Protein AF-A0A0E0JGZ0-F1 (afdb_monomer_lite)

pLDDT: mean 87.6, std 11.47, range [29.41, 98.38]

Structure (mmCIF, N/CA/C/O backbone):
data_AF-A0A0E0JGZ0-F1
#
_entry.id   AF-A0A0E0JGZ0-F1
#
loop_
_atom_site.group_PDB
_atom_site.id
_atom_site.type_symbol
_atom_site.label_atom_id
_atom_site.label_alt_id
_atom_site.label_comp_id
_atom_site.label_asym_id
_atom_site.label_entity_id
_atom_site.label_seq_id
_atom_site.pdbx_PDB_ins_code
_atom_site.Cartn_x
_atom_site.Cartn_y
_atom_site.Cartn_z
_atom_site.occupancy
_atom_site.B_iso_or_equiv
_atom_site.auth_seq_id
_atom_site.auth_comp_id
_atom_site.auth_asym_id
_atom_site.auth_atom_id
_atom_site.pdbx_PDB_model_num
ATOM 1 N N . MET A 1 1 ? -47.216 -7.555 12.031 1.00 34.50 1 MET A N 1
ATOM 2 C CA . MET A 1 1 ? -46.415 -6.377 12.422 1.00 34.50 1 MET A CA 1
ATOM 3 C C . MET A 1 1 ? -45.239 -6.852 13.258 1.00 34.50 1 MET A C 1
ATOM 5 O O . MET A 1 1 ? -45.416 -7.116 14.437 1.00 34.50 1 MET A O 1
ATOM 9 N N . ALA A 1 2 ? -44.072 -7.035 12.639 1.00 31.33 2 ALA A N 1
ATOM 10 C CA . ALA A 1 2 ? -42.818 -7.192 13.367 1.00 31.33 2 ALA A CA 1
ATOM 11 C C . ALA A 1 2 ? -42.200 -5.795 13.463 1.00 31.33 2 ALA A C 1
ATOM 13 O O . ALA A 1 2 ? -41.863 -5.201 12.439 1.00 31.33 2 ALA A O 1
ATOM 14 N N . ALA A 1 3 ? -42.155 -5.233 14.669 1.00 29.41 3 ALA A N 1
ATOM 15 C CA . ALA A 1 3 ? -41.482 -3.970 14.917 1.00 29.41 3 ALA A CA 1
ATOM 16 C C . ALA A 1 3 ? -39.989 -4.159 14.618 1.00 29.41 3 ALA A C 1
ATOM 18 O O . ALA A 1 3 ? -39.315 -4.940 15.289 1.00 29.41 3 ALA A O 1
ATOM 19 N N . ALA A 1 4 ? -39.486 -3.476 13.588 1.00 34.22 4 ALA A N 1
ATOM 20 C CA . ALA A 1 4 ? -38.055 -3.304 13.400 1.00 34.22 4 ALA A CA 1
ATOM 21 C C . ALA A 1 4 ? -37.518 -2.626 14.666 1.00 34.22 4 ALA A C 1
ATOM 23 O O . ALA A 1 4 ? -37.944 -1.521 15.005 1.00 34.22 4 ALA A O 1
ATOM 24 N N . ALA A 1 5 ? -36.661 -3.326 15.409 1.00 37.06 5 ALA A N 1
ATOM 25 C CA . ALA A 1 5 ? -36.009 -2.773 16.583 1.00 37.06 5 ALA A CA 1
ATOM 26 C C . ALA A 1 5 ? -35.279 -1.494 16.158 1.00 37.06 5 ALA A C 1
ATOM 28 O O . ALA A 1 5 ? -34.402 -1.543 15.299 1.00 37.06 5 ALA A O 1
ATOM 29 N N . ALA A 1 6 ? -35.680 -0.354 16.718 1.00 37.34 6 ALA A N 1
ATOM 30 C CA . ALA A 1 6 ? -35.002 0.909 16.490 1.00 37.34 6 ALA A CA 1
ATOM 31 C C . ALA A 1 6 ? -33.528 0.749 16.900 1.00 37.34 6 ALA A C 1
ATOM 33 O O . ALA A 1 6 ? -33.228 0.534 18.078 1.00 37.34 6 ALA A O 1
ATOM 34 N N . GLU A 1 7 ? -32.613 0.798 15.928 1.00 49.12 7 GLU A N 1
ATOM 35 C CA . GLU A 1 7 ? -31.179 0.883 16.194 1.00 49.12 7 GLU A CA 1
ATOM 36 C C . GLU A 1 7 ? -30.945 2.126 17.061 1.00 49.12 7 GLU A C 1
ATOM 38 O O . GLU A 1 7 ? -31.255 3.247 16.661 1.00 49.12 7 GLU A O 1
ATOM 43 N N . GLN A 1 8 ? -30.458 1.929 18.289 1.00 52.31 8 GLN A N 1
ATOM 44 C CA . GLN A 1 8 ? -30.097 3.029 19.180 1.00 52.31 8 GLN A CA 1
ATOM 45 C C . GLN A 1 8 ? -28.907 3.769 18.574 1.00 52.31 8 GLN A C 1
ATOM 47 O O . GLN A 1 8 ? -27.760 3.354 18.730 1.00 52.31 8 GLN A O 1
ATOM 52 N N . GLN A 1 9 ? -29.201 4.854 17.871 1.00 62.41 9 GLN A N 1
ATOM 53 C CA . GLN A 1 9 ? -28.213 5.710 17.242 1.00 62.41 9 GLN A CA 1
ATOM 54 C C . GLN A 1 9 ? -27.627 6.643 18.308 1.00 62.41 9 GLN A C 1
ATOM 56 O O . GLN A 1 9 ? -28.336 7.482 18.862 1.00 62.41 9 GLN A O 1
ATOM 61 N N . GLN A 1 10 ? -26.349 6.461 18.649 1.00 78.75 10 GLN A N 1
ATOM 62 C CA . GLN A 1 10 ? -25.647 7.328 19.605 1.00 78.75 10 GLN A CA 1
ATOM 63 C C . GLN A 1 10 ? -24.880 8.418 18.856 1.00 78.75 10 GLN A C 1
ATOM 65 O O . GLN A 1 10 ? -24.103 8.128 17.943 1.00 78.75 10 GLN A O 1
ATOM 70 N N . GLU A 1 11 ? -25.111 9.673 19.230 1.00 87.88 11 GLU A N 1
ATOM 71 C CA . GLU A 1 11 ? -24.476 10.840 18.623 1.00 87.88 11 GLU A CA 1
ATOM 72 C C . GLU A 1 11 ? -23.333 11.357 19.504 1.00 87.88 11 GLU A C 1
ATOM 74 O O . GLU A 1 11 ? -23.508 11.584 20.699 1.00 87.88 11 GLU A O 1
ATOM 79 N N . GLU A 1 12 ? -22.159 11.546 18.908 1.00 92.00 12 GLU A N 1
ATOM 80 C CA . GLU A 1 12 ? -20.961 12.069 19.570 1.00 92.00 12 GLU A CA 1
ATOM 81 C C . GLU A 1 12 ? -20.315 13.160 18.700 1.00 92.00 12 GLU A C 1
ATOM 83 O O . GLU A 1 12 ? -20.492 13.192 17.484 1.00 92.00 12 GLU A O 1
ATOM 88 N N . GLU A 1 13 ? -19.528 14.064 19.285 1.00 92.44 13 GLU A N 1
ATOM 89 C CA . GLU A 1 13 ? -18.783 15.049 18.482 1.00 92.44 13 GLU A CA 1
ATOM 90 C C . GLU A 1 13 ? -17.604 14.370 17.761 1.00 92.44 13 GLU A C 1
ATOM 92 O O . GLU A 1 13 ? -17.392 14.562 16.558 1.00 92.44 13 GLU A O 1
ATOM 97 N N . VAL A 1 14 ? -16.872 13.513 18.485 1.00 95.38 14 VAL A N 1
ATOM 98 C CA . VAL A 1 14 ? -15.723 12.754 17.976 1.00 95.38 14 VAL A CA 1
ATOM 99 C C . VAL A 1 14 ? -15.800 11.290 18.407 1.00 95.38 14 VAL A C 1
ATOM 101 O O . VAL A 1 14 ? -15.877 10.991 19.599 1.00 95.38 14 VAL A O 1
ATOM 104 N N . ILE A 1 15 ? -15.679 10.367 17.453 1.00 97.94 15 ILE A N 1
ATOM 105 C CA . ILE A 1 15 ? -15.437 8.945 17.739 1.00 97.94 15 ILE A CA 1
ATOM 106 C C . ILE A 1 15 ? -13.959 8.634 17.522 1.00 97.94 15 ILE A C 1
ATOM 108 O O . ILE A 1 15 ? -13.380 8.989 16.495 1.00 97.94 15 ILE A O 1
ATOM 112 N N . ILE A 1 16 ? -13.348 7.946 18.481 1.00 96.88 16 ILE A N 1
ATOM 113 C CA . ILE A 1 16 ? -11.964 7.477 18.424 1.00 96.88 16 ILE A CA 1
ATOM 114 C C . ILE A 1 16 ? -11.990 5.950 18.413 1.00 96.88 16 ILE A C 1
ATOM 116 O O . ILE A 1 16 ? -12.544 5.329 19.315 1.00 96.88 16 ILE A O 1
ATOM 120 N N . VAL A 1 17 ? -11.388 5.329 17.402 1.00 96.19 17 VAL A N 1
ATOM 121 C CA . VAL A 1 17 ? -11.347 3.863 17.281 1.00 96.19 17 VAL A CA 1
ATOM 122 C C . VAL A 1 17 ? -10.013 3.351 17.813 1.00 96.19 17 VAL A C 1
ATOM 124 O O . VAL A 1 17 ? -8.997 3.540 17.149 1.00 96.19 17 VAL A O 1
ATOM 127 N N . GLY A 1 18 ? -10.024 2.707 18.982 1.00 94.31 18 GLY A N 1
ATOM 128 C CA . GLY A 1 18 ? -8.866 2.121 19.668 1.00 94.31 18 GLY A CA 1
ATOM 129 C C . GLY A 1 18 ? -8.451 2.882 20.933 1.00 94.31 18 GLY A C 1
ATOM 130 O O . GLY A 1 18 ? -8.206 4.086 20.890 1.00 94.31 18 GLY A O 1
ATOM 131 N N . ALA A 1 19 ? -8.299 2.169 22.055 1.00 94.75 19 ALA A N 1
ATOM 132 C CA . ALA A 1 19 ? -7.849 2.692 23.352 1.00 94.75 19 ALA A CA 1
ATOM 133 C C . ALA A 1 19 ? -6.376 2.354 23.654 1.00 94.75 19 ALA A C 1
ATOM 135 O O . ALA A 1 19 ? -5.980 2.128 24.802 1.00 94.75 19 ALA A O 1
ATOM 136 N N . GLY A 1 20 ? -5.538 2.320 22.615 1.00 92.81 20 GLY A N 1
ATOM 137 C CA . GLY A 1 20 ? -4.083 2.323 22.758 1.00 92.81 20 GLY A CA 1
ATOM 138 C C . GLY A 1 20 ? -3.532 3.708 23.139 1.00 92.81 20 GLY A C 1
ATOM 139 O O . GLY A 1 20 ? -4.290 4.677 23.225 1.00 92.81 20 GLY A O 1
ATOM 140 N N . PRO A 1 21 ? -2.201 3.852 23.302 1.00 90.81 21 PRO A N 1
ATOM 141 C CA . PRO A 1 21 ? -1.571 5.123 23.679 1.00 90.81 21 PRO A CA 1
ATOM 142 C C . PRO A 1 21 ? -1.999 6.316 22.805 1.00 90.81 21 PRO A C 1
ATOM 144 O O . PRO A 1 21 ? -2.250 7.402 23.322 1.00 90.81 21 PRO A O 1
ATOM 147 N N . SER A 1 22 ? -2.146 6.107 21.491 1.00 92.00 22 SER A N 1
ATOM 148 C CA . SER A 1 22 ? -2.596 7.137 20.545 1.00 92.00 22 SER A CA 1
ATOM 149 C C . SER A 1 22 ? -4.039 7.585 20.785 1.00 92.00 22 SER A C 1
ATOM 151 O O . SER A 1 22 ? -4.311 8.783 20.768 1.00 92.00 22 SER A O 1
ATOM 153 N N . GLY A 1 23 ? -4.957 6.644 21.026 1.00 91.88 23 GLY A N 1
ATOM 154 C CA . GLY A 1 23 ? -6.368 6.952 21.264 1.00 91.88 23 GLY A CA 1
ATOM 155 C C . GLY A 1 23 ? -6.586 7.651 22.600 1.00 91.88 23 GLY A C 1
ATOM 156 O O . GLY A 1 23 ? -7.291 8.657 22.659 1.00 91.88 23 GLY A O 1
ATOM 157 N N . LEU A 1 24 ? -5.892 7.192 23.649 1.00 93.50 24 LEU A N 1
ATOM 158 C CA . LEU A 1 24 ? -5.911 7.837 24.963 1.00 93.50 24 LEU A CA 1
ATOM 159 C C . LEU A 1 24 ? -5.379 9.275 24.894 1.00 93.50 24 LEU A C 1
ATOM 161 O O . LEU A 1 24 ? -6.012 10.188 25.420 1.00 93.50 24 LEU A O 1
ATOM 165 N N . ALA A 1 25 ? -4.254 9.499 24.206 1.00 90.62 25 ALA A N 1
ATOM 166 C CA . ALA A 1 25 ? -3.693 10.836 24.023 1.00 90.62 25 ALA A CA 1
ATOM 167 C C . ALA A 1 25 ? -4.616 11.763 23.220 1.00 90.62 25 ALA A C 1
ATOM 169 O O . ALA A 1 25 ? -4.772 12.930 23.579 1.00 90.62 25 ALA A O 1
ATOM 170 N N . ALA A 1 26 ? -5.241 11.257 22.152 1.00 91.12 26 ALA A N 1
ATOM 171 C CA . ALA A 1 26 ? -6.205 12.025 21.370 1.00 91.12 26 ALA A CA 1
ATOM 172 C C . ALA A 1 26 ? -7.407 12.441 22.230 1.00 91.12 26 ALA A C 1
ATOM 174 O O . ALA A 1 26 ? -7.742 13.625 22.274 1.00 91.12 26 ALA A O 1
ATOM 175 N N . ALA A 1 27 ? -7.996 11.498 22.970 1.00 93.06 27 ALA A N 1
ATOM 176 C CA . ALA A 1 27 ? -9.131 11.761 23.850 1.00 93.06 27 ALA A CA 1
ATOM 177 C C . ALA A 1 27 ? -8.795 12.790 24.941 1.00 93.06 27 ALA A C 1
ATOM 179 O O . ALA A 1 27 ? -9.549 13.739 25.151 1.00 93.06 27 ALA A O 1
ATOM 180 N N . ALA A 1 28 ? -7.634 12.659 25.591 1.00 89.12 28 ALA A N 1
ATOM 181 C CA . ALA A 1 28 ? -7.181 13.605 26.609 1.00 89.12 28 ALA A CA 1
ATOM 182 C C . ALA A 1 28 ? -6.957 15.017 26.040 1.00 89.12 28 ALA A C 1
ATOM 184 O O . ALA A 1 28 ? -7.405 16.004 26.622 1.00 89.12 28 ALA A O 1
ATOM 185 N N . CYS A 1 29 ? -6.313 15.133 24.875 1.00 88.62 29 CYS A N 1
ATOM 186 C CA . CYS A 1 29 ? -6.091 16.421 24.214 1.00 88.62 29 CYS A CA 1
ATOM 187 C C . CYS A 1 29 ? -7.394 17.103 23.765 1.00 88.62 29 CYS A C 1
ATOM 189 O O . CYS A 1 29 ? -7.457 18.336 23.786 1.00 88.62 29 CYS A O 1
ATOM 191 N N . LEU A 1 30 ? -8.403 16.328 23.354 1.00 88.38 30 LEU A N 1
ATOM 192 C CA . LEU A 1 30 ? -9.742 16.826 23.022 1.00 88.38 30 LEU A CA 1
ATOM 193 C C . LEU A 1 30 ? -10.489 17.283 24.280 1.00 88.38 30 LEU A C 1
ATOM 195 O O . LEU A 1 30 ? -11.017 18.393 24.301 1.00 88.38 30 LEU A O 1
ATOM 199 N N . SER A 1 31 ? -10.429 16.487 25.352 1.00 89.00 31 SER A N 1
ATOM 200 C CA . SER A 1 31 ? -11.017 16.807 26.660 1.00 89.00 31 SER A CA 1
ATOM 201 C C . SER A 1 31 ? -10.486 18.136 27.215 1.00 89.00 31 SER A C 1
ATOM 203 O O . SER A 1 31 ? -11.264 19.022 27.563 1.00 89.00 31 SER A O 1
ATOM 205 N N . LEU A 1 32 ? -9.166 18.359 27.162 1.00 82.88 32 LEU A N 1
ATOM 206 C CA . LEU A 1 32 ? -8.534 19.624 27.573 1.00 82.88 32 LEU A CA 1
ATOM 207 C C . LEU A 1 32 ? -8.965 20.850 26.745 1.00 82.88 32 LEU A C 1
ATOM 209 O O . LEU A 1 32 ? -8.710 21.980 27.153 1.00 82.88 32 LEU A O 1
ATOM 213 N N . ARG A 1 33 ? -9.584 20.641 25.579 1.00 89.81 33 ARG A N 1
ATOM 214 C CA . ARG A 1 33 ? -10.108 21.694 24.693 1.00 89.81 33 ARG A CA 1
ATOM 215 C C . ARG A 1 33 ? -11.634 21.799 24.739 1.00 89.81 33 ARG A C 1
ATOM 217 O O . ARG A 1 33 ? -12.207 22.512 23.923 1.00 89.81 33 ARG A O 1
ATOM 224 N N . GLY A 1 34 ? -12.287 21.088 25.658 1.00 87.56 34 GLY A N 1
ATOM 225 C CA . GLY A 1 34 ? -13.744 21.076 25.781 1.00 87.56 34 GLY A CA 1
ATOM 226 C C . GLY A 1 34 ? -14.464 20.321 24.659 1.00 87.56 34 GLY A C 1
ATOM 227 O O . GLY A 1 34 ? -15.669 20.491 24.501 1.00 87.56 34 GLY A O 1
ATOM 228 N N . VAL A 1 35 ? -13.758 19.495 23.877 1.00 90.88 35 VAL A N 1
ATOM 229 C CA . VAL A 1 35 ? -14.360 18.680 22.813 1.00 90.88 35 VAL A CA 1
ATOM 230 C C . VAL A 1 35 ? -14.677 17.293 23.362 1.00 90.88 35 VAL A C 1
ATOM 232 O O . VAL A 1 35 ? -13.785 16.562 23.801 1.00 90.88 35 VAL A O 1
ATOM 235 N N . THR A 1 36 ? -15.954 16.915 23.331 1.00 91.81 36 THR A N 1
ATOM 236 C CA . THR A 1 36 ? -16.396 15.592 23.772 1.00 91.81 36 THR A CA 1
ATOM 237 C C . THR A 1 36 ? -15.938 14.521 22.785 1.00 91.81 36 THR A C 1
ATOM 239 O O . THR A 1 36 ? -15.975 14.691 21.568 1.00 91.81 36 THR A O 1
ATOM 242 N N . SER A 1 37 ? -15.465 13.394 23.311 1.00 94.81 37 SER A N 1
ATOM 243 C CA . SER A 1 37 ? -15.087 12.248 22.489 1.00 94.81 37 SER A CA 1
ATOM 244 C C . SER A 1 37 ? -15.461 10.939 23.166 1.00 94.81 37 SER A C 1
ATOM 246 O O . SER A 1 37 ? -15.541 10.870 24.397 1.00 94.81 37 SER A O 1
ATOM 248 N N . LEU A 1 38 ? -15.693 9.914 22.348 1.00 97.62 38 LEU A N 1
ATOM 249 C CA . LEU A 1 38 ? -15.938 8.544 22.776 1.00 97.62 38 LEU A CA 1
ATOM 250 C C . LEU A 1 38 ? -14.899 7.618 22.146 1.00 97.62 38 LEU A C 1
ATOM 252 O O . LEU A 1 38 ? -14.772 7.559 20.922 1.00 97.62 38 LEU A O 1
ATOM 256 N N . VAL A 1 39 ? -14.175 6.876 22.981 1.00 97.88 39 VAL A N 1
ATOM 257 C CA . VAL A 1 39 ? -13.238 5.844 22.533 1.00 97.88 39 VAL A CA 1
ATOM 258 C C . VAL A 1 39 ? -13.961 4.501 22.459 1.00 97.88 39 VAL A C 1
ATOM 260 O O . VAL A 1 39 ? -14.507 4.041 23.461 1.00 97.88 39 VAL A O 1
ATOM 263 N N . LEU A 1 40 ? -13.951 3.856 21.294 1.00 97.12 40 LEU A N 1
ATOM 264 C CA . LEU A 1 40 ? -14.428 2.485 21.104 1.00 97.12 40 LEU A CA 1
ATOM 265 C C . LEU A 1 40 ? -13.223 1.537 21.104 1.00 97.12 40 LEU A C 1
ATOM 267 O O . LEU A 1 40 ? -12.315 1.693 20.288 1.00 97.12 40 LEU A O 1
ATOM 271 N N . GLU A 1 41 ? -13.204 0.574 22.021 1.00 95.44 41 GLU A N 1
ATOM 272 C CA . GLU A 1 41 ? -12.138 -0.422 22.166 1.00 95.44 41 GLU A CA 1
ATOM 273 C C . GLU A 1 41 ? -12.736 -1.821 22.101 1.00 95.44 41 GLU A C 1
ATOM 275 O O . GLU A 1 41 ? -13.695 -2.112 22.812 1.00 95.44 41 GLU A O 1
ATOM 280 N N . ARG A 1 42 ? -12.164 -2.692 21.267 1.00 93.88 42 ARG A N 1
ATOM 281 C CA . ARG A 1 42 ? -12.680 -4.050 21.059 1.00 93.88 42 ARG A CA 1
ATOM 282 C C . ARG A 1 42 ? -12.349 -4.987 22.215 1.00 93.88 42 ARG A C 1
ATOM 284 O O . ARG A 1 42 ? -13.077 -5.943 22.436 1.00 93.88 42 ARG A O 1
ATOM 291 N N . ASP A 1 43 ? -11.252 -4.749 22.925 1.00 93.50 43 ASP A N 1
ATOM 292 C CA . ASP A 1 43 ? -10.852 -5.576 24.056 1.00 93.50 43 ASP A CA 1
ATOM 293 C C . ASP A 1 43 ? -11.540 -5.095 25.346 1.00 93.50 43 ASP A C 1
ATOM 295 O O . ASP A 1 43 ? -12.232 -4.075 25.400 1.00 93.50 43 ASP A O 1
ATOM 299 N N . ASP A 1 44 ? -11.381 -5.864 26.416 1.00 94.00 44 ASP A N 1
ATOM 300 C CA . ASP A 1 44 ? -11.991 -5.606 27.720 1.00 94.00 44 ASP A CA 1
ATOM 301 C C . ASP A 1 44 ? -11.193 -4.644 28.610 1.00 94.00 44 ASP A C 1
ATOM 303 O O . ASP A 1 44 ? -11.485 -4.507 29.797 1.00 94.00 44 ASP A O 1
ATOM 307 N N . CYS A 1 45 ? -10.184 -3.984 28.046 1.00 93.12 45 CYS A N 1
ATOM 308 C CA . CYS A 1 45 ? -9.291 -3.081 28.753 1.00 93.12 45 CYS A CA 1
ATOM 309 C C . CYS A 1 45 ? -8.643 -2.070 27.801 1.00 93.12 45 CYS A C 1
ATOM 311 O O . CYS A 1 45 ? -8.483 -2.315 26.605 1.00 93.12 45 CYS A O 1
ATOM 313 N N . VAL A 1 46 ? -8.208 -0.937 28.356 1.00 93.62 46 VAL A N 1
ATOM 314 C CA . VAL A 1 46 ? -7.340 0.008 27.644 1.00 93.62 46 VAL A CA 1
ATOM 315 C C . VAL A 1 46 ? -5.936 -0.574 27.487 1.00 93.62 46 VAL A C 1
ATOM 317 O O . VAL A 1 46 ? -5.477 -1.356 28.326 1.00 93.62 46 VAL A O 1
ATOM 320 N N . ALA A 1 47 ? -5.232 -0.165 26.431 1.00 90.50 47 ALA A N 1
ATOM 321 C CA . ALA A 1 47 ? -3.881 -0.633 26.126 1.00 90.50 47 ALA A CA 1
ATOM 322 C C . ALA A 1 47 ? -3.766 -2.170 26.022 1.00 90.50 47 ALA A C 1
ATOM 324 O O . ALA A 1 47 ? -2.760 -2.756 26.434 1.00 90.50 47 ALA A O 1
ATOM 325 N N . SER A 1 48 ? -4.780 -2.824 25.443 1.00 89.94 48 SER A N 1
ATOM 326 C CA . SER A 1 48 ? -4.875 -4.287 25.352 1.00 89.94 48 SER A CA 1
ATOM 327 C C . SER A 1 48 ? -3.655 -4.947 24.708 1.00 89.94 48 SER A C 1
ATOM 329 O O . SER A 1 48 ? -3.247 -6.021 25.146 1.00 89.94 48 SER A O 1
ATOM 331 N N . LEU A 1 49 ? -3.003 -4.284 23.743 1.00 86.69 49 LEU A N 1
ATOM 332 C CA . LEU A 1 49 ? -1.745 -4.752 23.150 1.00 86.69 49 LEU A CA 1
ATOM 333 C C . LEU A 1 49 ? -0.693 -5.054 24.236 1.00 86.69 49 LEU A C 1
ATOM 335 O O . LEU A 1 49 ? -0.085 -6.125 24.264 1.00 86.69 49 LEU A O 1
ATOM 339 N N . TRP A 1 50 ? -0.516 -4.114 25.162 1.00 87.75 50 TRP A N 1
ATOM 340 C CA . TRP A 1 50 ? 0.482 -4.185 26.225 1.00 87.75 50 TRP A CA 1
ATOM 341 C C . TRP A 1 50 ? 0.079 -5.180 27.309 1.00 87.75 50 TRP A C 1
ATOM 343 O O . TRP A 1 50 ? 0.933 -5.872 27.849 1.00 87.75 50 TRP A O 1
ATOM 353 N N . ARG A 1 51 ? -1.217 -5.300 27.608 1.00 90.06 51 ARG A N 1
ATOM 354 C CA . ARG A 1 51 ? -1.732 -6.229 28.625 1.00 90.06 51 ARG A CA 1
ATOM 355 C C . ARG A 1 51 ? -1.760 -7.669 28.130 1.00 90.06 51 ARG A C 1
ATOM 357 O O . ARG A 1 51 ? -1.129 -8.545 28.715 1.00 90.06 51 ARG A O 1
ATOM 364 N N . HIS A 1 52 ? -2.451 -7.899 27.022 1.00 86.69 52 HIS A N 1
ATOM 365 C CA . HIS A 1 52 ? -2.871 -9.220 26.568 1.00 86.69 52 HIS A CA 1
ATOM 366 C C . HIS A 1 52 ? -2.057 -9.751 25.397 1.00 86.69 52 HIS A C 1
ATOM 368 O O . HIS A 1 52 ? -2.184 -10.924 25.082 1.00 86.69 52 HIS A O 1
ATOM 374 N N . ARG A 1 53 ? -1.230 -8.943 24.736 1.00 84.94 53 ARG A N 1
ATOM 375 C CA . ARG A 1 53 ? -0.596 -9.327 23.459 1.00 84.94 53 ARG A CA 1
ATOM 376 C C . ARG A 1 53 ? 0.912 -9.068 23.437 1.00 84.94 53 ARG A C 1
ATOM 378 O O . ARG A 1 53 ? 1.509 -8.896 22.379 1.00 84.94 53 ARG A O 1
ATOM 385 N N . THR A 1 54 ? 1.513 -9.011 24.623 1.00 87.31 54 THR A N 1
ATOM 386 C CA . THR A 1 54 ? 2.944 -8.778 24.846 1.00 87.31 54 THR A CA 1
ATOM 387 C C . THR A 1 54 ? 3.486 -9.793 25.854 1.00 87.31 54 THR A C 1
ATOM 389 O O . THR A 1 54 ? 2.773 -10.193 26.778 1.00 87.31 54 THR A O 1
ATOM 392 N N . TYR A 1 55 ? 4.739 -10.209 25.674 1.00 88.88 55 TYR A N 1
ATOM 393 C CA . TYR A 1 55 ? 5.445 -11.107 26.589 1.00 88.88 55 TYR A CA 1
ATOM 394 C C . TYR A 1 55 ? 5.975 -10.385 27.833 1.00 88.88 55 TYR A C 1
ATOM 396 O O . TYR A 1 55 ? 6.179 -9.170 27.828 1.00 88.88 55 TYR A O 1
ATOM 404 N N . ASP A 1 56 ? 6.202 -11.133 28.912 1.00 87.88 56 ASP A N 1
ATOM 405 C CA . ASP A 1 56 ? 6.324 -10.551 30.254 1.00 87.88 56 ASP A CA 1
ATOM 406 C C . ASP A 1 56 ? 7.603 -9.728 30.452 1.00 87.88 56 ASP A C 1
ATOM 408 O O . ASP A 1 56 ? 7.572 -8.693 31.117 1.00 87.88 56 ASP A O 1
ATOM 412 N N . ARG A 1 57 ? 8.725 -10.113 29.822 1.00 87.94 57 ARG A N 1
ATOM 413 C CA . ARG A 1 57 ? 10.008 -9.404 30.003 1.00 87.94 57 ARG A CA 1
ATOM 414 C C . ARG A 1 57 ? 10.112 -8.060 29.278 1.00 87.94 57 ARG A C 1
ATOM 416 O O . ARG A 1 57 ? 11.146 -7.398 29.413 1.00 87.94 57 ARG A O 1
ATOM 423 N N . VAL A 1 58 ? 9.113 -7.673 28.474 1.00 89.56 58 VAL A N 1
ATOM 424 C CA . VAL A 1 58 ? 9.212 -6.477 27.628 1.00 89.56 58 VAL A CA 1
ATOM 425 C C . VAL A 1 58 ? 9.532 -5.241 28.457 1.00 89.56 58 VAL A C 1
ATOM 427 O O . VAL A 1 58 ? 8.892 -4.922 29.461 1.00 89.56 58 VAL A O 1
ATOM 430 N N . ARG A 1 59 ? 10.512 -4.491 27.956 1.00 91.94 59 ARG A N 1
ATOM 431 C CA . ARG A 1 59 ? 10.768 -3.104 28.340 1.00 91.94 59 ARG A CA 1
ATOM 432 C C . ARG A 1 59 ? 10.688 -2.240 27.096 1.00 91.94 59 ARG A C 1
ATOM 434 O O . ARG A 1 59 ? 11.127 -2.674 26.032 1.00 91.94 59 AR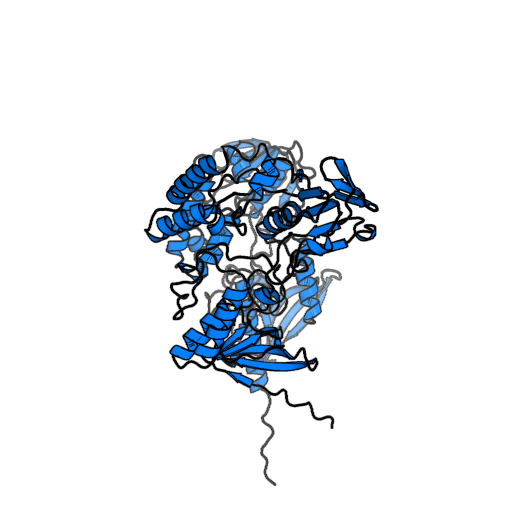G A O 1
ATOM 441 N N . LEU A 1 60 ? 10.211 -1.009 27.238 1.00 90.25 60 LEU A N 1
ATOM 442 C CA . LEU A 1 60 ? 10.198 -0.052 26.137 1.00 90.25 60 LEU A CA 1
ATOM 443 C C . LEU A 1 60 ? 11.608 0.096 25.551 1.00 90.25 60 LEU A C 1
ATOM 445 O O . LEU A 1 60 ? 12.580 0.301 26.277 1.00 90.25 60 LEU A O 1
ATOM 449 N N . HIS A 1 61 ? 11.723 0.009 24.227 1.00 88.25 61 HIS A N 1
ATOM 450 C CA . HIS A 1 61 ? 13.011 0.187 23.551 1.00 88.25 61 HIS A CA 1
ATOM 451 C C . HIS A 1 61 ? 13.478 1.647 23.541 1.00 88.25 61 HIS A C 1
ATOM 453 O O . HIS A 1 61 ? 14.671 1.915 23.414 1.00 88.25 61 HIS A O 1
ATOM 459 N N . LEU A 1 62 ? 12.550 2.595 23.688 1.00 87.44 62 LEU A N 1
ATOM 460 C CA . LEU A 1 62 ? 12.842 4.023 23.731 1.00 87.44 62 LEU A CA 1
ATOM 461 C C . LEU A 1 62 ? 12.918 4.523 25.175 1.00 87.44 62 LEU A C 1
ATOM 463 O O . LEU A 1 62 ? 12.198 4.048 26.056 1.00 87.44 62 LEU A O 1
ATOM 467 N N . ALA A 1 63 ? 13.783 5.513 25.403 1.00 84.38 63 ALA A N 1
ATOM 468 C CA . ALA A 1 63 ? 13.926 6.133 26.713 1.00 84.38 63 ALA A CA 1
ATOM 469 C C . ALA A 1 63 ? 12.640 6.869 27.138 1.00 84.38 63 ALA A C 1
ATOM 471 O O . ALA A 1 63 ? 11.983 7.492 26.303 1.00 84.38 63 ALA A O 1
ATOM 472 N N . LYS A 1 64 ? 12.336 6.889 28.443 1.00 85.62 64 LYS A N 1
ATOM 473 C CA . LYS A 1 64 ? 11.096 7.419 29.039 1.00 85.62 64 LYS A CA 1
ATOM 474 C C . LYS A 1 64 ? 10.717 8.809 28.542 1.00 85.62 64 LYS A C 1
ATOM 476 O O . LYS A 1 64 ? 9.556 9.071 28.250 1.00 85.62 64 LYS A O 1
ATOM 481 N N . ARG A 1 65 ? 11.708 9.682 28.341 1.00 82.44 65 ARG A N 1
ATOM 482 C CA . ARG A 1 65 ? 11.524 11.050 27.825 1.00 82.44 65 ARG A CA 1
ATOM 483 C C . ARG A 1 65 ? 10.859 11.123 26.441 1.00 82.44 65 ARG A C 1
ATOM 485 O O . ARG A 1 65 ? 10.340 12.175 26.091 1.00 82.44 65 ARG A O 1
ATOM 492 N N . TYR A 1 66 ? 10.889 10.039 25.665 1.00 83.06 66 TYR A N 1
ATOM 493 C CA . TYR A 1 66 ? 10.258 9.927 24.344 1.00 83.06 66 TYR A CA 1
ATOM 494 C C . TYR A 1 66 ? 8.938 9.145 24.364 1.00 83.06 66 TYR A C 1
ATOM 496 O O . TYR A 1 66 ? 8.273 9.056 23.338 1.00 83.06 66 TYR A O 1
ATOM 504 N N . CYS A 1 67 ? 8.564 8.576 25.512 1.00 84.50 67 CYS A N 1
ATOM 505 C CA . CYS A 1 67 ? 7.408 7.692 25.667 1.00 84.50 67 CYS A CA 1
ATOM 506 C C . CYS A 1 67 ? 6.307 8.311 26.540 1.00 84.50 67 CYS A C 1
ATOM 508 O O . CYS A 1 67 ? 5.417 7.597 26.994 1.00 84.50 67 CYS A O 1
ATOM 510 N N . ALA A 1 68 ? 6.400 9.601 26.869 1.00 86.81 68 ALA A N 1
ATOM 511 C CA . ALA A 1 68 ? 5.359 10.303 27.613 1.00 86.81 68 ALA A CA 1
ATOM 512 C C . ALA A 1 68 ? 4.228 10.725 26.666 1.00 86.81 68 ALA A C 1
ATOM 514 O O . ALA A 1 68 ? 4.481 11.322 25.618 1.00 86.81 68 ALA A O 1
ATOM 515 N N . LEU A 1 69 ? 2.987 10.449 27.055 1.00 88.69 69 LEU A N 1
ATOM 516 C CA . LEU A 1 69 ? 1.806 11.040 26.445 1.00 88.69 69 LEU A CA 1
ATOM 517 C C . LEU A 1 69 ? 1.697 12.536 26.802 1.00 88.69 69 LEU A C 1
ATOM 519 O O . LEU A 1 69 ? 2.195 12.971 27.850 1.00 88.69 69 LEU A O 1
ATOM 523 N N . PRO A 1 70 ? 1.045 13.344 25.942 1.00 86.44 70 PRO A N 1
ATOM 524 C CA . PRO A 1 70 ? 0.897 14.781 26.153 1.00 86.44 70 PRO A CA 1
ATOM 525 C C . PRO A 1 70 ? 0.334 15.111 27.535 1.00 86.44 70 PRO A C 1
ATOM 527 O O . PRO A 1 70 ? -0.613 14.475 27.989 1.00 86.44 70 PRO A O 1
ATOM 530 N N . HIS A 1 71 ? 0.893 16.133 28.186 1.00 89.44 71 HIS A N 1
ATOM 531 C CA . HIS A 1 71 ? 0.451 16.632 29.498 1.00 89.44 71 HIS A CA 1
ATOM 532 C C . HIS A 1 71 ? 0.652 15.669 30.689 1.00 89.44 71 HIS A C 1
ATOM 534 O O . HIS A 1 71 ? 0.199 15.965 31.796 1.00 89.44 71 HIS A O 1
ATOM 540 N N . ALA A 1 72 ? 1.374 14.556 30.508 1.00 89.50 72 ALA A N 1
ATOM 541 C CA . ALA A 1 72 ? 1.706 13.625 31.586 1.00 89.50 72 ALA A CA 1
ATOM 542 C C . ALA A 1 72 ? 3.139 13.076 31.442 1.00 89.50 72 ALA A C 1
ATOM 544 O O . ALA A 1 72 ? 3.325 11.970 30.932 1.00 89.50 72 ALA A O 1
ATOM 545 N N . PRO A 1 73 ? 4.174 13.823 31.867 1.00 88.75 73 PRO A N 1
ATOM 546 C CA . PRO A 1 73 ? 5.533 13.292 31.894 1.00 88.75 73 PRO A CA 1
ATOM 547 C C . PRO A 1 73 ? 5.640 12.086 32.840 1.00 88.75 73 PRO A C 1
ATOM 549 O O . PRO A 1 73 ? 4.899 11.981 33.817 1.00 88.75 73 PRO A O 1
ATOM 552 N N . HIS A 1 74 ? 6.588 11.190 32.559 1.00 87.12 74 HIS A N 1
ATOM 553 C CA . HIS A 1 74 ? 6.965 10.115 33.485 1.00 87.12 74 HIS A CA 1
ATOM 554 C C . HIS A 1 74 ? 7.581 10.696 34.762 1.00 87.12 74 HIS A C 1
ATOM 556 O O . HIS A 1 74 ? 8.214 11.754 34.712 1.00 87.12 74 HIS A O 1
ATOM 562 N N . ALA A 1 75 ? 7.449 9.991 35.885 1.00 84.62 75 ALA A N 1
ATOM 563 C CA . ALA A 1 75 ? 8.047 10.424 37.143 1.00 84.62 75 ALA A CA 1
ATOM 564 C C . ALA A 1 75 ? 9.589 10.455 37.062 1.00 84.62 75 ALA A C 1
ATOM 566 O O . ALA A 1 75 ? 10.229 9.744 36.269 1.00 84.62 75 ALA A O 1
ATOM 567 N N . GLY A 1 76 ? 10.202 11.333 37.863 1.00 81.12 76 GLY A N 1
ATOM 568 C CA . GLY A 1 76 ? 11.649 11.576 37.845 1.00 81.12 76 GLY A CA 1
ATOM 569 C C . GLY A 1 76 ? 12.472 10.322 38.153 1.00 81.12 76 GLY A C 1
ATOM 570 O O . GLY A 1 76 ? 13.472 10.068 37.483 1.00 81.12 76 GLY A O 1
ATOM 571 N N . ASP A 1 77 ? 11.975 9.491 39.061 1.00 87.88 77 ASP A N 1
ATOM 572 C CA . ASP A 1 77 ? 12.542 8.225 39.534 1.00 87.88 77 ASP A CA 1
ATOM 573 C C . ASP A 1 77 ? 12.255 7.014 38.624 1.00 87.88 77 ASP A C 1
ATOM 575 O O . ASP A 1 77 ? 12.883 5.969 38.778 1.00 87.88 77 ASP A O 1
ATOM 579 N N . SER A 1 78 ? 11.356 7.133 37.636 1.00 88.50 78 SER A N 1
ATOM 580 C CA . SER A 1 78 ? 11.025 6.009 36.746 1.00 88.50 78 SER A CA 1
ATOM 581 C C . SER A 1 78 ? 12.250 5.514 35.955 1.00 88.50 78 SER A C 1
ATOM 583 O O . SER A 1 78 ? 13.065 6.341 35.522 1.00 88.50 78 SER A O 1
ATOM 585 N N . PRO A 1 79 ? 12.371 4.206 35.661 1.00 90.31 79 PRO A N 1
ATOM 586 C CA . PRO A 1 79 ? 13.475 3.677 34.862 1.00 90.31 79 PRO A CA 1
ATOM 587 C C . PRO A 1 79 ? 13.595 4.352 33.491 1.00 90.31 79 PRO A C 1
ATOM 589 O O . PRO A 1 79 ? 12.591 4.676 32.854 1.00 90.31 79 PRO A O 1
ATOM 592 N N . THR A 1 80 ? 14.824 4.507 32.984 1.00 89.19 80 THR A N 1
ATOM 593 C CA . THR A 1 80 ? 15.062 5.070 31.641 1.00 89.19 80 THR A CA 1
ATOM 594 C C . THR A 1 80 ? 14.314 4.293 30.562 1.00 89.19 80 THR A C 1
ATOM 596 O O . THR A 1 80 ? 13.751 4.911 29.670 1.00 89.19 80 THR A O 1
ATOM 599 N N . TYR A 1 81 ? 14.259 2.965 30.658 1.00 90.81 81 TYR A N 1
ATOM 600 C CA . TYR A 1 81 ? 13.471 2.103 29.776 1.00 90.81 81 TYR A CA 1
ATOM 601 C C . TYR A 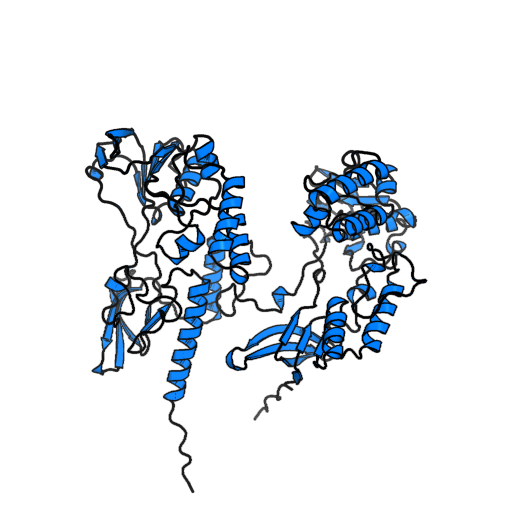1 81 ? 12.399 1.410 30.613 1.00 90.81 81 TYR A C 1
ATOM 603 O O . TYR A 1 81 ? 12.722 0.487 31.367 1.00 90.81 81 TYR A O 1
ATOM 611 N N . LEU A 1 82 ? 11.152 1.879 30.516 1.00 92.12 82 LEU A N 1
ATOM 612 C CA . LEU A 1 82 ? 10.078 1.397 31.384 1.00 92.12 82 LEU A CA 1
ATOM 613 C C . LEU A 1 82 ? 9.786 -0.091 31.134 1.00 92.12 82 LEU A C 1
ATOM 615 O O . LEU A 1 82 ? 9.648 -0.495 29.975 1.00 92.12 82 LEU A O 1
ATOM 619 N N . PRO A 1 83 ? 9.649 -0.899 32.196 1.00 93.38 83 PRO A N 1
ATOM 620 C CA . PRO A 1 83 ? 8.977 -2.190 32.134 1.00 93.38 83 PRO A CA 1
ATOM 621 C C . PRO A 1 83 ? 7.544 -2.069 31.607 1.00 93.38 83 PRO A C 1
ATOM 623 O O . PRO A 1 83 ? 6.884 -1.045 31.797 1.00 93.38 83 PRO A O 1
ATOM 626 N N . ARG A 1 84 ? 7.054 -3.141 30.976 1.00 92.31 84 ARG A N 1
ATOM 627 C CA . ARG A 1 84 ? 5.671 -3.265 30.495 1.00 92.31 84 ARG A CA 1
ATOM 628 C C . ARG A 1 84 ? 4.646 -2.848 31.555 1.00 92.31 84 ARG A C 1
ATOM 630 O O . ARG A 1 84 ? 3.808 -1.997 31.272 1.00 92.31 84 ARG A O 1
ATOM 637 N N . ASP A 1 85 ? 4.731 -3.404 32.761 1.00 92.56 85 ASP A N 1
ATOM 638 C CA . ASP A 1 85 ? 3.716 -3.184 33.801 1.00 92.56 85 ASP A CA 1
ATOM 639 C C . ASP A 1 85 ? 3.707 -1.739 34.312 1.00 92.56 85 ASP A C 1
ATOM 641 O O . ASP A 1 85 ? 2.645 -1.181 34.583 1.00 92.56 85 ASP A O 1
ATOM 645 N N . ASP A 1 86 ? 4.875 -1.099 34.380 1.00 93.56 86 ASP A N 1
ATOM 646 C CA . ASP A 1 86 ? 4.998 0.317 34.736 1.00 93.56 86 ASP A CA 1
ATOM 647 C C . ASP A 1 86 ? 4.342 1.200 33.670 1.00 93.56 86 ASP A C 1
ATOM 649 O O . ASP A 1 86 ? 3.635 2.156 33.992 1.00 93.56 86 ASP A O 1
ATOM 653 N N . PHE A 1 87 ? 4.527 0.856 32.391 1.00 93.88 87 PHE A N 1
ATOM 654 C CA . PHE A 1 87 ? 3.890 1.567 31.289 1.00 93.88 87 PHE A CA 1
ATOM 655 C C . PHE A 1 87 ? 2.368 1.366 31.274 1.00 93.88 87 PHE A C 1
ATOM 657 O O . PHE A 1 87 ? 1.633 2.318 31.028 1.00 93.88 87 PHE A O 1
ATOM 664 N N . ILE A 1 88 ? 1.876 0.168 31.605 1.00 93.81 88 ILE A N 1
ATOM 665 C CA . ILE A 1 88 ? 0.437 -0.097 31.754 1.00 93.81 88 ILE A CA 1
ATOM 666 C C . ILE A 1 88 ? -0.154 0.760 32.882 1.00 93.81 88 ILE A C 1
ATOM 668 O O . ILE A 1 88 ? -1.142 1.457 32.649 1.00 93.81 88 ILE A O 1
ATOM 672 N N . ARG A 1 89 ? 0.478 0.786 34.067 1.00 94.06 89 ARG A N 1
ATOM 673 C CA . ARG A 1 89 ? 0.030 1.639 35.187 1.00 94.06 89 ARG A CA 1
ATOM 674 C C . ARG A 1 89 ? 0.019 3.119 34.808 1.00 94.06 89 ARG A C 1
ATOM 676 O O . ARG A 1 89 ? -0.904 3.843 35.173 1.00 94.06 89 ARG A O 1
ATOM 683 N N . TYR A 1 90 ? 1.017 3.562 34.046 1.00 94.75 90 TYR A N 1
ATOM 684 C CA . TYR A 1 90 ? 1.067 4.918 33.508 1.00 94.75 90 TYR A CA 1
ATOM 685 C C . TYR A 1 90 ? -0.126 5.228 32.583 1.00 94.75 90 TYR A C 1
ATOM 687 O O . TYR A 1 90 ? -0.732 6.291 32.716 1.00 94.75 90 TYR A O 1
ATOM 695 N N . LEU A 1 91 ? -0.503 4.313 31.682 1.00 94.50 91 LEU A N 1
ATOM 696 C CA . LEU A 1 91 ? -1.642 4.503 30.773 1.00 94.50 91 LEU A CA 1
ATOM 697 C C . LEU A 1 91 ? -2.993 4.501 31.508 1.00 94.50 91 LEU A C 1
ATOM 699 O O . LEU A 1 91 ? -3.863 5.298 31.160 1.00 94.50 91 LEU A O 1
ATOM 703 N N . ASP A 1 92 ? -3.154 3.682 32.549 1.00 94.31 92 ASP A N 1
ATOM 704 C CA . ASP A 1 92 ? -4.360 3.692 33.394 1.00 94.31 92 ASP A CA 1
ATOM 705 C C . ASP A 1 92 ? -4.511 5.000 34.161 1.00 94.31 92 ASP A C 1
ATOM 707 O O . ASP A 1 92 ? -5.585 5.612 34.174 1.00 94.31 92 ASP A O 1
ATOM 711 N N . ALA A 1 93 ? -3.416 5.457 34.773 1.00 94.50 93 ALA A N 1
ATOM 712 C CA . ALA A 1 93 ? -3.374 6.740 35.454 1.00 94.50 93 ALA A CA 1
ATOM 713 C C . ALA A 1 93 ? -3.670 7.884 34.473 1.00 94.50 93 ALA A C 1
ATOM 715 O O . ALA A 1 93 ? -4.383 8.821 34.824 1.00 94.50 93 ALA A O 1
ATOM 716 N N . TYR A 1 94 ? -3.180 7.791 33.232 1.00 94.38 94 TYR A N 1
ATOM 717 C CA . TYR A 1 94 ? -3.456 8.764 32.179 1.00 94.38 94 TYR A CA 1
ATOM 718 C C . TYR A 1 94 ? -4.943 8.809 31.808 1.00 94.38 94 TYR A C 1
ATOM 720 O O . TYR A 1 94 ? -5.555 9.876 31.855 1.00 94.38 94 TYR A O 1
ATOM 728 N N . ALA A 1 95 ? -5.540 7.659 31.485 1.00 94.38 95 ALA A N 1
ATOM 729 C CA . ALA A 1 95 ? -6.955 7.569 31.132 1.00 94.38 95 ALA A CA 1
ATOM 730 C C . ALA A 1 95 ? -7.856 8.099 32.261 1.00 94.38 95 ALA A C 1
ATOM 732 O O . ALA A 1 95 ? -8.790 8.860 32.001 1.00 94.38 95 ALA A O 1
ATOM 733 N N . SER A 1 96 ? -7.519 7.760 33.511 1.00 94.06 96 SER A N 1
ATOM 734 C CA . SER A 1 96 ? -8.243 8.207 34.706 1.00 94.06 96 SER A CA 1
ATOM 735 C C . SER A 1 96 ? -8.099 9.713 34.935 1.00 94.06 96 SER A C 1
ATOM 737 O O . SER A 1 96 ? -9.094 10.406 35.127 1.00 94.06 96 SER A O 1
ATOM 739 N N . ARG A 1 97 ? -6.871 10.247 34.850 1.00 93.88 97 ARG A N 1
ATOM 740 C CA . ARG A 1 97 ? -6.563 11.672 35.063 1.00 93.88 97 ARG A CA 1
ATOM 741 C C . ARG A 1 97 ? -7.325 12.594 34.113 1.00 93.88 97 ARG A C 1
ATOM 743 O O . ARG A 1 97 ? -7.698 13.690 34.518 1.00 93.88 97 ARG A O 1
ATOM 750 N N . PHE A 1 98 ? -7.519 12.177 32.863 1.00 90.69 98 PHE A N 1
ATOM 751 C CA . PHE A 1 98 ? -8.191 12.984 31.838 1.00 90.69 98 PHE A CA 1
ATOM 752 C C . PHE A 1 98 ? -9.656 12.588 31.598 1.00 90.69 98 PHE A C 1
ATOM 754 O O . PHE A 1 98 ? -10.280 13.129 30.683 1.00 90.69 98 PHE A O 1
ATOM 761 N N . GLY A 1 99 ? -10.207 11.667 32.401 1.00 91.56 99 GLY A N 1
ATOM 762 C CA . GLY A 1 99 ? -11.608 11.249 32.311 1.00 91.56 99 GLY A CA 1
ATOM 763 C C . GLY A 1 99 ? -11.980 10.661 30.947 1.00 91.56 99 GLY A C 1
ATOM 764 O O . GLY A 1 99 ? -13.035 10.983 30.401 1.00 91.56 99 GLY A O 1
ATOM 765 N N . VAL A 1 100 ? -11.102 9.843 30.357 1.00 93.56 100 VAL A N 1
ATOM 766 C CA . VAL A 1 100 ? -11.287 9.326 28.993 1.00 93.56 100 VAL A CA 1
ATOM 767 C C . VAL A 1 100 ? -12.503 8.394 28.924 1.00 93.56 100 VAL A C 1
ATOM 769 O O . VAL A 1 100 ? -12.482 7.269 29.428 1.00 93.56 100 VAL A O 1
ATOM 772 N N . ARG A 1 101 ? -13.567 8.848 28.247 1.00 95.19 101 ARG A N 1
ATOM 773 C CA . ARG A 1 101 ? -14.791 8.068 28.006 1.00 95.19 101 ARG A CA 1
ATOM 774 C C . ARG A 1 101 ? -14.494 6.916 27.048 1.00 95.19 101 ARG A C 1
ATOM 776 O O . ARG A 1 101 ? -14.302 7.133 25.854 1.00 95.19 101 ARG A O 1
ATOM 783 N N . THR A 1 102 ? -14.497 5.692 27.571 1.00 95.62 102 THR A N 1
ATOM 784 C CA . THR A 1 102 ? -14.191 4.482 26.796 1.00 95.62 102 THR A CA 1
ATOM 785 C C . THR A 1 102 ? -15.339 3.481 26.863 1.00 95.62 102 THR A C 1
ATOM 787 O O . THR A 1 102 ? -15.861 3.191 27.938 1.00 95.62 102 THR A O 1
ATOM 790 N N . ARG A 1 103 ? -15.713 2.915 25.715 1.00 96.25 103 ARG A N 1
ATOM 791 C CA . ARG A 1 103 ? -16.600 1.756 25.586 1.00 96.25 103 ARG A CA 1
ATOM 792 C C . ARG A 1 103 ? -15.754 0.549 25.201 1.00 96.25 103 ARG A C 1
ATOM 794 O O . ARG A 1 103 ? -15.335 0.414 24.056 1.00 96.25 103 ARG A O 1
ATOM 801 N N . LEU A 1 104 ? -15.498 -0.301 26.188 1.00 96.50 104 LEU A N 1
ATOM 802 C CA . LEU A 1 104 ? -14.747 -1.548 26.035 1.00 96.50 104 LEU A CA 1
ATOM 803 C C . LEU A 1 104 ? -15.617 -2.620 25.373 1.00 96.50 104 LEU A C 1
ATOM 805 O O . LEU A 1 104 ? -16.842 -2.539 25.454 1.00 96.50 104 LEU A O 1
ATOM 809 N N . ARG A 1 105 ? -15.013 -3.651 24.782 1.00 96.38 105 ARG A N 1
ATOM 810 C CA . ARG A 1 105 ? -15.709 -4.731 24.057 1.00 96.38 105 ARG A CA 1
ATOM 811 C C . ARG A 1 105 ? -16.531 -4.265 22.846 1.00 96.38 105 ARG A C 1
ATOM 813 O O . ARG A 1 105 ? -17.467 -4.951 22.457 1.00 96.38 105 ARG A O 1
ATOM 820 N N . ARG A 1 106 ? -16.224 -3.106 22.254 1.00 96.69 106 ARG A N 1
ATOM 821 C CA . ARG A 1 106 ? -16.876 -2.575 21.042 1.00 96.69 106 ARG A CA 1
ATOM 822 C C . ARG A 1 106 ? -15.958 -2.760 19.849 1.00 96.69 106 ARG A C 1
ATOM 824 O O . ARG A 1 106 ? -15.002 -2.008 19.662 1.00 96.69 106 ARG A O 1
ATOM 831 N N . GLU A 1 107 ? -16.252 -3.760 19.030 1.00 94.88 107 GLU A N 1
ATOM 832 C CA . GLU A 1 107 ? -15.517 -3.980 17.792 1.00 94.88 107 GLU A CA 1
ATOM 833 C C . GLU A 1 107 ? -16.125 -3.152 16.664 1.00 94.88 107 GLU A C 1
ATOM 835 O O . GLU A 1 107 ? -17.236 -3.423 16.210 1.00 94.88 107 GLU A O 1
ATOM 840 N N . VAL A 1 108 ? -15.382 -2.152 16.190 1.00 94.44 108 VAL A N 1
ATOM 841 C CA . VAL A 1 108 ? -15.764 -1.375 15.008 1.00 94.44 108 VAL A CA 1
ATOM 842 C C . VAL A 1 108 ? -15.572 -2.233 13.761 1.00 94.44 108 VAL A C 1
ATOM 844 O O . VAL A 1 108 ? -14.459 -2.644 13.441 1.00 94.44 108 VAL A O 1
ATOM 847 N N . ARG A 1 109 ? -16.665 -2.484 13.040 1.00 90.62 109 ARG A N 1
ATOM 848 C CA . ARG A 1 109 ? -16.681 -3.284 11.807 1.00 90.62 109 ARG A CA 1
ATOM 849 C C . ARG A 1 109 ? -16.564 -2.421 10.560 1.00 90.62 109 ARG A C 1
ATOM 851 O O . ARG A 1 109 ? -16.035 -2.865 9.546 1.00 90.62 109 ARG A O 1
ATOM 858 N N . SER A 1 110 ? -17.105 -1.208 10.610 1.00 87.31 110 SER A N 1
ATOM 859 C CA . SER A 1 110 ? -17.246 -0.352 9.438 1.00 87.31 110 SER A CA 1
ATOM 860 C C . SER A 1 110 ? -17.374 1.105 9.871 1.00 87.31 110 SER A C 1
ATOM 862 O O . SER A 1 110 ? -18.102 1.420 10.802 1.00 87.31 110 SER A O 1
ATOM 864 N N . ALA A 1 111 ? -16.662 2.002 9.198 1.00 85.81 111 ALA A N 1
ATOM 865 C CA . ALA A 1 111 ? -16.804 3.441 9.340 1.00 85.81 111 ALA A CA 1
ATOM 866 C C . ALA A 1 111 ? -16.855 4.076 7.948 1.00 85.81 111 ALA A C 1
ATOM 868 O O . ALA A 1 111 ? -15.981 3.836 7.106 1.00 85.81 111 ALA A O 1
ATOM 869 N N . ARG A 1 112 ? -17.895 4.873 7.699 1.00 84.62 112 ARG A N 1
ATOM 870 C CA . ARG A 1 112 ? -18.124 5.573 6.428 1.00 84.62 112 ARG A CA 1
ATOM 871 C C . ARG A 1 112 ? -18.524 7.016 6.685 1.00 84.62 112 ARG A C 1
ATOM 873 O O . ARG A 1 112 ? -19.204 7.293 7.669 1.00 84.62 112 ARG A O 1
ATOM 880 N N . TYR A 1 113 ? -18.119 7.915 5.801 1.00 81.25 113 TYR A N 1
ATOM 881 C CA . TYR A 1 113 ? -18.588 9.291 5.846 1.00 81.25 113 TYR A CA 1
ATOM 882 C C . TYR A 1 113 ? -19.893 9.403 5.055 1.00 81.25 113 TYR A C 1
ATOM 884 O O . TYR A 1 113 ? -19.933 9.031 3.886 1.00 81.25 113 TYR A O 1
ATOM 892 N N . ASP A 1 114 ? -20.949 9.871 5.709 1.00 78.31 114 ASP A N 1
ATOM 893 C CA . ASP A 1 114 ? -22.237 10.221 5.119 1.00 78.31 114 ASP A CA 1
ATOM 894 C C . ASP A 1 114 ? -22.186 11.708 4.734 1.00 78.31 114 ASP A C 1
ATOM 896 O O . ASP A 1 114 ? -22.205 12.593 5.597 1.00 78.31 114 ASP A O 1
ATOM 900 N N . ALA A 1 115 ? -22.052 11.972 3.432 1.00 69.56 115 ALA A N 1
ATOM 901 C CA . ALA A 1 115 ? -21.927 13.323 2.897 1.00 69.56 115 ALA A CA 1
ATOM 902 C C . ALA A 1 115 ? -23.228 14.130 3.029 1.00 69.56 115 ALA A C 1
ATOM 904 O O . ALA A 1 115 ? -23.158 15.333 3.272 1.00 69.56 115 ALA A O 1
ATOM 905 N N . GLU A 1 116 ? -24.398 13.480 2.948 1.00 72.44 116 GLU A N 1
ATOM 906 C CA . GLU A 1 116 ? -25.697 14.148 3.108 1.00 72.44 116 GLU A CA 1
ATOM 907 C C . GLU A 1 116 ? -25.867 14.682 4.533 1.00 72.44 116 GLU A C 1
ATOM 909 O O . GLU A 1 116 ? -26.389 15.777 4.741 1.00 72.44 116 GLU A O 1
ATOM 914 N N . ARG A 1 117 ? -25.395 13.919 5.525 1.00 75.44 117 ARG A N 1
ATOM 915 C CA . ARG A 1 117 ? -25.486 14.287 6.946 1.00 75.44 117 ARG A CA 1
ATOM 916 C C . ARG A 1 117 ? -24.258 15.019 7.482 1.00 75.44 117 ARG A C 1
ATOM 918 O O . ARG A 1 117 ? -24.259 15.400 8.652 1.00 75.44 117 ARG A O 1
ATOM 925 N N . ALA A 1 118 ? -23.220 15.185 6.662 1.00 80.31 118 ALA A N 1
ATOM 926 C CA . ALA A 1 118 ? -21.911 15.714 7.046 1.00 80.31 118 ALA A CA 1
ATOM 927 C C . ALA A 1 118 ? -21.334 15.046 8.314 1.00 80.31 118 ALA A C 1
ATOM 929 O O . ALA A 1 118 ? -20.798 15.710 9.207 1.00 80.31 118 ALA A O 1
ATOM 930 N N . ARG A 1 119 ? -21.497 13.721 8.422 1.00 87.75 119 ARG A 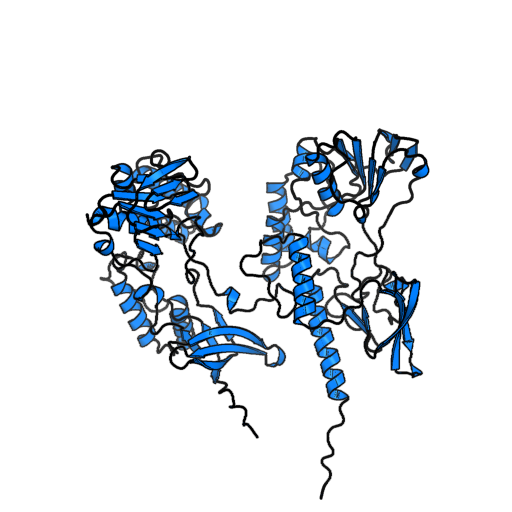N 1
ATOM 931 C CA . ARG A 1 119 ? -21.146 12.938 9.616 1.00 87.75 119 ARG A CA 1
ATOM 932 C C . ARG A 1 119 ? -20.582 11.576 9.256 1.00 87.75 119 ARG A C 1
ATOM 934 O O . ARG A 1 119 ? -20.931 10.971 8.253 1.00 87.75 119 ARG A O 1
ATOM 941 N N . TRP A 1 120 ? -19.742 11.053 10.128 1.00 89.44 120 TRP A N 1
ATOM 942 C CA . TRP A 1 120 ? -19.333 9.660 10.133 1.00 89.44 120 TRP A CA 1
ATOM 943 C C . TRP A 1 120 ? -20.434 8.779 10.707 1.00 89.44 120 TRP A C 1
ATOM 945 O O . TRP A 1 120 ? -21.014 9.105 11.740 1.00 89.44 120 TRP A O 1
ATOM 955 N N . VAL A 1 121 ? -20.669 7.642 10.058 1.00 90.44 121 VAL A N 1
ATOM 956 C CA . VAL A 1 121 ? -21.482 6.534 10.563 1.00 90.44 121 VAL A CA 1
ATOM 957 C C . VAL A 1 121 ? -20.549 5.362 10.838 1.00 90.44 121 VAL A C 1
ATOM 959 O O . VAL A 1 121 ? -19.833 4.908 9.937 1.00 90.44 121 VAL A O 1
ATOM 962 N N . VAL A 1 122 ? -20.535 4.907 12.087 1.00 92.19 122 VAL A N 1
ATOM 963 C CA . VAL A 1 122 ? -19.644 3.868 12.602 1.00 92.19 122 VAL A CA 1
ATOM 964 C C . VAL A 1 122 ? -20.489 2.696 13.086 1.00 92.19 122 VAL A C 1
ATOM 966 O O . VAL A 1 122 ? -21.217 2.808 14.070 1.00 92.19 122 VAL A O 1
ATOM 969 N N . ASP A 1 123 ? -20.374 1.574 12.388 1.00 92.88 123 ASP A N 1
ATOM 970 C CA . ASP A 1 123 ? -21.033 0.320 12.727 1.00 92.88 123 ASP A CA 1
ATOM 971 C C . ASP A 1 123 ? -20.097 -0.492 13.638 1.00 92.88 123 ASP A C 1
ATOM 973 O O . ASP A 1 123 ? -18.943 -0.775 13.280 1.00 92.88 123 ASP A O 1
ATOM 977 N N . ALA A 1 124 ? -20.587 -0.874 14.814 1.00 94.25 124 ALA A N 1
ATOM 978 C CA . ALA A 1 124 ? -19.848 -1.636 15.810 1.00 94.25 124 ALA A CA 1
ATOM 979 C C . ALA A 1 124 ? -20.673 -2.810 16.354 1.00 94.25 124 ALA A C 1
ATOM 981 O O . ALA A 1 124 ? -21.889 -2.879 16.187 1.00 94.25 124 ALA A O 1
ATOM 982 N N . VAL A 1 125 ? -19.999 -3.751 17.010 1.00 95.50 125 VAL A N 1
ATOM 983 C CA . VAL A 1 125 ? -20.631 -4.875 17.709 1.00 95.50 125 VAL A CA 1
ATOM 984 C C . VAL A 1 125 ? -20.147 -4.892 19.151 1.00 95.50 125 VAL A C 1
ATOM 986 O O . VAL A 1 125 ? -18.941 -4.829 19.398 1.00 95.50 125 VAL A O 1
ATOM 989 N N . ASP A 1 126 ? -21.076 -5.001 20.098 1.00 95.94 126 ASP A N 1
ATOM 990 C CA . ASP A 1 126 ? -20.747 -5.317 21.485 1.00 95.94 126 ASP A CA 1
ATOM 991 C C . ASP A 1 126 ? -20.398 -6.809 21.584 1.00 95.94 126 ASP A C 1
ATOM 993 O O . ASP A 1 126 ? -21.264 -7.674 21.475 1.00 95.94 126 ASP A O 1
ATOM 997 N N . LEU A 1 127 ? -19.123 -7.122 21.803 1.00 94.12 127 LEU A N 1
ATOM 998 C CA . LEU A 1 127 ? -18.621 -8.494 21.877 1.00 94.12 127 LEU A CA 1
ATOM 999 C C . LEU A 1 127 ? -19.094 -9.258 23.120 1.00 94.12 127 LEU A C 1
ATOM 1001 O O . LEU A 1 127 ? -18.969 -10.479 23.154 1.00 94.12 127 LEU A O 1
ATOM 1005 N N . ALA A 1 128 ? -19.623 -8.579 24.141 1.00 93.62 128 ALA A N 1
ATOM 1006 C CA . ALA A 1 128 ? -20.206 -9.249 25.302 1.00 93.62 128 ALA A CA 1
ATOM 1007 C C . ALA A 1 128 ? -21.626 -9.761 25.024 1.00 93.62 128 ALA A C 1
ATOM 1009 O O . ALA A 1 128 ? -22.026 -10.777 25.586 1.00 93.62 128 ALA A O 1
ATOM 1010 N N . THR A 1 129 ? -22.390 -9.060 24.181 1.00 94.25 129 THR A N 1
ATOM 1011 C CA . THR A 1 129 ? -23.815 -9.355 23.939 1.00 94.25 129 THR A CA 1
ATOM 1012 C C . THR A 1 129 ? -24.120 -9.813 22.512 1.00 94.25 129 THR A C 1
ATOM 1014 O O . THR A 1 129 ? -25.206 -10.323 22.254 1.00 94.25 129 THR A O 1
ATOM 1017 N N . GLY A 1 130 ? -23.192 -9.620 21.573 1.00 92.75 130 GLY A N 1
ATOM 1018 C CA . GLY A 1 130 ? -23.394 -9.830 20.139 1.00 92.75 130 GLY A CA 1
ATOM 1019 C C . GLY A 1 130 ? -24.266 -8.762 19.469 1.00 92.75 130 GLY A C 1
ATOM 1020 O O . GLY A 1 130 ? -24.566 -8.877 18.281 1.00 92.75 130 GLY A O 1
ATOM 1021 N N . LYS A 1 131 ? -24.695 -7.727 20.203 1.00 93.56 131 LYS A N 1
ATOM 1022 C CA . LYS A 1 131 ? -25.610 -6.703 19.693 1.00 93.56 131 LYS A CA 1
ATOM 1023 C C . LYS A 1 131 ? -24.881 -5.743 18.748 1.00 93.56 131 LYS A C 1
ATOM 1025 O O . LYS A 1 131 ? -23.816 -5.223 19.083 1.00 93.56 131 LYS A O 1
ATOM 1030 N N . ALA A 1 132 ? -25.484 -5.480 17.590 1.00 93.00 132 ALA A N 1
ATOM 1031 C CA . ALA A 1 132 ? -25.044 -4.421 16.690 1.00 93.00 132 ALA A CA 1
ATOM 1032 C C . ALA A 1 132 ? -25.380 -3.039 17.278 1.00 93.00 132 ALA A C 1
ATOM 1034 O O . ALA A 1 132 ? -26.480 -2.812 17.789 1.00 93.00 132 ALA A O 1
ATOM 1035 N N . GLU A 1 133 ? -24.424 -2.120 17.199 1.00 93.75 133 GLU A N 1
ATOM 1036 C CA . GLU A 1 133 ? -24.529 -0.740 17.663 1.00 93.75 133 GLU A CA 1
ATOM 1037 C C . GLU A 1 133 ? -24.106 0.203 16.526 1.00 93.75 133 GLU A C 1
ATOM 1039 O O . GLU A 1 133 ? -23.121 -0.053 15.830 1.00 93.75 133 GLU A O 1
ATOM 1044 N N . VAL A 1 134 ? -24.832 1.310 16.345 1.00 93.31 134 VAL A N 1
ATOM 1045 C CA . VAL A 1 134 ? -24.507 2.336 15.346 1.00 93.31 134 VAL A CA 1
ATOM 1046 C C . VAL A 1 134 ? -24.223 3.651 16.056 1.00 93.31 134 VAL A C 1
ATOM 1048 O O . VAL A 1 134 ? -25.050 4.176 16.805 1.00 93.31 134 VAL A O 1
ATOM 1051 N N . TYR A 1 135 ? -23.048 4.201 15.782 1.00 94.38 135 TYR A N 1
ATOM 1052 C CA . TYR A 1 135 ? -22.605 5.484 16.302 1.00 94.38 135 TYR A CA 1
ATOM 1053 C C . TYR A 1 135 ? -22.509 6.500 15.166 1.00 94.38 135 TYR A C 1
ATOM 1055 O O . TYR A 1 135 ? -22.148 6.163 14.036 1.00 94.38 135 TYR A O 1
ATOM 1063 N N . THR A 1 136 ? -22.799 7.762 15.465 1.00 94.12 136 THR A N 1
ATOM 1064 C CA . THR A 1 136 ? -22.622 8.869 14.522 1.00 94.12 136 THR A CA 1
ATOM 1065 C C . THR A 1 136 ? -21.770 9.966 15.129 1.00 94.12 136 THR A C 1
ATOM 1067 O O . THR A 1 136 ? -21.931 10.287 16.304 1.00 94.12 136 THR A O 1
ATOM 1070 N N . ALA A 1 137 ? -20.865 10.549 14.340 1.00 94.56 137 ALA A N 1
ATOM 1071 C CA . ALA A 1 137 ? -20.044 11.660 14.811 1.00 94.56 137 ALA A CA 1
ATOM 1072 C C . ALA A 1 137 ? -19.628 12.635 13.721 1.00 94.56 137 ALA A C 1
ATOM 1074 O O . ALA A 1 137 ? -19.553 12.276 12.551 1.00 94.56 137 ALA A O 1
ATOM 1075 N N . ARG A 1 138 ? -19.322 13.879 14.095 1.00 89.69 138 ARG A N 1
ATOM 1076 C CA . ARG A 1 138 ? -18.801 14.873 13.141 1.00 89.69 138 ARG A CA 1
ATOM 1077 C C . ARG A 1 138 ? -17.374 14.550 12.720 1.00 89.69 138 ARG A C 1
ATOM 1079 O O . ARG A 1 138 ? -17.029 14.694 11.549 1.00 89.69 138 ARG A O 1
ATOM 1086 N N . TYR A 1 139 ? -16.570 14.038 13.647 1.00 91.25 139 TYR A N 1
ATOM 1087 C CA . TYR A 1 139 ? -15.184 13.663 13.391 1.00 91.25 139 TYR A CA 1
ATOM 1088 C C . TYR A 1 139 ? -14.906 12.213 13.789 1.00 91.25 139 TYR A C 1
ATOM 1090 O O . TYR A 1 139 ? -15.461 11.689 14.755 1.00 91.25 139 TYR A O 1
ATOM 1098 N N . LEU A 1 140 ? -13.999 11.579 13.050 1.00 93.88 140 LEU A N 1
ATOM 1099 C CA . LEU A 1 140 ? -13.511 10.232 13.316 1.00 93.88 140 LEU A CA 1
ATOM 1100 C C . LEU A 1 140 ? -11.988 10.261 13.449 1.00 93.88 140 LEU A C 1
ATOM 1102 O O . LEU A 1 140 ? -11.291 10.765 12.568 1.00 93.88 140 LEU A O 1
ATOM 1106 N N . VAL A 1 141 ? -11.470 9.679 14.527 1.00 91.50 141 VAL A N 1
ATOM 1107 C CA . VAL A 1 141 ? -10.036 9.492 14.762 1.00 91.50 141 VAL A CA 1
ATOM 1108 C C . VAL A 1 141 ? -9.717 8.003 14.684 1.00 91.50 141 VAL A C 1
ATOM 1110 O O . VAL A 1 141 ? -10.197 7.202 15.485 1.00 91.50 141 VAL A O 1
ATOM 1113 N N . ALA A 1 142 ? -8.872 7.624 13.727 1.00 90.50 142 ALA A N 1
ATOM 1114 C CA . ALA A 1 142 ? -8.367 6.261 13.618 1.00 90.50 142 ALA A CA 1
ATOM 1115 C C . ALA A 1 142 ? -7.153 6.067 14.539 1.00 90.50 142 ALA A C 1
ATOM 1117 O O . ALA A 1 142 ? -6.088 6.631 14.289 1.00 90.50 142 ALA A O 1
ATOM 1118 N N . ALA A 1 143 ? -7.308 5.259 15.590 1.00 90.75 143 ALA A N 1
ATOM 1119 C CA . ALA A 1 143 ? -6.273 4.968 16.584 1.00 90.75 143 ALA A CA 1
ATOM 1120 C C . ALA A 1 143 ? -6.098 3.454 16.847 1.00 90.75 143 ALA A C 1
ATOM 1122 O O . ALA A 1 143 ? -5.593 3.059 17.897 1.00 90.75 143 ALA A O 1
ATOM 1123 N N . ALA A 1 144 ? -6.476 2.606 15.879 1.00 83.94 144 ALA A N 1
ATOM 1124 C CA . ALA A 1 144 ? -6.444 1.141 15.991 1.00 83.94 144 ALA A CA 1
ATOM 1125 C C . ALA A 1 144 ? -5.024 0.537 15.945 1.00 83.94 144 ALA A C 1
ATOM 1127 O O . ALA A 1 144 ? -4.835 -0.638 16.246 1.00 83.94 144 ALA A O 1
ATOM 1128 N N . GLY A 1 145 ? -4.015 1.341 15.596 1.00 78.56 145 GLY A N 1
ATOM 1129 C CA . GLY A 1 145 ? -2.613 0.930 15.565 1.00 78.56 145 GLY A CA 1
ATOM 1130 C C . GLY A 1 145 ? -2.181 0.209 14.281 1.00 78.56 145 GLY A C 1
ATOM 1131 O O . GLY A 1 145 ? -2.971 -0.124 13.393 1.00 78.56 145 GLY A O 1
ATOM 1132 N N . GLU A 1 146 ? -0.869 0.012 14.168 1.00 73.44 146 GLU A N 1
ATOM 1133 C CA . GLU A 1 146 ? -0.226 -0.650 13.024 1.00 73.44 146 GLU A CA 1
ATOM 1134 C C . GLU A 1 146 ? -0.035 -2.162 13.227 1.00 73.44 146 GLU A C 1
ATOM 1136 O O . GLU A 1 146 ? -0.045 -2.915 12.256 1.00 73.44 146 GLU A O 1
ATOM 1141 N N . ASN A 1 147 ? 0.089 -2.603 14.486 1.00 76.62 147 ASN A N 1
ATOM 1142 C CA . ASN A 1 147 ? 0.372 -3.986 14.867 1.00 76.62 147 ASN A CA 1
ATOM 1143 C C . ASN A 1 147 ? -0.873 -4.654 15.443 1.00 76.62 147 ASN A C 1
ATOM 1145 O O . ASN A 1 147 ? -0.989 -4.799 16.661 1.00 76.62 147 ASN A O 1
ATOM 1149 N N . ASP A 1 148 ? -1.814 -5.004 14.570 1.00 75.12 148 ASP A N 1
ATOM 1150 C CA . ASP A 1 148 ? -3.104 -5.524 15.003 1.00 75.12 148 ASP A CA 1
ATOM 1151 C C . ASP A 1 148 ? -3.253 -7.037 14.769 1.00 75.12 148 ASP A C 1
ATOM 1153 O O . ASP A 1 148 ? -3.256 -7.840 15.708 1.00 75.12 148 ASP A O 1
ATOM 1157 N N . GLU A 1 149 ? -3.336 -7.439 13.503 1.00 82.56 149 GLU A N 1
ATOM 1158 C CA . GLU A 1 149 ? -3.559 -8.828 13.108 1.00 82.56 149 GLU A CA 1
ATOM 1159 C C . GLU A 1 149 ? -2.222 -9.551 12.918 1.00 82.56 149 GLU A C 1
ATOM 1161 O O . GLU A 1 149 ? -1.338 -9.043 12.226 1.00 82.56 149 GLU A O 1
ATOM 1166 N N . LYS A 1 150 ? -2.048 -10.732 13.529 1.00 87.44 150 LYS A N 1
ATOM 1167 C CA . LYS A 1 150 ? -0.812 -11.520 13.388 1.00 87.44 150 LYS A CA 1
ATOM 1168 C C . LYS A 1 150 ? -0.627 -12.016 11.955 1.00 87.44 150 LYS A C 1
ATOM 1170 O O . LYS A 1 150 ? -1.571 -12.488 11.332 1.00 87.44 150 LYS A O 1
ATOM 1175 N N . VAL A 1 151 ? 0.605 -11.977 11.451 1.00 87.38 151 VAL A N 1
ATOM 1176 C CA . VAL A 1 151 ? 0.943 -12.540 10.138 1.00 87.38 151 VAL A CA 1
ATOM 1177 C C . VAL A 1 151 ? 1.551 -13.912 10.337 1.00 87.38 151 VAL A C 1
ATOM 1179 O O . VAL A 1 151 ? 2.727 -14.019 10.670 1.00 87.38 151 VAL A O 1
ATOM 1182 N N . VAL A 1 152 ? 0.773 -14.967 10.116 1.00 88.94 152 VAL A N 1
ATOM 1183 C CA . VAL A 1 152 ? 1.273 -16.347 10.147 1.00 88.94 152 VAL A CA 1
ATOM 1184 C C . VAL A 1 152 ? 1.532 -16.798 8.706 1.00 88.94 152 VAL A C 1
ATOM 1186 O O . VAL A 1 152 ? 0.611 -16.733 7.895 1.00 88.94 152 VAL A O 1
ATOM 1189 N N . PRO A 1 153 ? 2.766 -17.190 8.339 1.00 87.25 153 PRO A N 1
ATOM 1190 C CA . PRO A 1 153 ? 3.048 -17.676 6.994 1.00 87.25 153 PRO A CA 1
ATOM 1191 C C . PRO A 1 153 ? 2.425 -19.057 6.777 1.00 87.25 153 PRO A C 1
ATOM 1193 O O . PRO A 1 153 ? 2.474 -19.911 7.662 1.00 87.25 153 PRO A O 1
ATOM 1196 N N . GLU A 1 154 ? 1.907 -19.296 5.576 1.00 89.38 154 GLU A N 1
ATOM 1197 C CA . GLU A 1 154 ? 1.543 -20.642 5.142 1.00 89.38 154 GLU A CA 1
ATOM 1198 C C . GLU A 1 154 ? 2.820 -21.442 4.873 1.00 89.38 154 GLU A C 1
ATOM 1200 O O . GLU A 1 154 ? 3.695 -21.019 4.114 1.00 89.38 154 GLU A O 1
ATOM 1205 N N . VAL A 1 155 ? 2.952 -22.589 5.536 1.00 92.69 155 VAL A N 1
ATOM 1206 C CA . VAL A 1 155 ? 4.105 -23.481 5.403 1.00 92.69 155 VAL A CA 1
ATOM 1207 C C . VAL A 1 155 ? 3.586 -24.878 5.107 1.00 92.69 155 VAL A C 1
ATOM 1209 O O . VAL A 1 155 ? 2.822 -25.434 5.892 1.00 92.69 155 VAL A O 1
ATOM 1212 N N . ALA A 1 156 ? 4.016 -25.450 3.983 1.00 94.62 156 ALA A N 1
ATOM 1213 C CA . ALA A 1 156 ? 3.619 -26.794 3.580 1.00 94.62 156 ALA A CA 1
ATOM 1214 C C . ALA A 1 156 ? 4.008 -27.832 4.646 1.00 94.62 156 ALA A C 1
ATOM 1216 O O . ALA A 1 156 ? 5.170 -27.881 5.062 1.00 94.62 156 ALA A O 1
ATOM 1217 N N . GLY A 1 157 ? 3.052 -28.666 5.063 1.00 94.06 157 GLY A N 1
ATOM 1218 C CA . GLY A 1 157 ? 3.275 -29.732 6.039 1.00 94.06 157 GLY A CA 1
ATOM 1219 C C . GLY A 1 157 ? 3.309 -29.271 7.500 1.00 94.06 157 GLY A C 1
ATOM 1220 O O . GLY A 1 157 ? 3.625 -30.076 8.378 1.00 94.06 157 GLY A O 1
ATOM 1221 N N . MET A 1 158 ? 3.000 -28.000 7.792 1.00 95.38 158 MET A N 1
ATOM 1222 C CA . MET A 1 158 ? 2.966 -27.465 9.163 1.00 95.38 158 MET A CA 1
ATOM 1223 C C . MET A 1 158 ? 1.986 -28.226 10.064 1.00 95.38 158 MET A C 1
ATOM 1225 O O . MET A 1 158 ? 2.256 -28.419 11.244 1.00 95.38 158 MET A O 1
ATOM 1229 N N . GLU A 1 159 ? 0.881 -28.712 9.504 1.00 93.88 159 GLU A N 1
ATOM 1230 C CA . GLU A 1 159 ? -0.113 -29.553 10.173 1.00 93.88 159 GLU A CA 1
ATOM 1231 C C . GLU A 1 159 ? 0.446 -30.894 10.669 1.00 93.88 159 GLU A C 1
ATOM 1233 O O . GLU A 1 159 ? -0.134 -31.512 11.558 1.00 93.88 159 GLU A O 1
ATOM 1238 N N . THR A 1 160 ? 1.583 -31.340 10.123 1.00 95.75 160 THR A N 1
ATOM 1239 C CA . THR A 1 160 ? 2.263 -32.570 10.552 1.00 95.75 160 THR A CA 1
ATOM 1240 C C . THR A 1 160 ? 3.210 -32.353 11.733 1.00 95.75 160 THR A C 1
ATOM 1242 O O . THR A 1 160 ? 3.735 -33.329 12.273 1.00 95.75 160 THR A O 1
ATOM 1245 N N . PHE A 1 161 ? 3.454 -31.100 12.137 1.00 97.19 161 PHE A N 1
ATOM 1246 C CA . PHE A 1 161 ? 4.383 -30.778 13.215 1.00 97.19 161 PHE A CA 1
ATOM 1247 C C . PHE A 1 161 ? 3.799 -31.187 14.577 1.00 97.19 161 PHE A C 1
ATOM 1249 O O . PHE A 1 161 ? 2.777 -30.640 14.988 1.00 97.19 161 PHE A O 1
ATOM 1256 N N . PRO A 1 162 ? 4.436 -32.113 15.321 1.00 94.38 162 PRO A N 1
ATOM 1257 C CA . PRO A 1 162 ? 3.885 -32.621 16.579 1.00 94.38 162 PRO A CA 1
ATOM 1258 C C . PRO A 1 162 ? 4.092 -31.651 17.752 1.00 94.38 162 PRO A C 1
ATOM 1260 O O . PRO A 1 162 ? 3.506 -31.818 18.821 1.00 94.38 162 PRO A O 1
ATOM 1263 N N . GLY A 1 163 ? 4.982 -30.671 17.577 1.00 94.00 163 GLY A N 1
ATOM 1264 C CA . GLY A 1 163 ? 5.403 -29.743 18.613 1.00 94.00 163 GLY A CA 1
ATOM 1265 C C . GLY A 1 163 ? 4.515 -28.507 18.746 1.00 94.00 163 GLY A C 1
ATOM 1266 O O . GLY A 1 163 ? 3.552 -28.285 18.014 1.00 94.00 163 GLY A O 1
ATOM 1267 N N . LYS A 1 164 ? 4.874 -27.638 19.693 1.00 93.81 164 LYS A N 1
ATOM 1268 C CA . LYS A 1 164 ? 4.123 -26.402 19.951 1.00 93.81 164 LYS A CA 1
ATOM 1269 C C . LYS A 1 164 ? 4.445 -25.348 18.888 1.00 93.81 164 LYS A C 1
ATOM 1271 O O . LYS A 1 164 ? 5.596 -24.930 18.781 1.00 93.81 164 LYS A O 1
ATOM 1276 N N . VAL A 1 165 ? 3.428 -24.861 18.180 1.00 95.38 165 VAL A N 1
ATOM 1277 C CA . VAL A 1 165 ? 3.536 -23.728 17.247 1.00 95.38 165 VAL A CA 1
ATOM 1278 C C . VAL A 1 165 ? 2.789 -22.530 17.822 1.00 95.38 165 VAL A C 1
ATOM 1280 O O . VAL A 1 165 ? 1.600 -22.622 18.118 1.00 95.38 165 VAL A O 1
ATOM 1283 N N . VAL A 1 166 ? 3.473 -21.401 18.000 1.00 95.38 166 VAL A N 1
ATOM 1284 C CA . VAL A 1 166 ? 2.854 -20.149 18.472 1.00 95.38 166 VAL A CA 1
ATOM 1285 C C . VAL A 1 166 ? 3.308 -18.958 17.645 1.00 95.38 166 VAL A C 1
ATOM 1287 O O . VAL A 1 166 ? 4.379 -18.980 17.045 1.00 95.38 166 VAL A O 1
ATOM 1290 N N . HIS A 1 167 ? 2.518 -17.888 17.639 1.00 96.06 167 HIS A N 1
ATOM 1291 C CA . HIS A 1 167 ? 2.974 -16.582 17.169 1.00 96.06 167 HIS A CA 1
ATOM 1292 C C . HIS A 1 167 ? 3.526 -15.764 18.347 1.00 96.06 167 HIS A C 1
ATOM 1294 O O . HIS A 1 167 ? 3.168 -16.010 19.496 1.00 96.06 167 HIS A O 1
ATOM 1300 N N . ALA A 1 168 ? 4.353 -14.754 18.080 1.00 93.94 168 ALA A N 1
ATOM 1301 C CA . ALA A 1 168 ? 4.944 -13.878 19.096 1.00 93.94 168 ALA A CA 1
ATOM 1302 C C . ALA A 1 168 ? 3.903 -13.203 20.011 1.00 93.94 168 ALA A C 1
ATOM 1304 O O . ALA A 1 168 ? 4.211 -12.880 21.152 1.00 93.94 168 ALA A O 1
ATOM 1305 N N . VAL A 1 169 ? 2.671 -13.030 19.524 1.00 91.25 169 VAL A N 1
ATOM 1306 C CA . VAL A 1 169 ? 1.538 -12.473 20.286 1.00 91.25 169 VAL A CA 1
ATOM 1307 C C . VAL A 1 169 ? 1.032 -13.420 21.379 1.00 91.25 169 VAL A C 1
ATOM 1309 O O . VAL A 1 169 ? 0.514 -12.974 22.397 1.00 91.25 169 VAL A O 1
ATOM 1312 N N . ASP A 1 170 ? 1.213 -14.723 21.159 1.00 91.75 170 ASP A N 1
ATOM 1313 C CA . ASP A 1 170 ? 0.790 -15.814 22.037 1.00 91.75 170 ASP A CA 1
ATOM 1314 C C . ASP A 1 170 ? 1.958 -16.295 22.933 1.00 91.75 170 ASP A C 1
ATOM 1316 O O . ASP A 1 170 ? 1.784 -17.149 23.805 1.00 91.75 170 ASP A O 1
ATOM 1320 N N . TYR A 1 171 ? 3.169 -15.757 22.729 1.00 93.56 171 TYR A N 1
ATOM 1321 C CA . TYR A 1 171 ? 4.338 -16.009 23.572 1.00 93.56 171 TYR A CA 1
ATOM 1322 C C . TYR A 1 171 ? 4.262 -15.161 24.852 1.00 93.56 171 TYR A C 1
ATOM 1324 O O . TYR A 1 171 ? 4.007 -13.960 24.794 1.00 93.56 171 TYR A O 1
ATOM 1332 N N . ARG A 1 172 ? 4.503 -15.779 26.017 1.00 91.25 172 ARG A N 1
ATOM 1333 C CA . ARG A 1 172 ? 4.502 -15.098 27.329 1.00 91.25 172 ARG A CA 1
ATOM 1334 C C . ARG A 1 172 ? 5.865 -15.096 27.991 1.00 91.25 172 ARG A C 1
ATOM 1336 O O . ARG A 1 172 ? 6.370 -14.035 28.347 1.00 91.25 172 ARG A O 1
ATOM 1343 N N . SER A 1 173 ? 6.453 -16.278 28.105 1.00 92.50 173 SER A N 1
ATOM 1344 C CA . SER A 1 173 ? 7.754 -16.502 28.717 1.00 92.50 173 SER A CA 1
ATOM 1345 C C . SER A 1 173 ? 8.376 -17.791 28.185 1.00 92.50 173 SER A C 1
ATOM 1347 O O . SER A 1 173 ? 7.699 -18.634 27.579 1.00 92.50 173 SER A O 1
ATOM 1349 N N . ALA A 1 174 ? 9.671 -17.954 28.446 1.00 92.88 174 ALA A N 1
ATOM 1350 C CA . ALA A 1 174 ? 10.435 -19.118 28.018 1.00 92.88 174 ALA A CA 1
ATOM 1351 C C . ALA A 1 174 ? 10.038 -20.426 28.734 1.00 92.88 174 ALA A C 1
ATOM 1353 O O . ALA A 1 174 ? 10.330 -21.506 28.222 1.00 92.88 174 ALA A O 1
ATOM 1354 N N . GLU A 1 175 ? 9.322 -20.360 29.865 1.00 89.56 175 GLU A N 1
ATOM 1355 C CA . GLU A 1 175 ? 8.968 -21.526 30.695 1.00 89.56 175 GLU A CA 1
ATOM 1356 C C . GLU A 1 175 ? 8.216 -22.610 29.901 1.00 89.56 175 GLU A C 1
ATOM 1358 O O . GLU A 1 175 ? 8.502 -23.800 30.015 1.00 89.56 175 GLU A O 1
ATOM 1363 N N . GLY A 1 176 ? 7.316 -22.212 28.992 1.00 87.06 176 GLY A N 1
ATOM 1364 C CA . GLY A 1 176 ? 6.566 -23.145 28.135 1.00 87.06 176 GLY A CA 1
ATOM 1365 C C . GLY A 1 176 ? 7.414 -23.915 27.106 1.00 87.06 176 GLY A C 1
ATOM 1366 O O . GLY A 1 176 ? 6.884 -24.761 26.369 1.00 87.06 176 GLY A O 1
ATOM 1367 N N . PHE A 1 177 ? 8.710 -23.610 27.036 1.00 94.19 177 PHE A N 1
ATOM 1368 C CA . PHE A 1 177 ? 9.688 -24.164 26.105 1.00 94.19 177 PHE A CA 1
ATOM 1369 C C . PHE A 1 177 ? 10.854 -24.861 26.817 1.00 94.19 177 PHE A C 1
ATOM 1371 O O . PHE A 1 177 ? 11.879 -25.143 26.197 1.00 94.19 177 PHE A O 1
ATOM 1378 N N . LYS A 1 178 ? 10.688 -25.176 28.106 1.00 93.12 178 LYS A N 1
ATOM 1379 C CA . LYS A 1 178 ? 11.697 -25.879 28.895 1.00 93.12 178 LYS A CA 1
ATOM 1380 C C . LYS A 1 178 ? 12.108 -27.216 28.260 1.00 93.12 178 LYS A C 1
ATOM 1382 O O . LYS A 1 178 ? 11.250 -28.021 27.906 1.00 93.12 178 LYS A O 1
ATOM 1387 N N . GLY A 1 179 ? 13.413 -27.439 28.114 1.00 93.62 179 GLY A N 1
ATOM 1388 C CA . GLY A 1 179 ? 14.031 -28.622 27.516 1.00 93.62 179 GLY A CA 1
ATOM 1389 C C . GLY A 1 179 ? 13.888 -28.747 25.996 1.00 93.62 179 GLY A C 1
ATOM 1390 O O . GLY A 1 179 ? 14.313 -29.758 25.450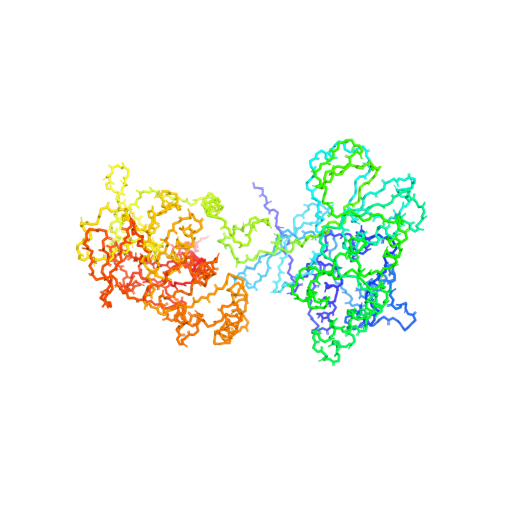 1.00 93.62 179 GLY A O 1
ATOM 1391 N N . LYS A 1 180 ? 13.300 -27.763 25.302 1.00 95.75 180 LYS A N 1
ATOM 1392 C CA . LYS A 1 180 ? 12.960 -27.873 23.873 1.00 95.75 180 LYS A CA 1
ATOM 1393 C C . LYS A 1 180 ? 14.020 -27.271 22.959 1.00 95.75 180 LYS A C 1
ATOM 1395 O O . LYS A 1 180 ? 14.605 -26.236 23.277 1.00 95.75 180 LYS A O 1
ATOM 1400 N N . SER A 1 181 ? 14.204 -27.872 21.789 1.00 96.94 181 SER A N 1
ATOM 1401 C CA . SER A 1 181 ? 14.830 -27.239 20.628 1.00 96.94 181 SER A CA 1
ATOM 1402 C C . SER A 1 181 ? 13.810 -26.324 19.947 1.00 96.94 181 SER A C 1
ATOM 1404 O O . SER A 1 181 ? 12.792 -26.793 19.429 1.00 96.94 181 SER A O 1
ATOM 1406 N N . VAL A 1 182 ? 14.046 -25.011 19.969 1.00 98.06 182 VAL A N 1
ATOM 1407 C CA . VAL A 1 182 ? 13.075 -24.006 19.509 1.00 98.06 182 VAL A CA 1
ATOM 1408 C C . VAL A 1 182 ? 13.569 -23.279 18.262 1.00 98.06 182 VAL A C 1
ATOM 1410 O O . VAL A 1 182 ? 14.676 -22.734 18.238 1.00 98.06 182 VAL A O 1
ATOM 1413 N N . LEU A 1 183 ? 12.709 -23.209 17.244 1.00 97.94 183 LEU A N 1
ATOM 1414 C CA . LEU A 1 183 ? 12.907 -22.388 16.053 1.00 97.94 183 LEU A CA 1
ATOM 1415 C C . LEU A 1 183 ? 12.100 -21.089 16.152 1.00 97.94 183 LEU A C 1
ATOM 1417 O O . LEU A 1 183 ? 10.873 -21.103 16.096 1.00 97.94 183 LEU A O 1
ATOM 1421 N N . VAL A 1 184 ? 12.777 -19.948 16.235 1.00 97.88 184 VAL A N 1
ATOM 1422 C CA . VAL A 1 184 ? 12.157 -18.622 16.140 1.00 97.88 184 VAL A CA 1
ATOM 1423 C C . VAL A 1 184 ? 12.203 -18.147 14.689 1.00 97.88 184 VAL A C 1
ATOM 1425 O O . VAL A 1 184 ? 13.263 -18.097 14.071 1.00 97.88 184 VAL A O 1
ATOM 1428 N N . VAL A 1 185 ? 11.066 -17.777 14.112 1.00 97.06 185 VAL A N 1
ATOM 1429 C CA . VAL A 1 185 ? 10.966 -17.381 12.703 1.00 97.06 185 VAL A CA 1
ATOM 1430 C C . VAL A 1 185 ? 10.753 -15.877 12.598 1.00 97.06 185 VAL A C 1
ATOM 1432 O O . VAL A 1 185 ? 9.661 -15.392 12.873 1.00 97.06 185 VAL A O 1
ATOM 1435 N N . GLY A 1 186 ? 11.778 -15.141 12.160 1.00 94.38 186 GLY A N 1
ATOM 1436 C CA . GLY A 1 186 ? 11.736 -13.688 11.978 1.00 94.38 186 GLY A CA 1
ATOM 1437 C C . GLY A 1 186 ? 12.800 -12.962 12.802 1.00 94.38 186 GLY A C 1
ATOM 1438 O O . GLY A 1 186 ? 12.872 -13.111 14.015 1.00 94.38 186 GLY A O 1
ATOM 1439 N N . GLY A 1 187 ? 13.611 -12.132 12.138 1.00 92.50 187 GLY A N 1
ATOM 1440 C CA . GLY A 1 187 ? 14.712 -11.377 12.752 1.00 92.50 187 GLY A CA 1
ATOM 1441 C C . GLY A 1 187 ? 14.362 -9.960 13.212 1.00 92.50 187 GLY A C 1
ATOM 1442 O O . GLY A 1 187 ? 15.260 -9.132 13.293 1.00 92.50 187 GLY A O 1
ATOM 1443 N N . GLY A 1 188 ? 13.081 -9.648 13.437 1.00 92.62 188 GLY A N 1
ATOM 1444 C CA . GLY A 1 188 ? 12.651 -8.345 13.966 1.00 92.62 188 GLY A CA 1
ATOM 1445 C C . GLY A 1 188 ? 12.848 -8.225 15.483 1.00 92.62 188 GLY A C 1
ATOM 1446 O O . GLY A 1 188 ? 13.306 -9.169 16.124 1.00 92.62 188 GLY A O 1
ATOM 1447 N N . ASN A 1 189 ? 12.445 -7.090 16.071 1.00 93.19 189 ASN A N 1
ATOM 1448 C CA . ASN A 1 189 ? 12.574 -6.834 17.517 1.00 93.19 189 ASN A CA 1
ATOM 1449 C C . ASN A 1 189 ? 12.011 -7.981 18.376 1.00 93.19 189 ASN A C 1
ATOM 1451 O O . ASN A 1 189 ? 12.742 -8.543 19.185 1.00 93.19 189 ASN A O 1
ATOM 1455 N N . SER A 1 190 ? 10.762 -8.401 18.138 1.00 93.56 190 SER A N 1
ATOM 1456 C CA . SER A 1 190 ? 10.150 -9.498 18.903 1.00 93.56 190 SER A CA 1
ATOM 1457 C C . SER A 1 190 ? 10.884 -10.826 18.731 1.00 93.56 190 SER A C 1
ATOM 1459 O O . SER A 1 190 ? 11.092 -11.532 19.707 1.00 93.56 190 SER A O 1
ATOM 1461 N N . GLY A 1 191 ? 11.306 -11.177 17.513 1.00 95.12 191 GLY A N 1
ATOM 1462 C CA . GLY A 1 191 ? 11.990 -12.451 17.271 1.00 95.12 191 GLY A CA 1
ATOM 1463 C C . GLY A 1 191 ? 13.361 -12.512 17.936 1.00 95.12 191 GLY A C 1
ATOM 1464 O O . GLY A 1 191 ? 13.695 -13.499 18.584 1.00 95.12 191 GLY A O 1
ATOM 1465 N N . MET A 1 192 ? 14.125 -11.423 17.853 1.00 95.31 192 MET A N 1
ATOM 1466 C CA . MET A 1 192 ? 15.426 -11.310 18.512 1.00 95.31 192 MET A CA 1
ATOM 1467 C C . MET A 1 192 ? 15.288 -11.322 20.036 1.00 95.31 192 MET A C 1
ATOM 1469 O O . MET A 1 192 ? 16.095 -11.945 20.728 1.00 95.31 192 MET A O 1
ATOM 1473 N N . GLU A 1 193 ? 14.253 -10.677 20.569 1.00 94.94 193 GLU A N 1
ATOM 1474 C CA . GLU A 1 193 ? 14.015 -10.624 22.007 1.00 94.94 193 GLU A CA 1
ATOM 1475 C C . GLU A 1 193 ? 13.510 -11.958 22.575 1.00 94.94 193 GLU A C 1
ATOM 1477 O O . GLU A 1 193 ? 13.973 -12.381 23.633 1.00 94.94 193 GLU A O 1
ATOM 1482 N N . ILE A 1 194 ? 12.625 -12.654 21.855 1.00 95.69 194 ILE A N 1
ATOM 1483 C CA . ILE A 1 194 ? 12.151 -13.997 22.217 1.00 95.69 194 ILE A CA 1
ATOM 1484 C C . ILE A 1 194 ? 13.296 -15.010 22.139 1.00 95.69 194 ILE A C 1
ATOM 1486 O O . ILE A 1 194 ? 13.468 -15.807 23.055 1.00 95.69 194 ILE A O 1
ATOM 1490 N N . ALA A 1 195 ? 14.121 -14.967 21.087 1.00 96.06 195 ALA A N 1
ATOM 1491 C CA . ALA A 1 195 ? 15.288 -15.843 20.983 1.00 96.06 195 ALA A CA 1
ATOM 1492 C C . ALA A 1 195 ? 16.267 -15.625 22.149 1.00 96.06 195 ALA A C 1
ATOM 1494 O O . ALA A 1 195 ? 16.817 -16.584 22.691 1.00 96.06 195 ALA A O 1
ATOM 1495 N N . TYR A 1 196 ? 16.447 -14.371 22.571 1.00 95.50 196 TYR A N 1
ATOM 1496 C CA . TYR A 1 196 ? 17.249 -14.045 23.745 1.00 95.50 196 TYR A CA 1
ATOM 1497 C C . TYR A 1 196 ? 16.625 -14.548 25.048 1.00 95.50 196 TYR A C 1
ATOM 1499 O O . TYR A 1 196 ? 17.341 -15.110 25.872 1.00 95.50 196 TYR A O 1
ATOM 1507 N N . ASP A 1 197 ? 15.312 -14.403 25.234 1.00 95.06 197 ASP A N 1
ATOM 1508 C CA . ASP A 1 197 ? 14.594 -14.924 26.406 1.00 95.06 197 ASP A CA 1
ATOM 1509 C C . ASP A 1 197 ? 14.726 -16.450 26.531 1.00 95.06 197 ASP A C 1
ATOM 1511 O O . ASP A 1 197 ? 15.117 -16.974 27.575 1.00 95.06 197 ASP A O 1
ATOM 1515 N N . LEU A 1 198 ? 14.498 -17.164 25.426 1.00 94.81 198 LEU A N 1
ATOM 1516 C CA . LEU A 1 198 ? 14.633 -18.619 25.343 1.00 94.81 198 LEU A CA 1
ATOM 1517 C C . LEU A 1 198 ? 16.057 -19.091 25.666 1.00 94.81 198 LEU A C 1
ATOM 1519 O O . LEU A 1 198 ? 16.225 -20.099 26.348 1.00 94.81 198 LEU A O 1
ATOM 1523 N N . SER A 1 199 ? 17.070 -18.355 25.200 1.00 93.88 199 SER A N 1
ATOM 1524 C CA . SER A 1 199 ? 18.482 -18.677 25.434 1.00 93.88 199 SER A CA 1
ATOM 1525 C C . SER A 1 199 ? 18.952 -18.319 26.848 1.00 93.88 199 SER A C 1
ATOM 1527 O O . SER A 1 199 ? 19.691 -19.085 27.457 1.00 93.88 199 SER A O 1
ATOM 1529 N N . THR A 1 200 ? 18.545 -17.169 27.395 1.00 91.00 200 THR A N 1
ATOM 1530 C CA . THR A 1 200 ? 19.072 -16.674 28.683 1.00 91.00 200 THR A CA 1
ATOM 1531 C C . THR A 1 200 ? 18.385 -17.244 29.908 1.00 91.00 200 THR A C 1
ATOM 1533 O O . THR A 1 200 ? 19.026 -17.366 30.947 1.00 91.00 200 THR A O 1
ATOM 1536 N N . SER A 1 201 ? 17.112 -17.617 29.799 1.00 84.50 201 SER A N 1
ATOM 1537 C CA . SER A 1 201 ? 16.392 -18.306 30.875 1.00 84.50 201 SER A CA 1
ATOM 1538 C C . SER A 1 201 ? 16.925 -19.716 31.153 1.00 84.50 201 SER A C 1
ATOM 1540 O O . SER A 1 201 ? 16.579 -20.304 32.175 1.00 84.50 201 SER A O 1
ATOM 1542 N N . GLY A 1 202 ? 17.726 -20.285 30.241 1.00 73.56 202 GLY A N 1
ATOM 1543 C CA . GLY A 1 202 ? 18.142 -21.688 30.290 1.00 73.56 202 GLY A CA 1
ATOM 1544 C C . GLY A 1 202 ? 16.984 -22.671 30.085 1.00 73.56 202 GLY A C 1
ATOM 1545 O O . GLY A 1 202 ? 17.157 -23.868 30.299 1.00 73.56 202 GLY A O 1
ATOM 1546 N N . ALA A 1 203 ? 15.799 -22.182 29.698 1.00 79.00 203 ALA A N 1
ATOM 1547 C CA . ALA A 1 203 ? 14.640 -23.028 29.478 1.00 79.00 203 ALA A CA 1
ATOM 1548 C C . ALA A 1 203 ? 14.807 -23.843 28.190 1.00 79.00 203 ALA A C 1
ATOM 1550 O O . ALA A 1 203 ? 14.684 -25.060 28.233 1.00 79.00 203 ALA A O 1
ATOM 1551 N N . ALA A 1 204 ? 15.121 -23.222 27.052 1.00 87.19 204 ALA A N 1
ATOM 1552 C CA . ALA A 1 204 ? 15.297 -23.964 25.804 1.00 87.19 204 ALA A CA 1
ATOM 1553 C C . ALA A 1 204 ? 16.616 -24.757 25.800 1.00 87.19 204 ALA A C 1
ATOM 1555 O O . ALA A 1 204 ? 17.663 -24.233 26.176 1.00 87.19 204 ALA A O 1
ATOM 1556 N N . ALA A 1 205 ? 16.579 -26.002 25.316 1.00 90.81 205 ALA A N 1
ATOM 1557 C CA . ALA A 1 205 ? 17.780 -26.821 25.133 1.00 90.81 205 ALA A CA 1
ATOM 1558 C C . ALA A 1 205 ? 18.651 -26.312 23.971 1.00 90.81 205 ALA A C 1
ATOM 1560 O O . ALA A 1 205 ? 19.875 -26.398 24.019 1.00 90.81 205 ALA A O 1
ATOM 1561 N N . ALA A 1 206 ? 18.019 -25.769 22.928 1.00 95.06 206 ALA A N 1
ATOM 1562 C CA . ALA A 1 206 ? 18.688 -25.123 21.806 1.00 95.06 206 ALA A CA 1
ATOM 1563 C C . ALA A 1 206 ? 17.775 -24.061 21.183 1.00 95.06 206 ALA A C 1
ATOM 1565 O O . ALA A 1 206 ? 16.556 -24.231 21.138 1.00 95.06 206 ALA A O 1
ATOM 1566 N N . VAL A 1 207 ? 18.363 -22.981 20.660 1.00 97.50 207 VAL A N 1
ATOM 1567 C CA . VAL A 1 207 ? 17.618 -21.902 19.997 1.00 97.50 207 VAL A CA 1
ATOM 1568 C C . VAL A 1 207 ? 18.200 -21.642 18.614 1.00 97.50 207 VAL A C 1
ATOM 1570 O O . VAL A 1 207 ? 19.393 -21.376 18.456 1.00 97.50 207 VAL A O 1
ATOM 1573 N N . SER A 1 208 ? 17.344 -21.693 17.596 1.00 97.88 208 SER A N 1
ATOM 1574 C CA . SER A 1 208 ? 17.664 -21.237 16.241 1.00 97.88 208 SER A CA 1
ATOM 1575 C C . SER A 1 208 ? 16.740 -20.095 15.839 1.00 97.88 208 SER A C 1
ATOM 1577 O O . SER A 1 208 ? 15.562 -20.109 16.182 1.00 97.88 208 SER A O 1
ATOM 1579 N N . ILE A 1 209 ? 17.249 -19.115 15.092 1.00 97.69 209 ILE A N 1
ATOM 1580 C CA . ILE A 1 209 ? 16.466 -17.986 14.582 1.00 97.69 209 ILE A CA 1
ATOM 1581 C C . ILE A 1 209 ? 16.590 -17.857 13.065 1.00 97.69 209 ILE A C 1
ATOM 1583 O O . ILE A 1 209 ? 17.694 -17.810 12.525 1.00 97.69 209 ILE A O 1
ATOM 1587 N N . VAL A 1 210 ? 15.457 -17.754 12.370 1.00 97.00 210 VAL A N 1
ATOM 1588 C CA . VAL A 1 210 ? 15.411 -17.503 10.926 1.00 97.00 210 VAL A CA 1
ATOM 1589 C C . VAL A 1 210 ? 15.463 -16.001 10.646 1.00 97.00 210 VAL A C 1
ATOM 1591 O O . VAL A 1 210 ? 14.525 -15.267 10.966 1.00 97.00 210 VAL A O 1
ATOM 1594 N N . VAL A 1 211 ? 16.523 -15.549 9.973 1.00 94.75 211 VAL A N 1
ATOM 1595 C CA . VAL A 1 211 ? 16.728 -14.155 9.548 1.00 94.75 211 VAL A CA 1
ATOM 1596 C C . VAL A 1 211 ? 16.947 -14.114 8.034 1.00 94.75 211 VAL A C 1
ATOM 1598 O O . VAL A 1 211 ? 18.065 -14.247 7.542 1.00 94.75 211 VAL A O 1
ATOM 1601 N N . ARG A 1 212 ? 15.849 -13.947 7.283 1.00 88.94 212 ARG A N 1
ATOM 1602 C CA . ARG A 1 212 ? 15.870 -13.917 5.806 1.00 88.94 212 ARG A CA 1
ATOM 1603 C C . ARG A 1 212 ? 16.447 -12.616 5.248 1.00 88.94 212 ARG A C 1
ATOM 1605 O O . ARG A 1 212 ? 17.231 -12.633 4.304 1.00 88.94 212 ARG A O 1
ATOM 1612 N N . GLY A 1 213 ? 15.995 -11.498 5.811 1.00 85.94 213 GLY A N 1
ATOM 1613 C CA . GLY A 1 213 ? 16.288 -10.155 5.323 1.00 85.94 213 GLY A CA 1
ATOM 1614 C C . GLY A 1 213 ? 17.530 -9.533 5.949 1.00 85.94 213 GLY A C 1
ATOM 1615 O O . GLY A 1 213 ? 18.232 -10.139 6.758 1.00 85.94 213 GLY A O 1
ATOM 1616 N N . GLU A 1 214 ? 17.773 -8.288 5.565 1.00 91.12 214 GLU A N 1
ATOM 1617 C CA . GLU A 1 214 ? 18.802 -7.443 6.154 1.00 91.12 214 GLU A CA 1
ATOM 1618 C C . GLU A 1 214 ? 18.256 -6.738 7.402 1.00 91.12 214 GLU A C 1
ATOM 1620 O O . GLU A 1 214 ? 17.105 -6.299 7.423 1.00 91.12 214 GLU A O 1
ATOM 1625 N N . VAL A 1 215 ? 19.073 -6.635 8.451 1.00 92.50 215 VAL A N 1
ATOM 1626 C CA . VAL A 1 215 ? 18.707 -6.013 9.728 1.00 92.50 215 VAL A CA 1
ATOM 1627 C C . VAL A 1 215 ? 19.822 -5.094 10.222 1.00 92.50 215 VAL A C 1
ATOM 1629 O O . VAL A 1 215 ? 20.998 -5.458 10.223 1.00 92.50 215 VAL A O 1
ATOM 1632 N N . HIS A 1 216 ? 19.452 -3.896 10.674 1.00 94.69 216 HIS A N 1
ATOM 1633 C CA . HIS A 1 216 ? 20.347 -3.068 11.483 1.00 94.69 216 HIS A CA 1
ATOM 1634 C C . HIS A 1 216 ? 20.224 -3.478 12.942 1.00 94.69 216 HIS A C 1
ATOM 1636 O O . HIS A 1 216 ? 19.125 -3.443 13.487 1.00 94.69 216 HIS A O 1
ATOM 1642 N N . LEU A 1 217 ? 21.345 -3.821 13.573 1.00 94.31 217 LEU A N 1
ATOM 1643 C CA . LEU A 1 217 ? 21.434 -3.944 15.025 1.00 94.31 217 LEU A CA 1
ATOM 1644 C C . LEU A 1 217 ? 21.848 -2.600 15.620 1.00 94.31 217 LEU A C 1
ATOM 1646 O O . LEU A 1 217 ? 22.835 -2.000 15.186 1.00 94.31 217 LEU A O 1
ATOM 1650 N N . VAL A 1 218 ? 21.103 -2.133 16.615 1.00 94.38 218 VAL A N 1
ATOM 1651 C CA . VAL A 1 218 ? 21.372 -0.880 17.330 1.00 94.38 218 VAL A CA 1
ATOM 1652 C C . VAL A 1 218 ? 21.117 -1.108 18.820 1.00 94.38 218 VAL A C 1
ATOM 1654 O O . VAL A 1 218 ? 20.150 -1.773 19.173 1.00 94.38 218 VAL A O 1
ATOM 1657 N N . SER A 1 219 ? 21.955 -0.579 19.716 1.00 90.75 219 SER A N 1
ATOM 1658 C CA . SER A 1 219 ? 21.624 -0.581 21.150 1.00 90.75 219 SER A CA 1
ATOM 1659 C C . SER A 1 219 ? 20.622 0.533 21.471 1.00 90.75 219 SER A C 1
ATOM 1661 O O . SER A 1 219 ? 20.498 1.518 20.734 1.00 90.75 219 SER A O 1
ATOM 1663 N N . ARG A 1 220 ? 19.910 0.425 22.595 1.00 90.25 220 ARG A N 1
ATOM 1664 C CA . ARG A 1 220 ? 18.949 1.462 23.004 1.00 90.25 220 ARG A CA 1
ATOM 1665 C C . ARG A 1 220 ? 19.636 2.815 23.257 1.00 90.25 220 ARG A C 1
ATOM 1667 O O . ARG A 1 220 ? 19.091 3.868 22.928 1.00 90.25 220 ARG A O 1
ATOM 1674 N N . GLU A 1 221 ? 20.864 2.785 23.767 1.00 88.94 221 GLU A N 1
ATOM 1675 C CA . GLU A 1 221 ? 21.704 3.950 24.064 1.00 88.94 221 GLU A CA 1
ATOM 1676 C C . GLU A 1 221 ? 22.143 4.649 22.777 1.00 88.94 221 GLU A C 1
ATOM 1678 O O . GLU A 1 221 ? 21.944 5.857 22.642 1.00 88.94 221 GLU A O 1
ATOM 1683 N N . ILE A 1 222 ? 22.670 3.890 21.807 1.00 91.12 222 ILE A N 1
ATOM 1684 C CA . ILE A 1 222 ? 23.073 4.426 20.498 1.00 91.12 222 ILE A CA 1
ATOM 1685 C C . ILE A 1 222 ? 21.870 5.075 19.811 1.00 91.12 222 ILE A C 1
ATOM 1687 O O . ILE A 1 222 ? 21.967 6.181 19.275 1.00 91.12 222 ILE A O 1
ATOM 1691 N N . TRP A 1 223 ? 20.708 4.423 19.864 1.00 91.88 223 TRP A N 1
ATOM 1692 C CA . TRP A 1 223 ? 19.491 4.987 19.297 1.00 91.88 223 TRP A CA 1
ATOM 1693 C C . TRP A 1 223 ? 19.055 6.279 19.997 1.00 91.88 223 TRP A C 1
ATOM 1695 O O . TRP A 1 223 ? 18.666 7.240 19.335 1.00 91.88 223 TRP A O 1
ATOM 1705 N N . SER A 1 224 ? 19.159 6.344 21.328 1.00 86.25 224 SER A N 1
ATOM 1706 C CA . SER A 1 224 ? 18.881 7.561 22.103 1.00 86.25 224 SER A CA 1
ATOM 1707 C C . SER A 1 224 ? 19.808 8.722 21.718 1.00 86.25 224 SER A C 1
ATOM 1709 O O . SER A 1 224 ? 19.348 9.866 21.618 1.00 86.25 224 SER A O 1
ATOM 1711 N N . VAL A 1 225 ? 21.086 8.442 21.436 1.00 86.38 225 VAL A N 1
ATOM 1712 C CA . VAL A 1 225 ? 22.029 9.427 20.880 1.00 86.38 225 VAL A CA 1
ATOM 1713 C C . VAL A 1 225 ? 21.560 9.887 19.502 1.00 86.38 225 VAL A C 1
ATOM 1715 O O . VAL A 1 225 ? 21.392 11.088 19.296 1.00 86.38 225 VAL A O 1
ATOM 1718 N N . GLY A 1 226 ? 21.249 8.960 18.592 1.00 87.50 226 GLY A N 1
ATOM 1719 C CA . GLY A 1 226 ? 20.758 9.295 17.252 1.00 87.50 226 GLY A CA 1
ATOM 1720 C C . GLY A 1 226 ? 19.490 10.159 17.271 1.00 87.50 226 GLY A C 1
ATOM 1721 O O . GLY A 1 226 ? 19.422 11.178 16.588 1.00 87.50 226 GLY A O 1
ATOM 1722 N N . MET A 1 227 ? 18.519 9.836 18.135 1.00 84.44 227 MET A N 1
ATOM 1723 C CA . MET A 1 227 ? 17.315 10.656 18.326 1.00 84.44 227 MET A CA 1
ATOM 1724 C C . MET A 1 227 ? 17.630 12.043 18.899 1.00 84.44 227 MET A C 1
ATOM 1726 O O . MET A 1 227 ? 16.953 13.013 18.564 1.00 84.44 227 MET A O 1
ATOM 1730 N N . THR A 1 228 ? 18.641 12.159 19.764 1.00 83.06 228 THR A N 1
ATOM 1731 C CA . THR A 1 228 ? 19.082 13.454 20.306 1.00 83.06 228 THR A CA 1
ATOM 1732 C C . THR A 1 228 ? 19.712 14.318 19.214 1.00 83.06 228 THR A C 1
ATOM 1734 O O . THR A 1 228 ? 19.365 15.489 19.092 1.00 83.06 228 THR A O 1
ATOM 1737 N N . LEU A 1 229 ? 20.566 13.732 18.370 1.00 81.69 229 LEU A N 1
ATOM 1738 C CA . LEU A 1 229 ? 21.165 14.418 17.223 1.00 81.69 229 LEU A CA 1
ATOM 1739 C C . LEU A 1 229 ? 20.102 14.875 16.215 1.00 81.69 229 LEU A C 1
ATOM 1741 O O . LEU A 1 229 ? 20.129 16.021 15.775 1.00 81.69 229 LEU A O 1
ATOM 1745 N N . GLN A 1 230 ? 19.127 14.014 15.905 1.00 82.81 230 GLN A N 1
ATOM 1746 C CA . GLN A 1 230 ? 18.024 14.360 15.006 1.00 82.81 230 GLN A CA 1
ATOM 1747 C C . GLN A 1 230 ? 17.148 15.488 15.577 1.00 82.81 230 GLN A C 1
ATOM 1749 O O . GLN A 1 230 ? 16.751 16.390 14.842 1.00 82.81 230 GLN A O 1
ATOM 1754 N N . ARG A 1 231 ? 16.875 15.482 16.893 1.00 79.88 231 ARG A N 1
ATOM 1755 C CA . ARG A 1 231 ? 16.132 16.560 17.571 1.00 79.88 231 ARG A CA 1
ATOM 1756 C C . ARG A 1 231 ? 16.880 17.894 17.541 1.00 79.88 231 ARG A C 1
ATOM 1758 O O . ARG A 1 231 ? 16.237 18.932 17.461 1.00 79.88 231 ARG A O 1
ATOM 1765 N N . ASN A 1 232 ? 18.209 17.858 17.547 1.00 76.12 232 ASN A N 1
ATOM 1766 C CA . ASN A 1 232 ? 19.069 19.034 17.403 1.00 76.12 232 ASN A CA 1
ATOM 1767 C C . ASN A 1 232 ? 19.329 19.397 15.925 1.00 76.12 232 ASN A C 1
ATOM 1769 O O . ASN A 1 232 ? 20.346 20.007 15.607 1.00 76.12 232 ASN A O 1
ATOM 1773 N N . HIS A 1 233 ? 18.411 19.021 15.026 1.00 81.12 233 HIS A N 1
ATOM 1774 C CA . HIS A 1 233 ? 18.390 19.378 13.603 1.00 81.12 233 HIS A CA 1
ATOM 1775 C C . HIS A 1 233 ? 19.560 18.852 12.755 1.00 81.12 233 HIS A C 1
ATOM 1777 O O . HIS A 1 233 ? 19.803 19.361 11.659 1.00 81.12 233 HIS A O 1
ATOM 1783 N N . LEU A 1 234 ? 20.260 17.802 13.199 1.00 81.06 234 LEU A N 1
ATOM 1784 C CA . LEU A 1 234 ? 21.275 17.161 12.366 1.00 81.06 234 LEU A CA 1
ATOM 1785 C C . LEU A 1 234 ? 20.609 16.382 11.208 1.00 81.06 234 LEU A C 1
ATOM 1787 O O . LEU A 1 234 ? 19.677 15.609 11.459 1.00 81.06 234 LEU A O 1
ATOM 1791 N N . PRO A 1 235 ? 21.076 16.524 9.950 1.00 86.75 235 PRO A N 1
ATOM 1792 C CA . PRO A 1 235 ? 20.522 15.782 8.819 1.00 86.75 235 PRO A CA 1
ATOM 1793 C C . PRO A 1 235 ? 20.592 14.262 9.016 1.00 86.75 235 PRO A C 1
ATOM 1795 O O . PRO A 1 235 ? 21.603 13.740 9.489 1.00 86.75 235 PRO A O 1
ATOM 1798 N N . THR A 1 236 ? 19.556 13.535 8.580 1.00 89.12 236 THR A N 1
ATOM 1799 C CA . THR A 1 236 ? 19.439 12.076 8.775 1.00 89.12 236 THR A CA 1
ATOM 1800 C C . THR A 1 236 ? 20.662 11.299 8.281 1.00 89.12 236 THR A C 1
ATOM 1802 O O . THR A 1 236 ? 21.119 10.396 8.970 1.00 89.12 236 THR A O 1
ATOM 1805 N N . TRP A 1 237 ? 21.256 11.682 7.143 1.00 90.75 237 TRP A N 1
ATOM 1806 C CA . TRP A 1 237 ? 22.458 11.018 6.621 1.00 90.75 237 TRP A CA 1
ATOM 1807 C C . TRP A 1 237 ? 23.660 11.126 7.575 1.00 90.75 237 TRP A C 1
ATOM 1809 O O . TRP A 1 237 ? 24.469 10.203 7.659 1.00 90.75 237 TRP A O 1
ATOM 1819 N N . ALA A 1 238 ? 23.789 12.242 8.298 1.00 87.69 238 ALA A N 1
ATOM 1820 C CA . ALA A 1 238 ? 24.869 12.466 9.252 1.00 87.69 238 ALA A CA 1
ATOM 1821 C C . ALA A 1 238 ? 24.598 11.710 10.558 1.00 87.69 238 ALA A C 1
ATOM 1823 O O . ALA A 1 238 ? 25.502 11.057 11.078 1.00 87.69 238 ALA A O 1
ATOM 1824 N N . VAL A 1 239 ? 23.344 11.721 11.033 1.00 89.50 239 VAL A N 1
ATOM 1825 C CA . VAL A 1 239 ? 22.897 10.891 12.166 1.00 89.50 239 VAL A CA 1
ATOM 1826 C C . VAL A 1 239 ? 23.198 9.417 11.895 1.00 89.50 239 VAL A C 1
ATOM 1828 O O . VAL A 1 239 ? 23.801 8.753 12.734 1.00 89.50 239 VAL A O 1
ATOM 1831 N N . ASP A 1 240 ? 22.854 8.923 10.704 1.00 94.88 240 ASP A N 1
ATOM 1832 C CA . ASP A 1 240 ? 23.095 7.537 10.308 1.00 94.88 240 ASP A CA 1
ATOM 1833 C C . ASP A 1 240 ? 24.579 7.178 10.298 1.00 94.88 240 ASP A C 1
ATOM 1835 O O . ASP A 1 240 ? 24.942 6.117 10.799 1.00 94.88 240 ASP A O 1
ATOM 1839 N N . LYS A 1 241 ? 25.460 8.057 9.801 1.00 93.56 241 LYS A N 1
ATOM 1840 C CA . LYS A 1 241 ? 26.911 7.816 9.852 1.00 93.56 241 LYS A CA 1
ATOM 1841 C C . LYS A 1 241 ? 27.426 7.696 11.286 1.00 93.56 241 LYS A C 1
ATOM 1843 O O . LYS A 1 241 ? 28.185 6.772 11.573 1.00 93.56 241 LYS A O 1
ATOM 1848 N N . VAL A 1 242 ? 27.002 8.591 12.182 1.00 90.44 242 VAL A N 1
ATOM 1849 C CA . VAL A 1 242 ? 27.395 8.549 13.602 1.00 90.44 242 VAL A CA 1
ATOM 1850 C C . VAL A 1 242 ? 26.893 7.264 14.259 1.00 90.44 242 VAL A C 1
ATOM 1852 O O . VAL A 1 242 ? 27.662 6.552 14.901 1.00 90.44 242 VAL A O 1
ATOM 1855 N N . VAL A 1 243 ? 25.622 6.923 14.050 1.00 93.00 243 VAL A N 1
ATOM 1856 C CA . VAL A 1 243 ? 24.998 5.717 14.607 1.00 93.00 243 VAL A CA 1
ATOM 1857 C C . VAL A 1 243 ? 25.677 4.451 14.088 1.00 93.00 243 VAL A C 1
ATOM 1859 O O . VAL A 1 243 ? 26.007 3.572 14.879 1.00 93.00 243 VAL A O 1
ATOM 1862 N N . LEU A 1 244 ? 25.949 4.361 12.784 1.00 94.88 244 LEU A N 1
ATOM 1863 C CA . LEU A 1 244 ? 26.623 3.209 12.183 1.00 94.88 244 LEU A CA 1
ATOM 1864 C C . LEU A 1 244 ? 28.060 3.047 12.687 1.00 94.88 244 LEU A C 1
ATOM 1866 O O . LEU A 1 244 ? 28.490 1.914 12.907 1.00 94.88 244 LEU A O 1
ATOM 1870 N N . LEU A 1 245 ? 28.780 4.151 12.910 1.00 92.62 245 LEU A N 1
ATOM 1871 C CA . LEU A 1 245 ? 30.109 4.125 13.519 1.00 92.62 245 LEU A CA 1
ATOM 1872 C C . LEU A 1 245 ? 30.046 3.574 14.950 1.00 92.62 245 LEU A C 1
ATOM 1874 O O . LEU A 1 245 ? 30.787 2.650 15.282 1.00 92.62 245 LEU A O 1
ATOM 1878 N N . MET A 1 246 ? 29.124 4.075 15.776 1.00 89.50 246 MET A N 1
ATOM 1879 C CA . MET A 1 246 ? 28.929 3.568 17.140 1.00 89.50 246 MET A CA 1
ATOM 1880 C C . MET A 1 246 ? 28.540 2.083 17.143 1.00 89.50 246 MET A C 1
ATOM 1882 O O . MET A 1 246 ? 29.093 1.304 17.917 1.00 89.50 246 MET A O 1
ATOM 1886 N N . CYS A 1 247 ? 27.641 1.666 16.246 1.00 93.06 247 CYS A N 1
ATOM 1887 C CA . CYS A 1 247 ? 27.273 0.262 16.073 1.00 93.06 247 CYS A CA 1
ATOM 1888 C C . CYS A 1 247 ? 28.476 -0.599 15.665 1.00 93.06 247 CYS A C 1
ATOM 1890 O O . CYS A 1 247 ? 28.632 -1.702 16.181 1.00 93.06 247 CYS A O 1
ATOM 1892 N N . ALA A 1 248 ? 29.344 -0.121 14.768 1.00 90.31 248 ALA A N 1
ATOM 1893 C CA . ALA A 1 248 ? 30.544 -0.856 14.374 1.00 90.31 248 ALA A CA 1
ATOM 1894 C C . ALA A 1 248 ? 31.494 -1.084 15.561 1.00 90.31 248 ALA A C 1
ATOM 1896 O O . ALA A 1 248 ? 32.060 -2.170 15.676 1.00 90.31 248 ALA A O 1
ATOM 1897 N N . VAL A 1 249 ? 31.618 -0.109 16.466 1.00 87.62 249 VAL A N 1
ATOM 1898 C CA . VAL A 1 249 ? 32.412 -0.245 17.696 1.00 87.62 249 VAL A CA 1
ATOM 1899 C C . VAL A 1 249 ? 31.760 -1.235 18.666 1.00 87.62 249 VAL A C 1
ATOM 1901 O O . VAL A 1 249 ? 32.406 -2.188 19.093 1.00 87.62 249 VAL A O 1
ATOM 1904 N N . VAL A 1 250 ? 30.472 -1.059 18.979 1.00 88.56 250 VAL A N 1
ATOM 1905 C CA . VAL A 1 250 ? 29.768 -1.870 19.992 1.00 88.56 250 VAL A CA 1
ATOM 1906 C C . VAL A 1 250 ? 29.584 -3.327 19.557 1.00 88.56 250 VAL A C 1
ATOM 1908 O O . VAL A 1 250 ? 29.764 -4.241 20.361 1.00 88.56 250 VAL A O 1
ATOM 1911 N N . PHE A 1 251 ? 29.267 -3.569 18.284 1.00 90.88 251 PHE A N 1
ATOM 1912 C CA . PHE A 1 251 ? 29.023 -4.918 17.763 1.00 90.88 251 PHE A CA 1
ATOM 1913 C C . PHE A 1 251 ? 30.277 -5.584 17.167 1.00 90.88 251 PHE A C 1
ATOM 1915 O O . PHE A 1 251 ? 30.204 -6.720 16.696 1.00 90.88 251 PHE A O 1
ATOM 1922 N N . GLY A 1 252 ? 31.443 -4.932 17.233 1.00 85.81 252 GLY A N 1
ATOM 1923 C CA . GLY A 1 252 ? 32.727 -5.525 16.846 1.00 85.81 252 GLY A CA 1
ATOM 1924 C C . GLY A 1 252 ? 32.878 -5.742 15.338 1.00 85.81 252 GLY A C 1
ATOM 1925 O O . GLY A 1 252 ? 33.232 -6.838 14.898 1.00 85.81 252 GLY A O 1
ATOM 1926 N N . GLY A 1 253 ? 32.607 -4.706 14.545 1.00 86.50 253 GLY A N 1
ATOM 1927 C CA . GLY A 1 253 ? 32.765 -4.719 13.091 1.00 86.50 253 GLY A CA 1
ATOM 1928 C C . GLY A 1 253 ? 31.599 -5.389 12.369 1.00 86.50 253 GLY A C 1
ATOM 1929 O O . GLY A 1 253 ? 30.451 -5.241 12.778 1.00 86.50 253 GLY A O 1
ATOM 1930 N N . ASP A 1 254 ? 31.873 -6.075 11.258 1.00 88.69 254 ASP A N 1
ATOM 1931 C CA . ASP A 1 254 ? 30.841 -6.644 10.388 1.00 88.69 254 ASP A CA 1
ATOM 1932 C C . ASP A 1 254 ? 30.037 -7.764 11.077 1.00 88.69 254 ASP A C 1
ATOM 1934 O O . ASP A 1 254 ? 30.584 -8.746 11.585 1.00 88.69 254 ASP A O 1
ATOM 1938 N N . THR A 1 255 ? 28.712 -7.609 11.078 1.00 92.12 255 THR A N 1
ATOM 1939 C CA . THR A 1 255 ? 27.745 -8.556 11.652 1.00 92.12 255 THR A CA 1
ATOM 1940 C C . THR A 1 255 ? 27.347 -9.646 10.653 1.00 92.12 255 THR A C 1
ATOM 1942 O O . THR A 1 255 ? 26.800 -10.676 11.055 1.00 92.12 255 THR A O 1
ATOM 1945 N N . ALA A 1 256 ? 27.651 -9.473 9.360 1.00 92.06 256 ALA A N 1
ATOM 1946 C CA . ALA A 1 256 ? 27.282 -10.418 8.310 1.00 92.06 256 ALA A CA 1
ATOM 1947 C C . ALA A 1 256 ? 27.957 -11.786 8.482 1.00 92.06 256 ALA A C 1
ATOM 1949 O O . ALA A 1 256 ? 27.344 -12.800 8.138 1.00 92.06 256 ALA A O 1
ATOM 1950 N N . ARG A 1 257 ? 29.153 -11.829 9.092 1.00 92.06 257 ARG A N 1
ATOM 1951 C CA . ARG A 1 257 ? 29.859 -13.073 9.462 1.00 92.06 257 ARG A CA 1
ATOM 1952 C C . ARG A 1 257 ? 29.075 -13.964 10.431 1.00 92.06 257 ARG A C 1
ATOM 1954 O O . ARG A 1 257 ? 29.300 -15.165 10.463 1.00 92.06 257 ARG A O 1
ATOM 1961 N N . TYR A 1 258 ? 28.124 -13.390 11.167 1.00 93.12 258 TYR A N 1
ATOM 1962 C CA . TYR A 1 258 ? 27.218 -14.108 12.069 1.00 93.12 258 TYR A CA 1
ATOM 1963 C C . TYR A 1 258 ? 25.826 -14.334 11.457 1.00 93.12 258 TYR A C 1
ATOM 1965 O O . TYR A 1 258 ? 24.868 -14.641 12.156 1.00 93.12 258 TYR A O 1
ATOM 1973 N N . GLY A 1 259 ? 25.684 -14.136 10.144 1.00 91.06 259 GLY A N 1
ATOM 1974 C CA . GLY A 1 259 ? 24.420 -14.298 9.428 1.00 91.06 259 GLY A CA 1
ATOM 1975 C C . GLY A 1 259 ? 23.533 -13.050 9.390 1.00 91.06 259 GLY A C 1
ATOM 1976 O O . GLY A 1 259 ? 22.538 -13.057 8.669 1.00 91.06 259 GLY A O 1
ATOM 1977 N N . LEU A 1 260 ? 23.911 -11.957 10.064 1.00 94.00 260 LEU A N 1
ATOM 1978 C CA . LEU A 1 260 ? 23.123 -10.721 10.154 1.00 94.00 260 LEU A CA 1
ATOM 1979 C C . LEU A 1 260 ? 23.668 -9.647 9.203 1.00 94.00 260 LEU A C 1
ATOM 1981 O O . LEU A 1 260 ? 24.529 -8.841 9.568 1.00 94.00 260 LEU A O 1
ATOM 1985 N N . ARG A 1 261 ? 23.188 -9.660 7.953 1.00 92.94 261 ARG A N 1
ATOM 1986 C CA . ARG A 1 261 ? 23.546 -8.637 6.950 1.00 92.94 261 ARG A CA 1
ATOM 1987 C C . ARG A 1 261 ? 22.835 -7.325 7.250 1.00 92.94 261 ARG A C 1
ATOM 1989 O O . ARG A 1 261 ? 21.668 -7.344 7.628 1.00 92.94 261 ARG A O 1
ATOM 1996 N N . ARG A 1 262 ? 23.532 -6.212 7.040 1.00 91.25 262 ARG A N 1
ATOM 1997 C CA . ARG A 1 262 ? 22.981 -4.870 7.234 1.00 91.25 262 ARG A CA 1
ATOM 1998 C C . ARG A 1 262 ? 22.417 -4.313 5.929 1.00 91.25 262 ARG A C 1
ATOM 2000 O O . ARG A 1 262 ? 23.044 -4.529 4.895 1.00 91.25 262 ARG A O 1
ATOM 2007 N N . PRO A 1 263 ? 21.312 -3.554 5.989 1.00 90.56 263 PRO A N 1
ATOM 2008 C CA . PRO A 1 263 ? 20.824 -2.789 4.852 1.00 90.56 263 PRO A CA 1
ATOM 2009 C C . PRO A 1 263 ? 21.823 -1.731 4.381 1.00 90.56 263 PRO A C 1
ATOM 2011 O O . PRO A 1 263 ? 22.563 -1.166 5.189 1.00 90.56 263 PRO A O 1
ATOM 2014 N N . ALA A 1 264 ? 21.788 -1.414 3.084 1.00 89.25 264 ALA A N 1
ATOM 2015 C CA . ALA A 1 264 ? 22.595 -0.338 2.498 1.00 89.25 264 ALA A CA 1
ATOM 2016 C C . ALA A 1 264 ? 22.163 1.063 2.976 1.00 89.25 264 ALA A C 1
ATOM 2018 O O . ALA A 1 264 ? 22.988 1.965 3.120 1.00 89.25 264 ALA A O 1
ATOM 2019 N N . VAL A 1 265 ? 20.866 1.248 3.236 1.00 90.06 265 VAL A N 1
ATOM 2020 C CA . VAL A 1 265 ? 20.301 2.488 3.790 1.00 90.06 265 VAL A CA 1
ATOM 2021 C C . VAL A 1 265 ? 20.556 2.529 5.296 1.00 90.06 265 VAL A C 1
ATOM 2023 O O . VAL A 1 265 ? 20.409 1.507 5.957 1.00 90.06 265 VAL A O 1
ATOM 2026 N N . GLY A 1 266 ? 20.916 3.688 5.855 1.00 91.81 266 GLY A N 1
ATOM 2027 C CA . GLY A 1 266 ? 21.160 3.843 7.295 1.00 91.81 266 GLY A CA 1
ATOM 2028 C C . GLY A 1 266 ? 19.909 3.633 8.173 1.00 91.81 266 GLY A C 1
ATOM 2029 O O . GLY A 1 266 ? 18.789 3.686 7.669 1.00 91.81 266 GLY A O 1
ATOM 2030 N N . PRO A 1 267 ? 20.062 3.356 9.480 1.00 91.62 267 PRO A N 1
ATOM 2031 C CA . PRO A 1 267 ? 18.963 2.931 10.355 1.00 91.62 267 PRO A CA 1
ATOM 2032 C C . PRO A 1 267 ? 17.847 3.974 10.569 1.00 91.62 267 PRO A C 1
ATOM 2034 O O . PRO A 1 267 ? 16.677 3.599 10.662 1.00 91.62 267 PRO A O 1
ATOM 2037 N N . PHE A 1 268 ? 18.158 5.271 10.627 1.00 90.06 268 PHE A N 1
ATOM 2038 C CA . PHE A 1 268 ? 17.160 6.344 10.698 1.00 90.06 268 PHE A CA 1
ATOM 2039 C C . PHE A 1 268 ? 16.519 6.596 9.337 1.00 90.06 268 PHE A C 1
ATOM 2041 O O . PHE A 1 268 ? 15.298 6.731 9.273 1.00 90.06 268 PHE A O 1
ATOM 2048 N N . ALA A 1 269 ? 17.299 6.613 8.252 1.00 86.81 269 ALA A N 1
ATOM 2049 C CA . ALA A 1 269 ? 16.739 6.707 6.907 1.00 86.81 269 ALA A CA 1
ATOM 2050 C C . ALA A 1 269 ? 15.786 5.534 6.614 1.00 86.81 269 ALA A C 1
ATOM 2052 O O . ALA A 1 269 ? 14.669 5.765 6.163 1.00 86.81 269 ALA A O 1
ATOM 2053 N N . MET A 1 270 ? 16.169 4.305 6.973 1.00 86.31 270 MET A N 1
ATOM 2054 C CA . MET A 1 270 ? 15.356 3.090 6.841 1.00 86.31 270 MET A CA 1
ATOM 2055 C C . MET A 1 270 ? 14.012 3.225 7.562 1.00 86.31 270 MET A C 1
ATOM 2057 O O . MET A 1 270 ? 12.980 2.912 6.973 1.00 86.31 270 MET A O 1
ATOM 2061 N N . LYS A 1 271 ? 14.010 3.754 8.794 1.00 81.81 271 LYS A N 1
ATOM 2062 C CA . LYS A 1 271 ? 12.780 4.026 9.554 1.00 81.81 271 LYS A CA 1
ATOM 2063 C C . LYS A 1 271 ? 11.853 5.027 8.847 1.00 81.81 271 LYS A C 1
ATOM 2065 O O . LYS A 1 271 ? 10.645 4.975 9.039 1.00 81.81 271 LYS A O 1
ATOM 2070 N N . MET A 1 272 ? 12.401 5.976 8.085 1.00 76.00 272 MET A N 1
ATOM 2071 C CA . MET A 1 272 ? 11.616 7.020 7.413 1.00 76.00 272 MET A CA 1
ATOM 2072 C C . MET A 1 272 ? 11.117 6.598 6.027 1.00 76.00 272 MET A C 1
ATOM 2074 O O . MET A 1 272 ? 10.108 7.126 5.568 1.00 76.00 272 MET A O 1
ATOM 2078 N N . THR A 1 273 ? 11.819 5.687 5.348 1.00 75.31 273 THR A N 1
ATOM 2079 C CA . THR A 1 273 ? 11.554 5.341 3.941 1.00 75.31 273 THR A CA 1
ATOM 2080 C C . THR A 1 273 ? 11.022 3.927 3.731 1.00 75.31 273 THR A C 1
ATOM 2082 O O . THR A 1 273 ? 10.560 3.612 2.637 1.00 75.31 273 THR A O 1
ATOM 2085 N N . THR A 1 274 ? 11.063 3.070 4.752 1.00 76.06 274 THR A N 1
ATOM 2086 C CA . THR A 1 274 ? 10.637 1.668 4.660 1.00 76.06 274 THR A CA 1
ATOM 2087 C C . THR A 1 274 ? 9.714 1.300 5.827 1.00 76.06 274 THR A C 1
ATOM 2089 O O . THR A 1 274 ? 9.778 1.936 6.877 1.00 76.06 274 THR A O 1
ATOM 2092 N N . PRO A 1 275 ? 8.882 0.249 5.699 1.00 68.31 275 PRO A N 1
ATOM 2093 C CA . PRO A 1 275 ? 8.089 -0.271 6.817 1.00 68.31 275 PRO A CA 1
ATOM 2094 C C . PRO A 1 275 ? 8.926 -1.051 7.849 1.00 68.31 275 PRO A C 1
ATOM 2096 O O . PRO A 1 275 ? 8.381 -1.578 8.816 1.00 68.31 275 PRO A O 1
ATOM 2099 N N . ALA A 1 276 ? 10.236 -1.193 7.633 1.00 76.00 276 ALA A N 1
ATOM 2100 C CA . ALA A 1 276 ? 11.111 -1.983 8.480 1.00 76.00 276 ALA A CA 1
ATOM 2101 C C . ALA A 1 276 ? 11.818 -1.101 9.520 1.00 76.00 276 ALA A C 1
ATOM 2103 O O . ALA A 1 276 ? 12.216 0.032 9.252 1.00 76.00 276 ALA A O 1
ATOM 2104 N N . TYR A 1 277 ? 12.006 -1.656 10.716 1.00 83.69 277 TYR A N 1
ATOM 2105 C CA . TYR A 1 277 ? 12.640 -0.972 11.840 1.00 83.69 277 TYR A CA 1
ATOM 2106 C C . TYR A 1 277 ? 13.992 -1.608 12.164 1.00 83.69 277 TYR A C 1
ATOM 2108 O O . TYR A 1 277 ? 14.139 -2.827 12.021 1.00 83.69 277 TYR A O 1
ATOM 2116 N N . PRO A 1 278 ? 14.969 -0.821 12.650 1.00 92.19 278 PRO A N 1
ATOM 2117 C CA . PRO A 1 278 ? 16.163 -1.393 13.248 1.00 92.19 278 PRO A CA 1
ATOM 2118 C C . PRO A 1 278 ? 15.787 -2.254 14.460 1.00 92.19 278 PRO A C 1
ATOM 2120 O O . PRO A 1 278 ? 14.806 -2.003 15.169 1.00 92.19 278 PRO A O 1
ATOM 2123 N N . VAL A 1 279 ? 16.592 -3.283 14.682 1.00 94.69 279 VAL A N 1
ATOM 2124 C CA . VAL A 1 279 ? 16.484 -4.178 15.826 1.00 94.69 279 VAL A CA 1
ATOM 2125 C C . VAL A 1 279 ? 17.261 -3.570 16.983 1.00 94.69 279 VAL A C 1
ATOM 2127 O O . VAL A 1 279 ? 18.467 -3.333 16.889 1.00 94.69 279 VAL A O 1
ATOM 2130 N N . PHE A 1 280 ? 16.560 -3.353 18.088 1.00 93.56 280 PHE A N 1
ATOM 2131 C CA . PHE A 1 280 ? 17.131 -2.931 19.352 1.00 93.56 280 PHE A CA 1
ATOM 2132 C C . PHE A 1 280 ? 17.705 -4.137 20.078 1.00 93.56 280 PHE A C 1
ATOM 2134 O O . PHE A 1 280 ? 16.977 -4.863 20.757 1.00 93.56 280 PHE A O 1
ATOM 2141 N N . ASP A 1 281 ? 19.009 -4.347 19.931 1.00 92.69 281 ASP A N 1
ATOM 2142 C CA . ASP A 1 281 ? 19.681 -5.455 20.594 1.00 92.69 281 ASP A CA 1
ATOM 2143 C C . ASP A 1 281 ? 19.656 -5.263 22.116 1.00 92.69 281 ASP A C 1
ATOM 2145 O O . ASP A 1 281 ? 19.989 -4.196 22.640 1.00 92.69 281 ASP A O 1
ATOM 2149 N N . VAL A 1 282 ? 19.235 -6.313 22.820 1.00 89.31 282 VAL A N 1
ATOM 2150 C CA . VAL A 1 282 ? 19.175 -6.378 24.289 1.00 89.31 282 VAL A CA 1
ATOM 2151 C C . VAL A 1 282 ? 20.099 -7.465 24.850 1.00 89.31 282 VAL A C 1
ATOM 2153 O O . VAL A 1 282 ? 19.926 -7.883 25.993 1.00 89.31 282 VAL A O 1
ATOM 2156 N N . GLY A 1 283 ? 21.055 -7.936 24.039 1.00 91.62 283 GLY A N 1
ATOM 2157 C CA . GLY A 1 283 ? 21.958 -9.047 24.348 1.00 91.62 283 GLY A CA 1
ATOM 2158 C C . GLY A 1 283 ? 21.841 -10.241 23.394 1.00 91.62 283 GLY A C 1
ATOM 2159 O O . GLY A 1 283 ? 22.669 -11.152 23.462 1.00 91.62 283 GLY A O 1
ATOM 2160 N N . THR A 1 284 ? 20.868 -10.248 22.476 1.00 94.81 284 THR A N 1
ATOM 2161 C CA . THR A 1 284 ? 20.674 -11.326 21.493 1.00 94.81 284 THR A CA 1
ATOM 2162 C C . THR A 1 284 ? 21.921 -11.535 20.643 1.00 94.81 284 THR A C 1
ATOM 2164 O O . THR A 1 284 ? 22.360 -12.667 20.447 1.00 94.81 284 THR A O 1
ATOM 2167 N N . PHE A 1 285 ? 22.543 -10.453 20.175 1.00 95.69 285 PHE A N 1
ATOM 2168 C CA . PHE A 1 285 ? 23.738 -10.535 19.348 1.00 95.69 285 PHE A CA 1
ATOM 2169 C C . PHE A 1 285 ? 24.921 -11.165 20.086 1.00 95.69 285 PHE A C 1
ATOM 2171 O O . PHE A 1 285 ? 25.685 -11.914 19.482 1.00 95.69 285 PHE A O 1
ATOM 2178 N N . ALA A 1 286 ? 25.062 -10.927 21.393 1.00 95.12 286 ALA A N 1
ATOM 2179 C CA . ALA A 1 286 ? 26.108 -11.568 22.185 1.00 95.12 286 ALA A CA 1
ATOM 2180 C C . ALA A 1 286 ? 25.940 -13.098 22.207 1.00 95.12 286 ALA A C 1
ATOM 2182 O O . ALA A 1 286 ? 26.930 -13.809 22.049 1.00 95.12 286 ALA A O 1
ATOM 2183 N N . LYS A 1 287 ? 24.695 -13.585 22.310 1.00 96.00 287 LYS A N 1
ATOM 2184 C CA . LYS A 1 287 ? 24.343 -15.014 22.248 1.00 96.00 287 LYS A CA 1
ATOM 2185 C C . LYS A 1 287 ? 24.496 -15.618 20.851 1.00 96.00 287 LYS A C 1
ATOM 2187 O O . LYS A 1 287 ? 24.896 -16.768 20.707 1.00 96.00 287 LYS A O 1
ATOM 2192 N N . ILE A 1 288 ? 24.238 -14.835 19.805 1.00 96.12 288 ILE A N 1
ATOM 2193 C CA . ILE A 1 288 ? 24.543 -15.233 18.422 1.00 96.12 288 ILE A CA 1
ATOM 2194 C C . ILE A 1 288 ? 26.060 -15.356 18.228 1.00 96.12 288 ILE A C 1
ATOM 2196 O O . ILE A 1 288 ? 26.543 -16.322 17.644 1.00 96.12 288 ILE A O 1
ATOM 2200 N N . ARG A 1 289 ? 26.827 -14.396 18.752 1.00 94.94 289 ARG A N 1
ATOM 2201 C CA . ARG A 1 289 ? 28.288 -14.367 18.648 1.00 94.94 289 ARG A CA 1
ATOM 2202 C C . ARG A 1 289 ? 28.958 -15.513 19.410 1.00 94.94 289 ARG A C 1
ATOM 2204 O O . ARG A 1 289 ? 29.967 -16.015 18.925 1.00 94.94 289 ARG A O 1
ATOM 2211 N N . SER A 1 290 ? 28.425 -15.919 20.566 1.00 94.81 290 SER A N 1
ATOM 2212 C CA . SER A 1 290 ? 28.909 -17.092 21.315 1.00 94.81 290 SER A CA 1
ATOM 2213 C C . SER A 1 290 ? 28.472 -18.429 20.705 1.00 94.81 290 SER A C 1
ATOM 2215 O O . SER A 1 290 ? 29.008 -19.466 21.082 1.00 94.81 290 SER A O 1
ATOM 2217 N N . GLY A 1 291 ? 27.528 -18.419 19.756 1.00 93.94 291 GLY A N 1
ATOM 2218 C CA . GLY A 1 291 ? 26.974 -19.622 19.132 1.00 93.94 291 GLY A CA 1
ATOM 2219 C C . GLY A 1 291 ? 25.822 -20.269 19.908 1.00 93.94 291 GLY A C 1
ATOM 2220 O O . GLY A 1 291 ? 25.290 -21.279 19.456 1.00 93.94 291 GLY A O 1
ATOM 2221 N N . GLU A 1 292 ? 25.399 -19.681 21.031 1.00 95.25 292 GLU A N 1
ATOM 2222 C CA . GLU A 1 292 ? 24.251 -20.144 21.824 1.00 95.25 292 GLU A CA 1
ATOM 2223 C C . GLU A 1 292 ? 22.917 -19.981 21.073 1.00 95.25 292 GLU A C 1
ATOM 2225 O O . GLU A 1 292 ? 21.990 -20.765 21.274 1.00 95.25 292 GLU A O 1
ATOM 2230 N N . ILE A 1 293 ? 22.823 -18.988 20.180 1.00 97.12 293 ILE A N 1
ATOM 2231 C CA . ILE A 1 293 ? 21.703 -18.824 19.244 1.00 97.12 293 ILE A CA 1
ATOM 2232 C C . ILE A 1 293 ? 22.212 -19.027 17.817 1.00 97.12 293 ILE A C 1
ATOM 2234 O O . ILE A 1 293 ? 23.026 -18.251 17.313 1.00 97.12 293 ILE A O 1
ATOM 2238 N N . ARG A 1 294 ? 21.684 -20.039 17.124 1.00 96.56 294 ARG A N 1
ATOM 2239 C CA . ARG A 1 294 ? 22.043 -20.325 15.730 1.00 96.56 294 ARG A CA 1
ATOM 2240 C C . ARG A 1 294 ? 21.220 -19.474 14.764 1.00 96.56 294 ARG A C 1
ATOM 2242 O O . ARG A 1 294 ? 19.998 -19.575 14.734 1.00 96.56 294 ARG A O 1
ATOM 2249 N N . VAL A 1 295 ? 21.875 -18.694 13.906 1.00 96.75 295 VAL A N 1
ATOM 2250 C CA . VAL A 1 295 ? 21.195 -17.943 12.835 1.00 96.75 295 VAL A CA 1
ATOM 2251 C C . VAL A 1 295 ? 21.044 -18.813 11.587 1.00 96.75 295 VAL A C 1
ATOM 2253 O O . VAL A 1 295 ? 22.026 -19.300 11.028 1.00 96.75 295 VAL A O 1
ATOM 2256 N N . VAL A 1 296 ? 19.809 -18.962 11.115 1.00 95.62 296 VAL A N 1
ATOM 2257 C CA . VAL A 1 296 ? 19.455 -19.611 9.851 1.00 95.62 296 VAL A CA 1
ATOM 2258 C C . VAL A 1 296 ? 19.009 -18.536 8.866 1.00 95.62 296 VAL A C 1
ATOM 2260 O O . VAL A 1 296 ? 18.107 -17.752 9.143 1.00 95.62 296 VAL A O 1
ATOM 2263 N N . ARG A 1 297 ? 19.653 -18.458 7.701 1.00 92.88 297 ARG A N 1
ATOM 2264 C CA . ARG A 1 297 ? 19.344 -17.416 6.705 1.00 92.88 297 ARG A CA 1
ATOM 2265 C C . ARG A 1 297 ? 18.271 -17.819 5.707 1.00 92.88 297 ARG A C 1
ATOM 2267 O O . ARG A 1 297 ? 17.610 -16.961 5.125 1.00 92.88 297 ARG A O 1
ATOM 2274 N N . ALA A 1 298 ? 18.127 -19.117 5.485 1.00 90.56 298 ALA A N 1
ATOM 2275 C CA . ALA A 1 298 ? 17.131 -19.658 4.587 1.00 90.56 298 ALA A CA 1
ATOM 2276 C C . ALA A 1 298 ? 15.753 -19.652 5.260 1.00 90.56 298 ALA A C 1
ATOM 2278 O O . ALA A 1 298 ? 15.617 -19.964 6.441 1.00 90.56 298 ALA A O 1
ATOM 2279 N N . GLY A 1 299 ? 14.724 -19.273 4.499 1.00 91.69 299 GLY A N 1
ATOM 2280 C CA . GLY A 1 299 ? 13.339 -19.428 4.939 1.00 91.69 299 GLY A CA 1
ATOM 2281 C C . GLY A 1 299 ? 12.964 -20.901 5.092 1.00 91.69 299 GLY A C 1
ATOM 2282 O O . GLY A 1 299 ? 13.650 -21.776 4.566 1.00 91.69 299 GLY A O 1
ATOM 2283 N N . ILE A 1 300 ? 11.863 -21.165 5.791 1.00 94.44 300 ILE A N 1
ATOM 2284 C CA . ILE A 1 300 ? 11.285 -22.509 5.857 1.00 94.44 300 ILE A CA 1
ATOM 2285 C C . ILE A 1 300 ? 10.683 -22.839 4.489 1.00 94.44 300 ILE A C 1
ATOM 2287 O O . ILE A 1 300 ? 9.973 -22.015 3.914 1.00 94.44 300 ILE A O 1
ATOM 2291 N N . LYS A 1 301 ? 10.989 -24.030 3.977 1.00 94.75 301 LYS A N 1
ATOM 2292 C CA . LYS A 1 301 ? 10.442 -24.578 2.735 1.00 94.75 301 LYS A CA 1
ATOM 2293 C C . LYS A 1 301 ? 9.245 -25.485 3.020 1.00 94.75 301 LYS A C 1
ATOM 2295 O O . LYS A 1 301 ? 8.193 -25.306 2.419 1.00 94.75 301 LYS A O 1
ATOM 2300 N N . SER A 1 302 ? 9.405 -26.431 3.942 1.00 96.25 302 SER A N 1
ATOM 2301 C CA . SER A 1 302 ? 8.358 -27.377 4.339 1.00 96.25 302 SER A CA 1
ATOM 2302 C C . SER A 1 302 ? 8.652 -27.991 5.706 1.00 96.25 302 SER A C 1
ATOM 2304 O O . SER A 1 302 ? 9.793 -27.965 6.173 1.00 96.25 302 SER A O 1
ATOM 2306 N N . VAL A 1 303 ? 7.633 -28.576 6.327 1.00 97.25 303 VAL A N 1
ATOM 2307 C CA . VAL A 1 303 ? 7.732 -29.309 7.593 1.00 97.25 303 VAL A CA 1
ATOM 2308 C C . VAL A 1 303 ? 7.245 -30.743 7.395 1.00 97.25 303 VAL A C 1
ATOM 2310 O O . VAL A 1 303 ? 6.293 -30.978 6.654 1.00 97.25 303 VAL A O 1
ATOM 2313 N N . ARG A 1 304 ? 7.917 -31.713 8.021 1.00 95.81 304 ARG A N 1
ATOM 2314 C CA . ARG A 1 304 ? 7.503 -33.121 8.026 1.00 95.81 304 ARG A CA 1
ATOM 2315 C C . ARG A 1 304 ? 7.771 -33.730 9.398 1.00 95.81 304 ARG A C 1
ATOM 2317 O O . ARG A 1 304 ? 8.915 -34.033 9.723 1.00 95.81 304 ARG A O 1
ATOM 2324 N N . GLY A 1 305 ? 6.727 -33.938 10.196 1.00 95.25 305 GLY A N 1
ATOM 2325 C CA . GLY A 1 305 ? 6.923 -34.327 11.595 1.00 95.25 305 GLY A CA 1
ATOM 2326 C C . GLY A 1 305 ? 7.689 -33.229 12.339 1.00 95.25 305 GLY A C 1
ATOM 2327 O O . GLY A 1 305 ? 7.368 -32.057 12.182 1.00 95.25 305 GLY A O 1
ATOM 2328 N N . SER A 1 306 ? 8.714 -33.574 13.120 1.00 95.62 306 SER A N 1
ATOM 2329 C CA . SER A 1 306 ? 9.577 -32.590 13.798 1.00 95.62 306 SER A CA 1
ATOM 2330 C C . SER A 1 306 ? 10.642 -31.958 12.891 1.00 95.62 306 SER A C 1
ATOM 2332 O O . SER A 1 306 ? 11.270 -30.976 13.294 1.00 95.62 306 SER A O 1
ATOM 2334 N N . ASP A 1 307 ? 10.851 -32.482 11.680 1.00 96.94 307 ASP A N 1
ATOM 2335 C CA . ASP A 1 307 ? 11.871 -31.989 10.757 1.00 96.94 307 ASP A CA 1
ATOM 2336 C C . ASP A 1 307 ? 11.387 -30.762 9.980 1.00 96.94 307 ASP A C 1
ATOM 2338 O O . ASP A 1 307 ? 10.379 -30.793 9.266 1.00 96.94 307 ASP A O 1
ATOM 2342 N N . VAL A 1 308 ? 12.163 -29.683 10.063 1.00 97.25 308 VAL A N 1
ATOM 2343 C CA . VAL A 1 308 ? 11.966 -28.456 9.289 1.00 97.25 308 VAL A CA 1
ATOM 2344 C C . VAL A 1 308 ? 13.008 -28.405 8.175 1.00 97.25 308 VAL A C 1
ATOM 2346 O O . VAL A 1 308 ? 14.213 -28.375 8.438 1.00 97.25 308 VAL A O 1
ATOM 2349 N N . GLU A 1 309 ? 12.545 -28.385 6.924 1.00 97.00 309 GLU A N 1
ATOM 2350 C CA . GLU A 1 309 ? 13.380 -28.185 5.738 1.00 97.00 309 GLU A CA 1
ATOM 2351 C C . GLU A 1 309 ? 13.458 -26.698 5.396 1.00 97.00 309 GLU A C 1
ATOM 2353 O O . GLU A 1 309 ? 12.439 -26.010 5.286 1.00 97.00 309 GLU A O 1
ATOM 2358 N N . PHE A 1 310 ? 14.673 -26.203 5.188 1.00 96.50 310 PHE A N 1
ATOM 2359 C CA . PHE A 1 310 ? 14.940 -24.827 4.795 1.00 96.50 310 PHE A CA 1
ATOM 2360 C C . PHE A 1 310 ? 15.185 -24.715 3.285 1.00 96.50 310 PHE A C 1
ATOM 2362 O O . PHE A 1 310 ? 15.520 -25.682 2.603 1.00 96.50 310 PHE A O 1
ATOM 2369 N N . LEU A 1 311 ? 15.036 -23.506 2.742 1.00 93.62 311 LEU A N 1
ATOM 2370 C CA . LEU A 1 311 ? 15.222 -23.227 1.311 1.00 93.62 311 LEU A CA 1
ATOM 2371 C C . LEU A 1 311 ? 16.649 -23.485 0.796 1.00 93.62 311 LEU A C 1
ATOM 2373 O O . LEU A 1 311 ? 16.834 -23.623 -0.407 1.00 93.62 311 LEU A O 1
ATOM 2377 N N . ASP A 1 312 ? 17.646 -23.568 1.679 1.00 92.06 312 ASP A N 1
ATOM 2378 C CA . ASP A 1 312 ? 19.020 -23.955 1.332 1.00 92.06 312 ASP A CA 1
ATOM 2379 C C . ASP A 1 312 ? 19.233 -25.483 1.308 1.00 92.06 312 ASP A C 1
ATOM 2381 O O . ASP A 1 312 ? 20.360 -25.948 1.149 1.00 92.06 312 ASP A O 1
ATOM 2385 N N . GLY A 1 313 ? 18.160 -26.266 1.469 1.00 92.19 313 GLY A N 1
ATOM 2386 C CA . GLY A 1 313 ? 18.168 -27.729 1.458 1.00 92.19 313 GLY A CA 1
ATOM 2387 C C . GLY A 1 313 ? 18.537 -28.372 2.796 1.00 92.19 313 GLY A C 1
ATOM 2388 O O . GLY A 1 313 ? 18.450 -29.594 2.923 1.00 92.19 313 GLY A O 1
ATOM 2389 N N . ARG A 1 314 ? 18.928 -27.592 3.814 1.00 94.06 314 ARG A N 1
ATOM 2390 C CA . ARG A 1 314 ? 19.233 -28.134 5.145 1.00 94.06 314 ARG A CA 1
ATOM 2391 C C . ARG A 1 314 ? 17.956 -28.557 5.862 1.00 94.06 314 ARG A C 1
ATOM 2393 O O . ARG A 1 314 ? 16.896 -27.958 5.682 1.00 94.06 314 ARG A O 1
ATOM 2400 N N . ARG A 1 315 ? 18.077 -29.569 6.721 1.00 95.50 315 ARG A N 1
ATOM 2401 C CA . ARG A 1 315 ? 16.994 -30.076 7.570 1.00 95.50 315 ARG A CA 1
ATOM 2402 C C . ARG A 1 315 ? 17.448 -30.138 9.018 1.00 95.50 315 ARG A C 1
ATOM 2404 O O . ARG A 1 315 ? 18.563 -30.582 9.293 1.00 95.50 315 ARG A O 1
ATOM 2411 N N . HIS A 1 316 ? 16.590 -29.688 9.925 1.00 95.50 316 HIS A N 1
ATOM 2412 C CA . HIS A 1 316 ? 16.832 -29.755 11.362 1.00 95.50 316 HIS A CA 1
ATOM 2413 C C . HIS A 1 316 ? 15.533 -30.077 12.101 1.00 95.50 316 HIS A C 1
ATOM 2415 O O . HIS A 1 316 ? 14.482 -29.536 11.758 1.00 95.50 316 HIS A O 1
ATOM 2421 N N . ALA A 1 317 ? 15.631 -30.920 13.127 1.00 96.62 317 ALA A N 1
ATOM 2422 C CA . ALA A 1 317 ? 14.513 -31.247 13.997 1.00 96.62 317 ALA A CA 1
ATOM 2423 C C . ALA A 1 317 ? 14.310 -30.170 15.075 1.00 96.62 317 ALA A C 1
ATOM 2425 O O . ALA A 1 317 ? 15.275 -29.689 15.682 1.00 96.62 317 ALA A O 1
ATOM 2426 N N . PHE A 1 318 ? 13.050 -29.820 15.331 1.00 97.62 318 PHE A N 1
ATOM 2427 C CA . PHE A 1 318 ? 12.647 -28.888 16.382 1.00 97.62 318 PHE A CA 1
ATOM 2428 C C . PHE A 1 318 ? 11.448 -29.427 17.165 1.00 97.62 318 PHE A C 1
ATOM 2430 O O . PHE A 1 318 ? 10.595 -30.120 16.617 1.00 97.62 318 PHE A O 1
ATOM 2437 N N . ASP A 1 319 ? 11.353 -29.042 18.437 1.00 97.50 319 ASP A N 1
ATOM 2438 C CA . ASP A 1 319 ? 10.244 -29.403 19.332 1.00 97.50 319 ASP A CA 1
ATOM 2439 C C . ASP A 1 319 ? 9.189 -28.290 19.422 1.00 97.50 319 ASP A C 1
ATOM 2441 O O . ASP A 1 319 ? 8.067 -28.496 19.899 1.00 97.50 319 ASP A O 1
ATOM 2445 N N . ALA A 1 320 ? 9.553 -27.070 19.018 1.00 97.38 320 ALA A N 1
ATOM 2446 C CA . ALA A 1 320 ? 8.648 -25.933 18.988 1.00 97.38 320 ALA A CA 1
ATOM 2447 C C . ALA A 1 320 ? 9.043 -24.885 17.939 1.00 97.38 320 ALA A C 1
ATOM 2449 O O . ALA A 1 320 ? 10.224 -24.684 17.649 1.00 97.38 320 ALA A O 1
ATOM 2450 N N . ILE A 1 321 ? 8.040 -24.170 17.429 1.00 97.50 321 ILE A N 1
ATOM 2451 C CA . ILE A 1 321 ? 8.200 -23.072 16.472 1.00 97.50 321 ILE A CA 1
ATOM 2452 C C . ILE A 1 321 ? 7.517 -21.818 17.027 1.00 97.50 321 ILE A C 1
ATOM 2454 O O . ILE A 1 321 ? 6.355 -21.855 17.437 1.00 97.50 321 ILE A O 1
ATOM 2458 N N . VAL A 1 322 ? 8.232 -20.692 17.019 1.00 97.31 322 VAL A N 1
ATOM 2459 C CA . VAL A 1 322 ? 7.696 -19.374 17.377 1.00 97.31 322 VAL A CA 1
ATOM 2460 C C . VAL A 1 322 ? 7.754 -18.451 16.166 1.00 97.31 322 VAL A C 1
ATOM 2462 O O . VAL A 1 322 ? 8.825 -18.004 15.759 1.00 97.31 322 VAL A O 1
ATOM 2465 N N . PHE A 1 323 ? 6.600 -18.119 15.599 1.00 97.44 323 PHE A N 1
ATOM 2466 C CA . PHE A 1 323 ? 6.483 -17.148 14.518 1.00 97.44 323 PHE A CA 1
ATOM 2467 C C . PHE A 1 323 ? 6.555 -15.717 15.055 1.00 97.44 323 PHE A C 1
ATOM 2469 O O . PHE A 1 323 ? 5.616 -15.219 15.666 1.00 97.44 323 PHE A O 1
ATOM 2476 N N . ALA A 1 324 ? 7.665 -15.034 14.792 1.00 95.06 324 ALA A N 1
ATOM 2477 C CA . ALA A 1 324 ? 7.859 -13.603 15.017 1.00 95.06 324 ALA A CA 1
ATOM 2478 C C . ALA A 1 324 ? 7.809 -12.839 13.682 1.00 95.06 324 ALA A C 1
ATOM 2480 O O . ALA A 1 324 ? 8.676 -12.027 13.353 1.00 95.06 324 ALA A O 1
ATOM 2481 N N . THR A 1 325 ? 6.783 -13.141 12.889 1.00 91.94 325 THR A N 1
ATOM 2482 C CA . THR A 1 325 ? 6.631 -12.745 11.482 1.00 91.94 325 THR A CA 1
ATOM 2483 C C . THR A 1 325 ? 5.853 -11.444 11.278 1.00 91.94 325 THR A C 1
ATOM 2485 O O . THR A 1 325 ? 5.583 -11.060 10.141 1.00 91.94 325 THR A O 1
ATOM 2488 N N . GLY A 1 326 ? 5.583 -10.720 12.365 1.00 88.31 326 GLY A N 1
ATOM 2489 C CA . GLY A 1 326 ? 5.015 -9.376 12.344 1.00 88.31 326 GLY A CA 1
ATOM 2490 C C . GLY A 1 326 ? 3.489 -9.348 12.347 1.00 88.31 326 GLY A C 1
ATOM 2491 O O . GLY A 1 326 ? 2.818 -10.344 12.619 1.00 88.31 326 GLY A O 1
ATOM 2492 N N . TYR A 1 327 ? 2.953 -8.162 12.075 1.00 85.12 327 TYR A N 1
ATOM 2493 C CA . TYR A 1 327 ? 1.532 -7.852 12.174 1.00 85.12 327 TYR A CA 1
ATOM 2494 C C . TYR A 1 327 ? 1.081 -6.996 10.981 1.00 85.12 327 TYR A C 1
ATOM 2496 O O . TYR A 1 327 ? 1.911 -6.398 10.292 1.00 85.12 327 TYR A O 1
ATOM 2504 N N . ARG A 1 328 ? -0.230 -6.924 10.735 1.00 80.38 328 ARG A N 1
ATOM 2505 C CA . ARG A 1 328 ? -0.857 -5.995 9.781 1.00 80.38 328 ARG A CA 1
ATOM 2506 C C . ARG A 1 328 ? -1.821 -5.063 10.509 1.00 80.38 328 ARG A C 1
ATOM 2508 O O . ARG A 1 328 ? -2.428 -5.443 11.509 1.00 80.38 328 ARG A O 1
ATOM 2515 N N . SER A 1 329 ? -1.997 -3.857 9.972 1.00 76.75 329 SER A N 1
ATOM 2516 C CA . SER A 1 329 ? -3.043 -2.943 10.434 1.00 76.75 329 SER A CA 1
ATOM 2517 C C . SER A 1 329 ? -4.385 -3.326 9.819 1.00 76.75 329 SER A C 1
ATOM 2519 O O . SER A 1 329 ? -4.496 -3.464 8.599 1.00 76.75 329 SER A O 1
ATOM 2521 N N . THR A 1 330 ? -5.423 -3.400 10.645 1.00 77.62 330 THR A N 1
ATOM 2522 C CA . THR A 1 330 ? -6.812 -3.612 10.212 1.00 77.62 330 THR A CA 1
ATOM 2523 C C . THR A 1 330 ? -7.518 -2.310 9.844 1.00 77.62 330 THR A C 1
ATOM 2525 O O . THR A 1 330 ? -8.645 -2.351 9.363 1.00 77.62 330 THR A O 1
ATOM 2528 N N . THR A 1 331 ? -6.866 -1.145 9.992 1.00 76.31 331 THR A N 1
ATOM 2529 C CA . THR A 1 331 ? -7.486 0.171 9.736 1.00 76.31 331 THR A CA 1
ATOM 2530 C C . THR A 1 331 ? -8.169 0.237 8.373 1.00 76.31 331 THR A C 1
ATOM 2532 O O . THR A 1 331 ? -9.279 0.738 8.269 1.00 76.31 331 THR A O 1
ATOM 2535 N N . LYS A 1 332 ? -7.556 -0.327 7.325 1.00 68.75 332 LYS A N 1
ATOM 2536 C CA . LYS A 1 332 ? -8.143 -0.354 5.973 1.00 68.75 332 LYS A CA 1
ATOM 2537 C C . LYS A 1 332 ? -9.370 -1.268 5.834 1.00 68.75 332 LYS A C 1
ATOM 2539 O O . LYS A 1 332 ? -10.123 -1.093 4.884 1.00 68.75 332 LYS A O 1
ATOM 2544 N N . GLN A 1 333 ? -9.546 -2.247 6.723 1.00 73.75 333 GLN A N 1
ATOM 2545 C CA . GLN A 1 333 ? -10.665 -3.194 6.682 1.00 73.75 333 GLN A CA 1
ATOM 2546 C C . GLN A 1 333 ? -11.962 -2.520 7.146 1.00 73.75 333 GLN A C 1
ATOM 2548 O O . GLN A 1 333 ? -13.000 -2.682 6.508 1.00 73.75 333 GLN A O 1
ATOM 2553 N N . TRP A 1 334 ? -11.896 -1.723 8.218 1.00 77.62 334 TRP A N 1
ATOM 2554 C CA . TRP A 1 334 ? -13.066 -1.038 8.773 1.00 77.62 334 TRP A CA 1
ATOM 2555 C C . TRP A 1 334 ? -13.207 0.415 8.289 1.00 77.62 334 TRP A C 1
ATOM 2557 O O . TRP A 1 334 ? -14.333 0.889 8.143 1.00 77.62 334 TRP A O 1
ATOM 2567 N N . LEU A 1 335 ? -12.113 1.128 7.980 1.00 75.81 335 LEU A N 1
ATOM 2568 C CA . LEU A 1 335 ? -12.163 2.488 7.427 1.00 75.81 335 LEU A CA 1
ATOM 2569 C C . LEU A 1 335 ? -12.265 2.441 5.901 1.00 75.81 335 LEU A C 1
ATOM 2571 O O . LEU A 1 335 ? -11.272 2.242 5.195 1.00 75.81 335 LEU A O 1
ATOM 2575 N N . LYS A 1 336 ? -13.468 2.672 5.375 1.00 65.19 336 LYS A N 1
ATOM 2576 C CA . LYS A 1 336 ? -13.713 2.655 3.929 1.00 65.19 336 LYS A CA 1
ATOM 2577 C C . LYS A 1 336 ? -13.055 3.882 3.281 1.00 65.19 336 LYS A C 1
ATOM 2579 O O . LYS A 1 336 ? -13.480 5.011 3.510 1.00 65.19 336 LYS A O 1
ATOM 2584 N N . ARG A 1 337 ? -11.994 3.667 2.488 1.00 50.22 337 ARG A N 1
ATOM 2585 C CA . ARG A 1 337 ? -11.286 4.715 1.727 1.00 50.22 337 ARG A CA 1
ATOM 2586 C C . ARG A 1 337 ? -11.682 4.665 0.251 1.00 50.22 337 ARG A C 1
ATOM 2588 O O . ARG A 1 337 ? -11.642 3.605 -0.368 1.00 50.22 337 ARG A O 1
ATOM 2595 N N . TYR A 1 338 ? -11.996 5.828 -0.307 1.00 40.84 338 TYR A N 1
ATOM 2596 C CA . TYR A 1 338 ? -12.338 6.028 -1.715 1.00 40.84 338 TYR A CA 1
ATOM 2597 C C . TYR A 1 338 ? -11.097 5.895 -2.618 1.00 40.84 338 TYR A C 1
ATOM 2599 O O . TYR A 1 338 ? -10.440 6.880 -2.936 1.00 40.84 338 TYR A O 1
ATOM 2607 N N . CYS A 1 339 ? -10.720 4.666 -2.976 1.00 36.94 339 CYS A N 1
ATOM 2608 C CA . CYS A 1 339 ? -9.824 4.372 -4.111 1.00 36.94 339 CYS A CA 1
ATOM 2609 C C . CYS A 1 339 ? -10.318 3.178 -4.945 1.00 36.94 339 CYS A C 1
ATOM 2611 O O . CYS A 1 339 ? -9.578 2.646 -5.764 1.00 36.94 339 CYS A O 1
ATOM 2613 N N . ALA A 1 340 ? -11.554 2.748 -4.727 1.00 46.28 340 ALA A N 1
ATOM 2614 C CA . ALA A 1 340 ? -12.207 1.704 -5.493 1.00 46.28 340 ALA A CA 1
ATOM 2615 C C . ALA A 1 340 ? -13.496 2.274 -6.084 1.00 46.28 340 ALA A C 1
ATOM 2617 O O . ALA A 1 340 ? -13.984 3.295 -5.590 1.00 46.28 340 ALA A O 1
ATOM 2618 N N . LEU A 1 341 ? -14.051 1.620 -7.108 1.00 47.50 341 LEU A N 1
ATOM 2619 C CA . LEU A 1 341 ? -15.413 1.927 -7.538 1.00 47.50 341 LEU A CA 1
ATOM 2620 C C . LEU A 1 341 ? -16.353 1.854 -6.310 1.00 47.50 341 LEU A C 1
ATOM 2622 O O . LEU A 1 341 ? -16.082 1.065 -5.389 1.00 47.50 341 LEU A O 1
ATOM 2626 N N . PRO A 1 342 ? -17.417 2.677 -6.259 1.00 48.09 342 PRO A N 1
ATOM 2627 C CA . PRO A 1 342 ? -18.266 2.837 -5.084 1.00 48.09 342 PRO A CA 1
ATOM 2628 C C . PRO A 1 342 ? -18.587 1.509 -4.393 1.00 48.09 342 PRO A C 1
ATOM 2630 O O . PRO A 1 342 ? -19.060 0.559 -5.007 1.00 48.09 342 PRO A O 1
ATOM 2633 N N . HIS A 1 343 ? -18.335 1.431 -3.087 1.00 52.41 343 HIS A N 1
ATOM 2634 C CA . HIS A 1 343 ? -18.768 0.309 -2.247 1.00 52.41 343 HIS A CA 1
ATOM 2635 C C . HIS A 1 343 ? -18.218 -1.090 -2.623 1.00 52.41 343 HIS A C 1
ATOM 2637 O O . HIS A 1 343 ? -18.757 -2.092 -2.148 1.00 52.41 343 HIS A O 1
ATOM 2643 N N . ALA A 1 344 ? -17.123 -1.185 -3.389 1.00 55.25 344 ALA A N 1
ATOM 2644 C CA . ALA A 1 344 ? -16.437 -2.444 -3.702 1.00 55.25 344 ALA A CA 1
ATOM 2645 C C . ALA A 1 344 ? -14.904 -2.281 -3.666 1.00 55.25 344 ALA A C 1
ATOM 2647 O O . ALA A 1 344 ? -14.283 -2.115 -4.716 1.00 55.25 344 ALA A O 1
ATOM 2648 N N . PRO A 1 345 ? -14.272 -2.300 -2.477 1.00 58.72 345 PRO A N 1
ATOM 2649 C CA . PRO A 1 345 ? -12.818 -2.229 -2.358 1.00 58.72 345 PRO A CA 1
ATOM 2650 C C . PRO A 1 345 ? -12.136 -3.468 -2.953 1.00 58.72 345 PRO A C 1
ATOM 2652 O O . PRO A 1 345 ? -12.690 -4.567 -2.914 1.00 58.72 345 PRO A O 1
ATOM 2655 N N . HIS A 1 346 ? -10.915 -3.294 -3.466 1.00 55.66 346 HIS A N 1
ATOM 2656 C CA . HIS A 1 346 ? -10.036 -4.422 -3.780 1.00 55.66 346 HIS A CA 1
ATOM 2657 C C . HIS A 1 346 ? -9.748 -5.247 -2.513 1.00 55.66 346 HIS A C 1
ATOM 2659 O O . HIS A 1 346 ? -9.764 -4.713 -1.399 1.00 55.66 346 HIS A O 1
ATOM 2665 N N . ALA A 1 347 ? -9.476 -6.544 -2.680 1.00 58.25 347 ALA A N 1
ATOM 2666 C CA . ALA A 1 347 ? -9.102 -7.417 -1.572 1.00 58.25 347 ALA A CA 1
ATOM 2667 C C . ALA A 1 347 ? -7.809 -6.915 -0.896 1.00 58.25 347 ALA A C 1
ATOM 2669 O O . ALA A 1 347 ? -6.938 -6.342 -1.553 1.00 58.25 347 ALA A O 1
ATOM 2670 N N . GLY A 1 348 ? -7.684 -7.098 0.423 1.00 51.62 348 GLY A N 1
ATOM 2671 C CA . GLY A 1 348 ? -6.593 -6.516 1.223 1.00 51.62 348 GLY A CA 1
ATOM 2672 C C . GLY A 1 348 ? -5.181 -7.020 0.880 1.00 51.62 348 GLY A C 1
ATOM 2673 O O . GLY A 1 348 ? -4.200 -6.414 1.306 1.00 51.62 348 GLY A O 1
ATOM 2674 N N . ASP A 1 349 ? -5.085 -8.105 0.119 1.00 67.44 349 ASP A N 1
ATOM 2675 C CA . ASP A 1 349 ? -3.880 -8.741 -0.416 1.00 67.44 349 ASP A CA 1
ATOM 2676 C C . ASP A 1 349 ? -3.577 -8.363 -1.878 1.00 67.44 349 ASP A C 1
ATOM 2678 O O . ASP A 1 349 ? -2.568 -8.806 -2.426 1.00 67.44 349 ASP A O 1
ATOM 2682 N N . SER A 1 350 ? -4.415 -7.531 -2.507 1.00 63.25 350 SER A N 1
ATOM 2683 C CA . SER A 1 350 ? -4.232 -7.138 -3.906 1.00 63.25 350 SER A CA 1
ATOM 2684 C C . SER A 1 350 ? -2.894 -6.410 -4.102 1.00 63.25 350 SER A C 1
ATOM 2686 O O . SER A 1 350 ? -2.545 -5.534 -3.298 1.00 63.25 350 SER A O 1
ATOM 2688 N N . PRO A 1 351 ? -2.138 -6.725 -5.170 1.00 70.31 351 PRO A N 1
ATOM 2689 C CA . PRO A 1 351 ? -0.878 -6.052 -5.454 1.00 70.31 351 PRO A CA 1
ATOM 2690 C C . PRO A 1 351 ? -1.098 -4.562 -5.741 1.00 70.31 351 PRO A C 1
ATOM 2692 O O . PRO A 1 351 ? -2.136 -4.154 -6.258 1.00 70.31 351 PRO A O 1
ATOM 2695 N N . THR A 1 352 ? -0.083 -3.740 -5.451 1.00 69.69 352 THR A N 1
ATOM 2696 C CA . THR A 1 352 ? -0.115 -2.284 -5.696 1.00 69.69 352 THR A CA 1
ATOM 2697 C C . THR A 1 352 ? -0.420 -1.937 -7.156 1.00 69.69 352 THR A C 1
ATOM 2699 O O . THR A 1 352 ? -1.106 -0.954 -7.424 1.00 69.69 352 THR A O 1
ATOM 2702 N N . TYR A 1 353 ? 0.079 -2.747 -8.094 1.00 77.00 353 TYR A N 1
ATOM 2703 C CA . TYR A 1 353 ? -0.239 -2.662 -9.516 1.00 77.00 353 TYR A CA 1
ATOM 2704 C C . TYR A 1 353 ? -0.985 -3.929 -9.907 1.00 77.00 353 TYR A C 1
ATOM 2706 O O . TYR A 1 353 ? -0.405 -5.014 -9.919 1.00 77.00 353 TYR A O 1
ATOM 2714 N N . LEU A 1 354 ? -2.279 -3.782 -10.173 1.00 75.62 354 LEU A N 1
ATOM 2715 C CA . LEU A 1 354 ? -3.158 -4.912 -10.418 1.00 75.62 354 LEU A CA 1
ATOM 2716 C C . LEU A 1 354 ? -2.922 -5.483 -11.830 1.00 75.62 354 LEU A C 1
ATOM 2718 O O . LEU A 1 354 ? -2.935 -4.713 -12.795 1.00 75.62 354 LEU A O 1
ATOM 2722 N N . PRO A 1 355 ? -2.712 -6.803 -11.981 1.00 82.50 355 PRO A N 1
ATOM 2723 C CA . PRO A 1 355 ? -2.693 -7.447 -13.288 1.00 82.50 355 PRO A CA 1
ATOM 2724 C C . PRO A 1 355 ? -4.008 -7.239 -14.047 1.00 82.50 355 PRO A C 1
ATOM 2726 O O . PRO A 1 355 ? -5.073 -7.086 -13.446 1.00 82.50 355 PRO A O 1
ATOM 2729 N N . ARG A 1 356 ? -3.948 -7.298 -15.383 1.00 84.06 356 ARG A N 1
ATOM 2730 C CA . ARG A 1 356 ? -5.121 -7.149 -16.261 1.00 84.06 356 ARG A CA 1
ATOM 2731 C C . ARG A 1 356 ? -6.266 -8.077 -15.856 1.00 84.06 356 ARG A C 1
ATOM 2733 O O . ARG A 1 356 ? -7.395 -7.622 -15.711 1.00 84.06 356 ARG A O 1
ATOM 2740 N N . ASP A 1 357 ? -5.981 -9.363 -15.688 1.00 85.44 357 ASP A N 1
ATOM 2741 C CA . ASP A 1 357 ? -7.024 -10.363 -15.446 1.00 85.44 357 ASP A CA 1
ATOM 2742 C C . ASP A 1 357 ? -7.670 -10.182 -14.070 1.00 85.44 357 ASP A C 1
ATOM 2744 O O . ASP A 1 357 ? -8.873 -10.377 -13.914 1.00 85.44 357 ASP A O 1
ATOM 2748 N N . ASP A 1 358 ? -6.893 -9.741 -13.084 1.00 83.06 358 ASP A N 1
ATOM 2749 C CA . ASP A 1 358 ? -7.378 -9.407 -11.747 1.00 83.06 358 ASP A CA 1
ATOM 2750 C C . ASP A 1 358 ? -8.294 -8.177 -11.793 1.00 83.06 358 ASP A C 1
ATOM 2752 O O . ASP A 1 358 ? -9.349 -8.160 -11.156 1.00 83.06 358 ASP A O 1
ATOM 2756 N N . PHE A 1 359 ? -7.933 -7.167 -12.592 1.00 83.25 359 PHE A N 1
ATOM 2757 C CA . PHE A 1 359 ? -8.767 -5.987 -12.807 1.00 83.25 359 PHE A CA 1
ATOM 2758 C C . PHE A 1 359 ? -10.071 -6.324 -13.544 1.00 83.25 359 PHE A C 1
ATOM 2760 O O . PHE A 1 359 ? -11.127 -5.817 -13.175 1.00 83.25 359 PHE A O 1
ATOM 2767 N N . ILE A 1 360 ? -10.036 -7.226 -14.529 1.00 85.44 360 ILE A N 1
ATOM 2768 C CA . ILE A 1 360 ? -11.249 -7.701 -15.213 1.00 85.44 360 ILE A CA 1
ATOM 2769 C C . ILE A 1 360 ? -12.161 -8.447 -14.231 1.00 85.44 360 ILE A C 1
ATOM 2771 O O . ILE A 1 360 ? -13.335 -8.102 -14.117 1.00 85.44 360 ILE A O 1
ATOM 2775 N N . ARG A 1 361 ? -11.619 -9.391 -13.444 1.00 84.69 361 ARG A N 1
ATOM 2776 C CA . ARG A 1 361 ? -12.399 -10.100 -12.412 1.00 84.69 361 ARG A CA 1
ATOM 2777 C C . ARG A 1 361 ? -13.019 -9.141 -11.400 1.00 84.69 361 ARG A C 1
ATOM 2779 O O . ARG A 1 361 ? -14.140 -9.361 -10.947 1.00 84.69 361 ARG A O 1
ATOM 2786 N N . TYR A 1 362 ? -12.306 -8.071 -11.054 1.00 82.69 362 TYR A N 1
ATOM 2787 C CA . TYR A 1 362 ? -12.833 -7.013 -10.201 1.00 82.69 362 TYR A CA 1
ATOM 2788 C C . TYR A 1 362 ? -14.054 -6.314 -10.823 1.00 82.69 362 TYR A C 1
ATOM 2790 O O . TYR A 1 362 ? -15.055 -6.131 -10.130 1.00 82.69 362 TYR A O 1
ATOM 2798 N N . LEU A 1 363 ? -14.011 -5.964 -12.113 1.00 84.25 363 LEU A N 1
ATOM 2799 C CA . LEU A 1 363 ? -15.144 -5.347 -12.813 1.00 84.25 363 LEU A CA 1
ATOM 2800 C C . LEU A 1 363 ? -16.349 -6.295 -12.919 1.00 84.25 363 LEU A C 1
ATOM 2802 O O . LEU A 1 363 ? -17.480 -5.865 -12.690 1.00 84.25 363 LEU A O 1
ATOM 2806 N N . ASP A 1 364 ? -16.119 -7.581 -13.185 1.00 84.31 364 ASP A N 1
ATOM 2807 C CA . ASP A 1 364 ? -17.187 -8.590 -13.234 1.00 84.31 364 ASP A CA 1
ATOM 2808 C C . ASP A 1 364 ? -17.853 -8.777 -11.862 1.00 84.31 364 ASP A C 1
ATOM 2810 O O . ASP A 1 364 ? -19.085 -8.805 -11.742 1.00 84.31 364 ASP A O 1
ATOM 2814 N N . ALA A 1 365 ? -17.044 -8.845 -10.800 1.00 81.12 365 ALA A N 1
ATOM 2815 C CA . ALA A 1 365 ? -17.530 -8.913 -9.426 1.00 81.12 365 ALA A CA 1
ATOM 2816 C C . ALA A 1 365 ? -18.298 -7.642 -9.036 1.00 81.12 365 ALA A C 1
ATOM 2818 O O . ALA A 1 365 ? -19.334 -7.728 -8.375 1.00 81.12 365 ALA A O 1
ATOM 2819 N N . TYR A 1 366 ? -17.829 -6.470 -9.474 1.00 81.12 366 TYR A N 1
ATOM 2820 C CA . TYR A 1 366 ? -18.509 -5.194 -9.272 1.00 81.12 366 TYR A CA 1
ATOM 2821 C C . TYR A 1 366 ? -19.889 -5.189 -9.935 1.00 81.12 366 TYR A C 1
ATOM 2823 O O . TYR A 1 366 ? -20.898 -4.951 -9.270 1.00 81.12 366 TYR A O 1
ATOM 2831 N N . ALA A 1 367 ? -19.953 -5.512 -11.229 1.00 82.44 367 ALA A N 1
ATOM 2832 C CA . ALA A 1 367 ? -21.204 -5.562 -11.976 1.00 82.44 367 ALA A CA 1
ATOM 2833 C C . ALA A 1 367 ? -22.203 -6.538 -11.335 1.00 82.44 367 ALA A C 1
ATOM 2835 O O . ALA A 1 367 ? -23.373 -6.196 -11.154 1.00 82.44 367 ALA A O 1
ATOM 2836 N N . SER A 1 368 ? -21.720 -7.710 -10.915 1.00 81.62 368 SER A N 1
ATOM 2837 C CA . SER A 1 368 ? -22.527 -8.727 -10.232 1.00 81.62 368 SER A CA 1
ATOM 2838 C C . SER A 1 368 ? -23.059 -8.230 -8.886 1.00 81.62 368 SER A C 1
ATOM 2840 O O . SER A 1 368 ? -24.249 -8.356 -8.604 1.00 81.62 368 SER A O 1
ATOM 2842 N N . ARG A 1 369 ? -22.200 -7.610 -8.067 1.00 82.69 369 ARG A N 1
ATOM 2843 C CA . ARG A 1 369 ? -22.544 -7.106 -6.730 1.00 82.69 369 ARG A CA 1
ATOM 2844 C C . ARG A 1 369 ? -23.660 -6.064 -6.757 1.00 82.69 369 ARG A C 1
ATOM 2846 O O . ARG A 1 369 ? -24.519 -6.085 -5.881 1.00 82.69 369 ARG A O 1
ATOM 2853 N N . PHE A 1 370 ? -23.635 -5.153 -7.727 1.00 79.62 370 PHE A N 1
ATOM 2854 C CA . PHE A 1 370 ? -24.638 -4.087 -7.843 1.00 79.62 370 PHE A CA 1
ATOM 2855 C C . PHE A 1 370 ? -25.791 -4.438 -8.786 1.00 79.62 370 PHE A C 1
ATOM 2857 O O . PHE A 1 370 ? -26.646 -3.592 -9.041 1.00 79.62 370 PHE A O 1
ATOM 2864 N N . GLY A 1 371 ? -25.833 -5.668 -9.311 1.00 83.69 371 GLY A N 1
ATOM 2865 C CA . GLY A 1 371 ? -26.872 -6.091 -10.247 1.00 83.69 371 GLY A CA 1
ATOM 2866 C C . GLY A 1 371 ? -26.916 -5.225 -11.510 1.00 83.69 371 GLY A C 1
ATOM 2867 O O . GLY A 1 371 ? -27.999 -4.921 -12.018 1.00 83.69 371 GLY A O 1
ATOM 2868 N N . VAL A 1 372 ? -25.752 -4.788 -12.004 1.00 85.06 372 VAL A N 1
ATOM 2869 C CA . VAL A 1 372 ? -25.655 -3.944 -13.199 1.00 85.06 372 VAL A CA 1
ATOM 2870 C C . VAL A 1 372 ? -26.124 -4.753 -14.404 1.00 85.06 372 VAL A C 1
ATOM 2872 O O . VAL A 1 372 ? -25.491 -5.722 -14.819 1.00 85.06 372 VAL A O 1
ATOM 2875 N N . ARG A 1 373 ? -27.258 -4.353 -14.984 1.00 86.56 373 ARG A N 1
ATOM 2876 C CA . ARG A 1 373 ? -27.833 -5.004 -16.166 1.00 86.56 373 ARG A CA 1
ATOM 2877 C C . ARG A 1 373 ? -27.065 -4.584 -17.417 1.00 86.56 373 ARG A C 1
ATOM 2879 O O . ARG A 1 373 ? -27.403 -3.585 -18.044 1.00 86.56 373 ARG A O 1
ATOM 2886 N N . THR A 1 374 ? -26.041 -5.349 -17.779 1.00 87.56 374 THR A N 1
ATOM 2887 C CA . THR A 1 374 ? -25.228 -5.103 -18.975 1.00 87.56 374 THR A CA 1
ATOM 2888 C C . THR A 1 374 ? -25.782 -5.842 -20.198 1.00 87.56 374 THR A C 1
ATOM 2890 O O . THR A 1 374 ? -26.234 -6.986 -20.127 1.00 87.56 374 THR A O 1
ATOM 2893 N N . ARG A 1 375 ? -25.759 -5.177 -21.358 1.00 89.25 375 ARG A N 1
ATOM 2894 C CA . ARG A 1 375 ? -26.056 -5.775 -22.667 1.00 89.25 375 ARG A CA 1
ATOM 2895 C C . ARG A 1 375 ? -24.782 -5.742 -23.503 1.00 89.25 375 ARG A C 1
ATOM 2897 O O . ARG A 1 375 ? -24.466 -4.738 -24.127 1.00 89.25 375 ARG A O 1
ATOM 2904 N N . LEU A 1 376 ? -24.026 -6.835 -23.475 1.00 89.75 376 LEU A N 1
ATOM 2905 C CA . LEU A 1 376 ? -22.754 -6.937 -24.194 1.00 89.75 376 LEU A CA 1
ATOM 2906 C C . LEU A 1 376 ? -22.977 -7.097 -25.703 1.00 89.75 376 LEU A C 1
ATOM 2908 O O . LEU A 1 376 ? -24.015 -7.611 -26.121 1.00 89.75 376 LEU A O 1
ATOM 2912 N N . ARG A 1 377 ? -21.981 -6.716 -26.515 1.00 90.69 377 ARG A N 1
ATOM 2913 C CA . ARG A 1 377 ? -22.018 -6.794 -27.992 1.00 90.69 377 ARG A CA 1
ATOM 2914 C C . ARG A 1 377 ? -23.137 -5.963 -28.638 1.00 90.69 377 ARG A C 1
ATOM 2916 O O . ARG A 1 377 ? -23.658 -6.350 -29.679 1.00 90.69 377 ARG A O 1
ATOM 2923 N N . ARG A 1 378 ? -23.531 -4.854 -28.006 1.00 93.56 378 ARG A N 1
ATOM 2924 C CA . ARG A 1 378 ? -24.452 -3.865 -28.579 1.00 93.56 378 ARG A CA 1
ATOM 2925 C C . ARG A 1 378 ? -23.632 -2.670 -29.017 1.00 93.56 378 ARG A C 1
ATOM 2927 O O . ARG A 1 378 ? -23.075 -1.977 -28.172 1.00 93.56 378 ARG A O 1
ATOM 2934 N N . GLU A 1 379 ? -23.554 -2.454 -30.319 1.00 91.50 379 GLU A N 1
ATOM 2935 C CA . GLU A 1 379 ? -22.953 -1.240 -30.853 1.00 91.50 379 GLU A CA 1
ATOM 2936 C C . GLU A 1 379 ? -24.034 -0.170 -30.972 1.00 91.50 379 GLU A C 1
ATOM 2938 O O . GLU A 1 379 ? -25.009 -0.357 -31.702 1.00 91.50 379 GLU A O 1
ATOM 2943 N N . VAL A 1 380 ? -23.881 0.935 -30.242 1.00 92.25 380 VAL A N 1
ATOM 2944 C CA . VAL A 1 380 ? -24.791 2.081 -30.332 1.00 92.25 380 VAL A CA 1
ATOM 2945 C C . VAL A 1 380 ? -24.479 2.850 -31.612 1.00 92.25 380 VAL A C 1
ATOM 2947 O O . VAL A 1 380 ? -23.368 3.336 -31.790 1.00 92.25 380 VAL A O 1
ATOM 2950 N N . ARG A 1 381 ? -25.465 2.964 -32.504 1.00 92.31 381 ARG A N 1
ATOM 2951 C CA . ARG A 1 381 ? -25.342 3.694 -33.776 1.00 92.31 381 ARG A CA 1
ATOM 2952 C C . ARG A 1 381 ? -25.830 5.129 -33.652 1.00 92.31 381 ARG A C 1
ATOM 2954 O O . ARG A 1 381 ? -25.246 6.035 -34.243 1.00 92.31 381 ARG A O 1
ATOM 2961 N N . SER A 1 382 ? -26.885 5.339 -32.870 1.00 93.69 382 SER A N 1
ATOM 2962 C CA . SER A 1 382 ? -27.431 6.667 -32.615 1.00 93.69 382 SER A CA 1
ATOM 2963 C C . SER A 1 382 ? -28.120 6.758 -31.262 1.00 93.69 382 SER A C 1
ATOM 2965 O O . SER A 1 382 ? -28.797 5.833 -30.832 1.00 93.69 382 SER A O 1
ATOM 2967 N N . ALA A 1 383 ? -27.994 7.912 -30.616 1.00 93.62 383 ALA A N 1
ATOM 2968 C CA . ALA A 1 383 ? -28.767 8.313 -29.454 1.00 93.62 383 ALA A CA 1
ATOM 2969 C C . ALA A 1 383 ? -29.282 9.739 -29.678 1.00 93.62 383 ALA A C 1
ATOM 2971 O O . ALA A 1 383 ? -28.493 10.665 -29.882 1.00 93.62 383 ALA A O 1
ATOM 2972 N N . ARG A 1 384 ? -30.606 9.907 -29.667 1.00 93.50 384 ARG A N 1
ATOM 2973 C CA . ARG A 1 384 ? -31.283 11.199 -29.863 1.00 93.50 384 ARG A CA 1
ATOM 2974 C C . ARG A 1 384 ? -32.360 11.407 -28.811 1.00 93.50 384 ARG A C 1
ATOM 2976 O O . ARG A 1 384 ? -32.959 10.435 -28.345 1.00 93.50 384 ARG A O 1
ATOM 2983 N N . TYR A 1 385 ? -32.623 12.660 -28.471 1.00 92.69 385 TYR A N 1
ATOM 2984 C CA . TYR A 1 385 ? -33.719 12.999 -27.575 1.00 92.69 385 TYR A CA 1
ATOM 2985 C C . TYR A 1 385 ? -35.009 13.220 -28.374 1.00 92.69 385 TYR A C 1
ATOM 2987 O O . TYR A 1 385 ? -35.048 14.017 -29.308 1.00 92.69 385 TYR A O 1
ATOM 2995 N N . ASP A 1 386 ? -36.059 12.481 -28.024 1.00 91.12 386 ASP A N 1
ATOM 2996 C CA . ASP A 1 386 ? -37.419 12.652 -28.530 1.00 91.12 386 ASP A CA 1
ATOM 2997 C C . ASP A 1 386 ? -38.159 13.597 -27.571 1.00 91.12 386 ASP A C 1
ATOM 2999 O O . ASP A 1 386 ? -38.572 13.202 -26.474 1.00 91.12 386 ASP A O 1
ATOM 3003 N N . ALA A 1 387 ? -38.269 14.867 -27.974 1.00 88.25 387 ALA A N 1
ATOM 3004 C CA . ALA A 1 387 ? -38.871 15.925 -27.168 1.00 88.25 387 ALA A CA 1
ATOM 3005 C C . ALA A 1 387 ? -40.377 15.716 -26.943 1.00 88.25 387 ALA A C 1
ATOM 3007 O O . ALA A 1 387 ? -40.875 16.041 -25.867 1.00 88.25 387 ALA A O 1
ATOM 3008 N N . GLU A 1 388 ? -41.092 15.121 -27.906 1.00 90.25 388 GLU A N 1
ATOM 3009 C CA . GLU A 1 388 ? -42.527 14.831 -27.777 1.00 90.25 388 GLU A CA 1
ATOM 3010 C C . GLU A 1 388 ? -42.780 13.780 -26.694 1.00 90.25 388 GLU A C 1
ATOM 3012 O O . GLU A 1 388 ? -43.738 13.872 -25.925 1.00 90.25 388 GLU A O 1
ATOM 3017 N N . ARG A 1 389 ? -41.897 12.779 -26.605 1.00 88.50 389 ARG A N 1
ATOM 3018 C CA . ARG A 1 389 ? -42.002 11.697 -25.617 1.00 88.50 389 ARG A CA 1
ATOM 3019 C C . ARG A 1 389 ? -41.232 11.957 -24.327 1.00 88.50 389 ARG A C 1
ATOM 3021 O O . ARG A 1 389 ? -41.295 11.118 -23.424 1.00 88.50 389 ARG A O 1
ATOM 3028 N N . ALA A 1 390 ? -40.500 13.068 -24.247 1.00 89.06 390 ALA A N 1
ATOM 3029 C CA . ALA A 1 390 ? -39.566 13.396 -23.172 1.00 89.06 390 ALA A CA 1
ATOM 3030 C C . ALA A 1 390 ? -38.631 12.219 -22.819 1.00 89.06 390 ALA A C 1
ATOM 3032 O O . ALA A 1 390 ? -38.461 11.849 -21.649 1.00 89.06 390 ALA A O 1
ATOM 3033 N N . ARG A 1 391 ? -38.092 11.553 -23.850 1.00 94.12 391 ARG A N 1
ATOM 3034 C CA . ARG A 1 391 ? -37.270 10.344 -23.709 1.00 94.12 391 ARG A CA 1
ATOM 3035 C C . ARG A 1 391 ? -36.142 10.294 -24.722 1.00 94.12 391 ARG A C 1
ATOM 3037 O O . ARG A 1 391 ? -36.281 10.684 -25.871 1.00 94.12 391 ARG A O 1
ATOM 3044 N N . TRP A 1 392 ? -35.048 9.683 -24.307 1.00 94.19 392 TRP A N 1
ATOM 3045 C CA . TRP A 1 392 ? -33.973 9.259 -25.185 1.00 94.19 392 TRP A CA 1
ATOM 3046 C C . TRP A 1 392 ? -34.379 8.029 -25.980 1.00 94.19 392 TRP A C 1
ATOM 3048 O O . TRP A 1 392 ? -34.931 7.085 -25.412 1.00 94.19 392 TRP A O 1
ATOM 3058 N N . VAL A 1 393 ? -34.059 8.036 -27.272 1.00 95.00 393 VAL A N 1
ATOM 3059 C CA . VAL A 1 393 ? -34.166 6.899 -28.188 1.00 95.00 393 VAL A CA 1
ATOM 3060 C C . VAL A 1 393 ? -32.758 6.520 -28.624 1.00 95.00 393 VAL A C 1
ATOM 3062 O O . VAL A 1 393 ? -32.034 7.345 -29.185 1.00 95.00 393 VAL A O 1
ATOM 3065 N N . VAL A 1 394 ? -32.369 5.279 -28.336 1.00 95.25 394 VAL A N 1
ATOM 3066 C CA . VAL A 1 394 ? -31.039 4.740 -28.622 1.00 95.25 394 VAL A CA 1
ATOM 3067 C C . VAL A 1 394 ? -31.176 3.570 -29.586 1.00 95.25 394 VAL A C 1
ATOM 3069 O O . VAL A 1 394 ? -31.747 2.538 -29.232 1.00 95.25 394 VAL A O 1
ATOM 3072 N N . ASP A 1 395 ? -30.641 3.732 -30.790 1.00 95.25 395 ASP A N 1
ATOM 3073 C CA . ASP A 1 395 ? -30.563 2.682 -31.797 1.00 95.25 395 ASP A CA 1
ATOM 3074 C C . ASP A 1 395 ? -29.231 1.947 -31.649 1.00 95.25 395 ASP A C 1
ATOM 3076 O O . ASP A 1 395 ? -28.153 2.553 -31.641 1.00 95.25 395 ASP A O 1
ATOM 3080 N N . ALA A 1 396 ? -29.305 0.627 -31.542 1.00 95.19 396 ALA A N 1
ATOM 3081 C CA . ALA A 1 396 ? -28.149 -0.239 -31.411 1.00 95.19 396 ALA A CA 1
ATOM 3082 C C . ALA A 1 396 ? -28.256 -1.454 -32.334 1.00 95.19 396 ALA A C 1
ATOM 3084 O O . ALA A 1 396 ? -29.337 -1.827 -32.786 1.00 95.19 396 ALA A O 1
ATOM 3085 N N . VAL A 1 397 ? -27.123 -2.094 -32.602 1.00 96.12 397 VAL A N 1
ATOM 3086 C CA . VAL A 1 397 ? -27.054 -3.349 -33.357 1.00 96.12 397 VAL A CA 1
ATOM 3087 C C . VAL A 1 397 ? -26.422 -4.421 -32.481 1.00 96.12 397 VAL A C 1
ATOM 3089 O O . VAL A 1 397 ? -25.364 -4.201 -31.887 1.00 96.12 397 VAL A O 1
ATOM 3092 N N . ASP A 1 398 ? -27.059 -5.588 -32.399 1.00 94.62 398 ASP A N 1
ATOM 3093 C CA . ASP A 1 398 ? -26.445 -6.774 -31.803 1.00 94.62 398 ASP A CA 1
ATOM 3094 C C . ASP A 1 398 ? -25.386 -7.319 -32.772 1.00 94.62 398 ASP A C 1
ATOM 3096 O O . ASP A 1 398 ? -25.708 -7.837 -33.840 1.00 94.62 398 ASP A O 1
ATOM 3100 N N . LEU A 1 399 ? -24.112 -7.219 -32.392 1.00 93.38 399 LEU A N 1
ATOM 3101 C CA . LEU A 1 399 ? -22.980 -7.610 -33.236 1.00 93.38 399 LEU A CA 1
ATOM 3102 C C . LEU A 1 399 ? -22.890 -9.120 -33.496 1.00 93.38 399 LEU A C 1
ATOM 3104 O O . LEU A 1 399 ? -22.166 -9.538 -34.394 1.00 93.38 399 LEU A O 1
ATOM 3108 N N . ALA A 1 400 ? -23.587 -9.952 -32.722 1.00 92.44 400 ALA A N 1
ATOM 3109 C CA . ALA A 1 400 ? -23.609 -11.395 -32.937 1.00 92.44 400 ALA A CA 1
ATOM 3110 C C . ALA A 1 400 ? -24.670 -11.823 -33.956 1.00 92.44 400 ALA A C 1
ATOM 3112 O O . ALA A 1 400 ? -24.497 -12.841 -34.619 1.00 92.44 400 ALA A O 1
ATOM 3113 N N . THR A 1 401 ? -25.771 -11.076 -34.058 1.00 93.38 401 THR A N 1
ATOM 3114 C CA . THR A 1 401 ? -26.916 -11.438 -34.914 1.00 93.38 401 THR A CA 1
ATOM 3115 C C . THR A 1 401 ? -27.161 -10.462 -36.062 1.00 93.38 401 THR A C 1
ATOM 3117 O O . THR A 1 401 ? -27.929 -10.773 -36.967 1.00 93.38 401 THR A O 1
ATOM 3120 N N . GLY A 1 402 ? -26.551 -9.275 -36.027 1.00 93.38 402 GLY A N 1
ATOM 3121 C CA . GLY A 1 402 ? -26.816 -8.172 -36.953 1.00 93.38 402 GLY A CA 1
ATOM 3122 C C . GLY A 1 402 ? -28.176 -7.496 -36.745 1.00 93.38 402 GLY A C 1
ATOM 3123 O O . GLY A 1 402 ? -28.545 -6.611 -37.516 1.00 93.38 402 GLY A O 1
ATOM 3124 N N . LYS A 1 403 ? -28.947 -7.896 -35.726 1.00 95.25 403 LYS A N 1
ATOM 3125 C CA . LYS A 1 403 ? -30.299 -7.387 -35.494 1.00 95.25 403 LYS A CA 1
ATOM 3126 C C . LYS A 1 403 ? -30.263 -5.966 -34.932 1.00 95.25 403 LYS A C 1
ATOM 3128 O O . LYS A 1 403 ? -29.571 -5.702 -33.949 1.00 95.25 403 LYS A O 1
ATOM 3133 N N . ALA A 1 404 ? -31.065 -5.080 -35.522 1.00 95.88 404 ALA A N 1
ATOM 3134 C CA . ALA A 1 404 ? -31.316 -3.750 -34.981 1.00 95.88 404 ALA A CA 1
ATOM 3135 C C . ALA A 1 404 ? -32.213 -3.825 -33.731 1.00 95.88 404 ALA A C 1
ATOM 3137 O O . ALA A 1 404 ? -33.242 -4.507 -33.715 1.00 95.88 404 ALA A O 1
ATOM 3138 N N . GLU A 1 405 ? -31.817 -3.108 -32.687 1.00 96.31 405 GLU A N 1
ATOM 3139 C CA . GLU A 1 405 ? -32.497 -2.986 -31.402 1.00 96.31 405 GLU A CA 1
ATOM 3140 C C . GLU A 1 405 ? -32.716 -1.494 -31.095 1.00 96.31 405 GLU A C 1
ATOM 3142 O O . GLU A 1 405 ? -31.843 -0.667 -31.352 1.00 96.31 405 GLU A O 1
ATOM 3147 N N . VAL A 1 406 ? -33.874 -1.144 -30.526 1.00 96.00 406 VAL A N 1
ATOM 3148 C CA . VAL A 1 406 ? -34.187 0.232 -30.110 1.00 96.00 406 VAL A CA 1
ATOM 3149 C C . VAL A 1 406 ? -34.491 0.247 -28.621 1.00 96.00 406 VAL A C 1
ATOM 3151 O O . VAL A 1 406 ? -35.323 -0.521 -28.132 1.00 96.00 406 VAL A O 1
ATOM 3154 N N . TYR A 1 407 ? -33.832 1.148 -27.903 1.00 94.44 407 TYR A N 1
ATOM 3155 C CA . TYR A 1 407 ? -33.980 1.341 -26.468 1.00 94.44 407 TYR A CA 1
ATOM 3156 C C . TYR A 1 407 ? -34.545 2.725 -26.173 1.00 94.44 407 TYR A C 1
ATOM 3158 O O . TYR A 1 407 ? -34.242 3.689 -26.875 1.00 94.44 407 TYR A O 1
ATOM 3166 N N . THR A 1 408 ? -35.347 2.835 -25.110 1.00 95.00 408 THR A N 1
ATOM 3167 C CA . THR A 1 408 ? -35.837 4.134 -24.634 1.00 95.00 408 THR A CA 1
ATOM 3168 C C . THR A 1 408 ? -35.551 4.340 -23.155 1.00 95.00 408 THR A C 1
ATOM 3170 O O . THR A 1 408 ? -35.690 3.414 -22.352 1.00 95.00 408 THR A O 1
ATOM 3173 N N . ALA A 1 409 ? -35.160 5.558 -22.784 1.00 93.25 409 ALA A N 1
ATOM 3174 C CA . ALA A 1 409 ? -34.830 5.907 -21.405 1.00 93.25 409 ALA A CA 1
ATOM 3175 C C . ALA A 1 409 ? -35.204 7.358 -21.083 1.00 93.25 409 ALA A C 1
ATOM 3177 O O . ALA A 1 409 ? -35.226 8.212 -21.962 1.00 93.25 409 ALA A O 1
ATOM 3178 N N . ARG A 1 410 ? -35.497 7.650 -19.811 1.00 92.81 410 ARG A N 1
ATOM 3179 C CA . ARG A 1 410 ? -35.713 9.032 -19.341 1.00 92.81 410 ARG A CA 1
ATOM 3180 C C . ARG A 1 410 ? -34.395 9.794 -19.172 1.00 92.81 410 ARG A C 1
ATOM 3182 O O . ARG A 1 410 ? -34.365 10.999 -19.360 1.00 92.81 410 ARG A O 1
ATOM 3189 N N . TYR A 1 411 ? -33.329 9.078 -18.827 1.00 93.12 411 TYR A N 1
ATOM 3190 C CA . TYR A 1 411 ? -31.992 9.618 -18.608 1.00 93.12 411 TYR A CA 1
ATOM 3191 C C . TYR A 1 411 ? -31.000 8.846 -19.474 1.00 93.12 411 TYR A C 1
ATOM 3193 O O . TYR A 1 411 ? -31.121 7.622 -19.585 1.00 93.12 411 TYR A O 1
ATOM 3201 N N . LEU A 1 412 ? -30.030 9.544 -20.060 1.00 93.62 412 LEU A N 1
ATOM 3202 C CA . LEU A 1 412 ? -28.939 8.950 -20.829 1.00 93.62 412 LEU A CA 1
ATOM 3203 C C . LEU A 1 412 ? -27.607 9.342 -20.192 1.00 93.62 412 LEU A C 1
ATOM 3205 O O . LEU A 1 412 ? -27.357 10.516 -19.947 1.00 93.62 412 LEU A O 1
ATOM 3209 N N . VAL A 1 413 ? -26.742 8.359 -19.944 1.00 93.19 413 VAL A N 1
ATOM 3210 C CA . VAL A 1 413 ? -25.382 8.593 -19.445 1.00 93.19 413 VAL A CA 1
ATOM 3211 C C . VAL A 1 413 ? -24.389 8.139 -20.509 1.00 93.19 413 VAL A C 1
ATOM 3213 O O . VAL A 1 413 ? -24.297 6.947 -20.805 1.00 93.19 413 VAL A O 1
ATOM 3216 N N . ALA A 1 414 ? -23.647 9.080 -21.087 1.00 90.69 414 ALA A N 1
ATOM 3217 C CA . ALA A 1 414 ? -22.543 8.808 -21.997 1.00 90.69 414 ALA A CA 1
ATOM 3218 C C . ALA A 1 414 ? -21.284 8.444 -21.192 1.00 90.69 414 ALA A C 1
ATOM 3220 O O . ALA A 1 414 ? -20.700 9.284 -20.511 1.00 90.69 414 ALA A O 1
ATOM 3221 N N . ALA A 1 415 ? -20.873 7.177 -21.256 1.00 89.31 415 ALA A N 1
ATOM 3222 C CA . ALA A 1 415 ? -19.722 6.642 -20.519 1.00 89.31 415 ALA A CA 1
ATOM 3223 C C . ALA A 1 415 ? -18.793 5.807 -21.424 1.00 89.31 415 ALA A C 1
ATOM 3225 O O . ALA A 1 415 ? -18.236 4.799 -20.996 1.00 89.31 415 ALA A O 1
ATOM 3226 N N . ALA A 1 416 ? -18.659 6.199 -22.697 1.00 81.62 416 ALA A N 1
ATOM 3227 C CA . ALA A 1 416 ? -17.867 5.471 -23.698 1.00 81.62 416 ALA A CA 1
ATOM 3228 C C . ALA A 1 416 ? -16.343 5.634 -23.523 1.00 81.62 416 ALA A C 1
ATOM 3230 O O . ALA A 1 416 ? -15.571 4.867 -24.091 1.00 81.62 416 ALA A O 1
ATOM 3231 N N . GLY A 1 417 ? -15.909 6.592 -22.698 1.00 77.75 417 GLY A N 1
ATOM 3232 C CA . GLY A 1 417 ? -14.499 6.829 -22.404 1.00 77.75 417 GLY A CA 1
ATOM 3233 C C . GLY A 1 417 ? -13.727 7.504 -23.543 1.00 77.75 417 GLY A C 1
ATOM 3234 O O . GLY A 1 417 ? -14.296 8.043 -24.488 1.00 77.75 417 GLY A O 1
ATOM 3235 N N . GLU A 1 418 ? -12.402 7.513 -23.399 1.00 74.50 418 GLU A N 1
ATOM 3236 C CA . GLU A 1 418 ? -11.466 8.265 -24.255 1.00 74.50 418 GLU A CA 1
ATOM 3237 C C . GLU A 1 418 ? -10.946 7.471 -25.457 1.00 74.50 418 GLU A C 1
ATOM 3239 O O . GLU A 1 418 ? -10.599 8.050 -26.486 1.00 74.50 418 GLU A O 1
ATOM 3244 N N . ASN A 1 419 ? -10.857 6.148 -25.310 1.00 80.81 419 ASN A N 1
ATOM 3245 C CA . ASN A 1 419 ? -10.154 5.269 -26.236 1.00 80.81 419 ASN A CA 1
ATOM 3246 C C . ASN A 1 419 ? -11.135 4.260 -26.826 1.00 80.81 419 ASN A C 1
ATOM 3248 O O . ASN A 1 419 ? -11.432 3.261 -26.173 1.00 80.81 419 ASN A O 1
ATOM 3252 N N . ASP A 1 420 ? -11.613 4.519 -28.042 1.00 79.56 420 ASP A N 1
ATOM 3253 C CA . ASP A 1 420 ? -12.535 3.621 -28.737 1.00 79.56 420 ASP A CA 1
ATOM 3254 C C . ASP A 1 420 ? -11.954 3.172 -30.084 1.00 79.56 420 ASP A C 1
ATOM 3256 O O . ASP A 1 420 ? -11.446 2.058 -30.223 1.00 79.56 420 ASP A O 1
ATOM 3260 N N . GLU A 1 421 ? -11.900 4.070 -31.067 1.00 86.00 421 GLU A N 1
ATOM 3261 C CA . GLU A 1 421 ? -11.428 3.733 -32.409 1.00 86.00 421 GLU A CA 1
ATOM 3262 C C . GLU A 1 421 ? -9.909 3.915 -32.529 1.00 86.00 421 GLU A C 1
ATOM 3264 O O . GLU A 1 421 ? -9.355 4.936 -32.112 1.00 86.00 421 GLU A O 1
ATOM 3269 N N . LYS A 1 422 ? -9.212 2.928 -33.110 1.00 89.44 422 LYS A N 1
ATOM 3270 C CA . LYS A 1 422 ? -7.761 3.008 -33.340 1.00 89.44 422 LYS A CA 1
ATOM 3271 C C . LYS A 1 422 ? -7.415 4.081 -34.368 1.00 89.44 422 LYS A C 1
ATOM 3273 O O . LYS A 1 422 ? -8.044 4.172 -35.417 1.00 89.44 422 LYS A O 1
ATOM 3278 N N . VAL A 1 423 ? -6.353 4.839 -34.111 1.00 88.00 423 VAL A N 1
ATOM 3279 C CA . VAL A 1 423 ? -5.834 5.825 -35.064 1.00 88.00 423 VAL A CA 1
ATOM 3280 C C . VAL A 1 423 ? -4.678 5.195 -35.825 1.00 88.00 423 VAL A C 1
ATOM 3282 O O . VAL A 1 423 ? -3.601 5.025 -35.264 1.00 88.00 423 VAL A O 1
ATOM 3285 N N . VAL A 1 424 ? -4.878 4.853 -37.098 1.00 88.62 424 VAL A N 1
ATOM 3286 C CA . VAL A 1 424 ? -3.813 4.346 -37.979 1.00 88.62 424 VAL A CA 1
ATOM 3287 C C . VAL A 1 424 ? -3.479 5.432 -39.003 1.00 88.62 424 VAL A C 1
ATOM 3289 O O . VAL A 1 424 ? -4.375 5.845 -39.736 1.00 88.62 424 VAL A O 1
ATOM 3292 N N . PRO A 1 425 ? -2.235 5.942 -39.050 1.00 87.38 425 PRO A N 1
ATOM 3293 C CA . PRO A 1 425 ? -1.861 6.956 -40.026 1.00 87.38 425 PRO A CA 1
ATOM 3294 C C . PRO A 1 425 ? -1.820 6.358 -41.435 1.00 87.38 425 PRO A C 1
ATOM 3296 O O . PRO A 1 425 ? -1.331 5.245 -41.631 1.00 87.38 425 PRO A O 1
ATOM 3299 N N . GLU A 1 426 ? -2.274 7.124 -42.423 1.00 89.50 426 GLU A N 1
ATOM 3300 C CA . GLU A 1 426 ? -2.053 6.788 -43.827 1.00 89.50 426 GLU A CA 1
ATOM 3301 C C . GLU A 1 426 ? -0.575 7.002 -44.169 1.00 89.50 426 GLU A C 1
ATOM 3303 O O . GLU A 1 426 ? -0.023 8.088 -43.979 1.00 89.50 426 GLU A O 1
ATOM 3308 N N . VAL A 1 427 ? 0.082 5.949 -44.653 1.00 92.19 427 VAL A N 1
ATOM 3309 C CA . VAL A 1 427 ? 1.484 5.985 -45.079 1.00 92.19 427 VAL A CA 1
ATOM 3310 C C . VAL A 1 427 ? 1.543 5.492 -46.516 1.00 92.19 427 VAL A C 1
ATOM 3312 O O . VAL A 1 427 ? 1.097 4.384 -46.813 1.00 92.19 427 VAL A O 1
ATOM 3315 N N . ALA A 1 428 ? 2.095 6.309 -47.412 1.00 93.94 428 ALA A N 1
ATOM 3316 C CA . ALA A 1 428 ? 2.190 5.969 -48.827 1.00 93.94 428 ALA A CA 1
ATOM 3317 C C . ALA A 1 428 ? 3.009 4.684 -49.036 1.00 93.94 428 ALA A C 1
ATOM 3319 O O . ALA A 1 428 ? 4.121 4.571 -48.514 1.00 93.94 428 ALA A O 1
ATOM 3320 N N . GLY A 1 429 ? 2.484 3.735 -49.816 1.00 91.38 429 GLY A N 1
ATOM 3321 C CA . GLY A 1 429 ? 3.170 2.481 -50.129 1.00 91.38 429 GLY A CA 1
ATOM 3322 C C . GLY A 1 429 ? 3.076 1.405 -49.043 1.00 91.38 429 GLY A C 1
ATOM 3323 O O . GLY A 1 429 ? 3.733 0.369 -49.163 1.00 91.38 429 GLY A O 1
ATOM 3324 N N . MET A 1 430 ? 2.282 1.617 -47.984 1.00 94.00 430 MET A N 1
ATOM 3325 C CA . MET A 1 430 ? 2.086 0.641 -46.901 1.00 94.00 430 MET A CA 1
ATOM 3326 C C . MET A 1 430 ? 1.546 -0.703 -47.413 1.00 94.00 430 MET A C 1
ATOM 3328 O O . MET A 1 430 ? 1.916 -1.754 -46.901 1.00 94.00 430 MET A O 1
ATOM 3332 N N . GLU A 1 431 ? 0.731 -0.684 -48.467 1.00 92.50 431 GLU A N 1
ATOM 3333 C CA . GLU A 1 431 ? 0.213 -1.863 -49.164 1.00 92.50 431 GLU A CA 1
ATOM 3334 C C . GLU A 1 431 ? 1.306 -2.737 -49.797 1.00 92.50 431 GLU A C 1
ATOM 3336 O O . GLU A 1 431 ? 1.076 -3.913 -50.071 1.00 92.50 431 GLU A O 1
ATOM 3341 N N . THR A 1 432 ? 2.504 -2.182 -50.014 1.00 94.38 432 THR A N 1
ATOM 3342 C CA . THR A 1 432 ? 3.656 -2.913 -50.559 1.00 94.38 432 THR A CA 1
ATOM 3343 C C . THR A 1 432 ? 4.489 -3.616 -49.485 1.00 94.38 432 THR A C 1
ATOM 3345 O O . THR A 1 432 ? 5.411 -4.358 -49.828 1.00 94.38 432 THR A O 1
ATOM 3348 N N . PHE A 1 433 ? 4.197 -3.391 -48.198 1.00 96.50 433 PHE A N 1
ATOM 3349 C CA . PHE A 1 433 ? 4.960 -3.967 -47.095 1.00 96.50 433 PHE A CA 1
ATOM 3350 C C . PHE A 1 433 ? 4.679 -5.474 -46.963 1.00 96.50 433 PHE A C 1
ATOM 3352 O O . PHE A 1 433 ? 3.541 -5.860 -46.698 1.00 96.50 433 PHE A O 1
ATOM 3359 N N . PRO A 1 434 ? 5.690 -6.352 -47.106 1.00 92.88 434 PRO A N 1
ATOM 3360 C CA . PRO A 1 434 ? 5.481 -7.802 -47.088 1.00 92.88 434 PRO A CA 1
ATOM 3361 C C . PRO A 1 434 ? 5.322 -8.366 -45.666 1.00 92.88 434 PRO A C 1
ATOM 3363 O O . PRO A 1 434 ? 4.918 -9.515 -45.489 1.00 92.88 434 PRO A O 1
ATOM 3366 N N . GLY A 1 435 ? 5.704 -7.583 -44.655 1.00 92.56 435 GLY A N 1
ATOM 3367 C CA . GLY A 1 435 ? 5.738 -7.987 -43.258 1.00 92.56 435 GLY A CA 1
ATOM 3368 C C . GLY A 1 435 ? 4.416 -7.781 -42.518 1.00 92.56 435 GLY A C 1
ATOM 3369 O O . GLY A 1 435 ? 3.431 -7.260 -43.037 1.00 92.56 435 GLY A O 1
ATOM 3370 N N . LYS A 1 436 ? 4.399 -8.165 -41.241 1.00 93.38 436 LYS A N 1
ATOM 3371 C CA . LYS A 1 436 ? 3.205 -8.026 -40.398 1.00 93.38 436 LYS A CA 1
ATOM 3372 C C . LYS A 1 436 ? 3.028 -6.567 -39.964 1.00 93.38 436 LYS A C 1
ATOM 3374 O O . LYS A 1 436 ? 3.909 -6.019 -39.304 1.00 93.38 436 LYS A O 1
ATOM 3379 N N . VAL A 1 437 ? 1.872 -5.975 -40.264 1.00 94.69 437 VAL A N 1
ATOM 3380 C CA . VAL A 1 437 ? 1.463 -4.652 -39.766 1.00 94.69 437 VAL A CA 1
ATOM 3381 C C . VAL A 1 437 ? 0.337 -4.836 -38.756 1.00 94.69 437 VAL A C 1
ATOM 3383 O O . VAL A 1 437 ? -0.702 -5.408 -39.079 1.00 94.69 437 VAL A O 1
ATOM 3386 N N . VAL A 1 438 ? 0.536 -4.379 -37.522 1.00 94.69 438 VAL A N 1
ATOM 3387 C CA . VAL A 1 438 ? -0.483 -4.451 -36.461 1.00 94.69 438 VAL A CA 1
ATOM 3388 C C . VAL A 1 438 ? -0.628 -3.122 -35.744 1.00 94.69 438 VAL A C 1
ATOM 3390 O O . VAL A 1 438 ? 0.319 -2.351 -35.651 1.00 94.69 438 VAL A O 1
ATOM 3393 N N . HIS A 1 439 ? -1.812 -2.860 -35.199 1.00 95.81 439 HIS A N 1
ATOM 3394 C CA . HIS A 1 439 ? -2.008 -1.783 -34.233 1.00 95.81 439 HIS A CA 1
ATOM 3395 C C . HIS A 1 439 ? -1.856 -2.329 -32.806 1.00 95.81 439 HIS A C 1
ATOM 3397 O O . HIS A 1 439 ? -2.050 -3.521 -32.573 1.00 95.81 439 HIS A O 1
ATOM 3403 N N . ALA A 1 440 ? -1.568 -1.467 -31.832 1.00 93.19 440 ALA A N 1
ATOM 3404 C CA . ALA A 1 440 ? -1.416 -1.834 -30.423 1.00 93.19 440 ALA A CA 1
ATOM 3405 C C . ALA A 1 440 ? -2.627 -2.608 -29.862 1.00 93.19 440 ALA A C 1
ATOM 3407 O O . ALA A 1 440 ? -2.457 -3.484 -29.022 1.00 93.19 440 ALA A O 1
ATOM 3408 N N . VAL A 1 441 ? -3.837 -2.345 -30.372 1.00 89.81 441 VAL A N 1
ATOM 3409 C CA . VAL A 1 441 ? -5.071 -3.073 -29.999 1.00 89.81 441 VAL A CA 1
ATOM 3410 C C . VAL A 1 441 ? -5.044 -4.551 -30.404 1.00 89.81 441 VAL A C 1
ATOM 3412 O O . VAL A 1 441 ? -5.678 -5.387 -29.761 1.00 89.81 441 VAL A O 1
ATOM 3415 N N . ASP A 1 442 ? -4.290 -4.881 -31.452 1.00 91.75 442 ASP A N 1
ATOM 3416 C CA . ASP A 1 442 ? -4.159 -6.220 -32.028 1.00 91.75 442 ASP A CA 1
ATOM 3417 C C . ASP A 1 442 ? -2.872 -6.922 -31.545 1.00 91.75 442 ASP A C 1
ATOM 3419 O O . ASP A 1 442 ? -2.696 -8.125 -31.745 1.00 91.75 442 ASP A O 1
ATOM 3423 N N . TYR A 1 443 ? -1.977 -6.193 -30.866 1.00 94.00 443 TYR A N 1
ATOM 3424 C CA . TYR A 1 443 ? -0.787 -6.747 -30.225 1.00 94.00 443 TYR A CA 1
ATOM 3425 C C . TYR A 1 443 ? -1.174 -7.554 -28.975 1.00 94.00 443 TYR A C 1
ATOM 3427 O O . TYR A 1 443 ? -2.057 -7.165 -28.206 1.00 94.00 443 TYR A O 1
ATOM 3435 N N . ARG A 1 444 ? -0.538 -8.711 -28.771 1.00 91.06 444 ARG A N 1
ATOM 3436 C CA . ARG A 1 444 ? -0.805 -9.599 -27.622 1.00 91.06 444 ARG A CA 1
ATOM 3437 C C . ARG A 1 444 ? 0.461 -9.914 -26.838 1.00 91.06 444 ARG A C 1
ATOM 3439 O O . ARG A 1 444 ? 0.430 -9.863 -25.616 1.00 91.06 444 ARG A O 1
ATOM 3446 N N . SER A 1 445 ? 1.544 -10.218 -27.540 1.00 92.75 445 SER A N 1
ATOM 3447 C CA . SER A 1 445 ? 2.858 -10.503 -26.971 1.00 92.75 445 SER A CA 1
ATOM 3448 C C . SER A 1 445 ? 3.933 -10.362 -28.050 1.00 92.75 445 SER A C 1
ATOM 3450 O O . SER A 1 445 ? 3.626 -10.309 -29.247 1.00 92.75 445 SER A O 1
ATOM 3452 N N . ALA A 1 446 ? 5.197 -10.371 -27.626 1.00 93.62 446 ALA A N 1
ATOM 3453 C CA . ALA A 1 446 ? 6.355 -10.430 -28.519 1.00 93.62 446 ALA A CA 1
ATOM 3454 C C . ALA A 1 446 ? 6.510 -11.786 -29.245 1.00 93.62 446 ALA A C 1
ATOM 3456 O O . ALA A 1 446 ? 7.417 -11.972 -30.065 1.00 93.62 446 ALA A O 1
ATOM 3457 N N . GLU A 1 447 ? 5.630 -12.751 -28.968 1.00 90.25 447 GLU A N 1
ATOM 3458 C CA . GLU A 1 447 ? 5.636 -14.061 -29.606 1.00 90.25 447 GLU A CA 1
ATOM 3459 C C . GLU A 1 447 ? 5.426 -13.929 -31.126 1.00 90.25 447 GLU A C 1
ATOM 3461 O O . GLU A 1 447 ? 4.514 -13.256 -31.608 1.00 90.25 447 GLU A O 1
ATOM 3466 N N . GLY A 1 448 ? 6.321 -14.542 -31.908 1.00 89.25 448 GLY A N 1
ATOM 3467 C CA . GLY A 1 448 ? 6.344 -14.423 -33.373 1.00 89.25 448 GLY A CA 1
ATOM 3468 C C . GLY A 1 448 ? 7.156 -13.242 -33.930 1.00 89.25 448 GLY A C 1
ATOM 3469 O O . GLY A 1 448 ? 7.280 -13.126 -35.157 1.00 89.25 448 GLY A O 1
ATOM 3470 N N . PHE A 1 449 ? 7.746 -12.409 -33.063 1.00 95.56 449 PHE A N 1
ATOM 3471 C CA . PHE A 1 449 ? 8.648 -11.306 -33.433 1.00 95.56 449 PHE A CA 1
ATOM 3472 C C . PHE A 1 449 ? 10.125 -11.557 -33.085 1.00 95.56 449 PHE A C 1
ATOM 3474 O O . PHE A 1 449 ? 10.991 -10.768 -33.453 1.00 95.56 449 PHE A O 1
ATOM 3481 N N . LYS A 1 450 ? 10.438 -12.669 -32.413 1.00 95.69 450 LYS A N 1
ATOM 3482 C CA . LYS A 1 450 ? 11.813 -13.038 -32.054 1.00 95.69 450 LYS A CA 1
ATOM 3483 C C . LYS A 1 450 ? 12.720 -13.098 -33.288 1.00 95.69 450 LYS A C 1
ATOM 3485 O O . LYS A 1 450 ? 12.384 -13.755 -34.271 1.00 95.69 450 LYS A O 1
ATOM 3490 N N . GLY A 1 451 ? 13.873 -12.433 -33.213 1.00 95.06 451 GLY A N 1
ATOM 3491 C CA . GLY A 1 451 ? 14.858 -12.360 -34.295 1.00 95.06 451 GLY A CA 1
ATOM 3492 C C . GLY A 1 451 ? 14.466 -11.457 -35.469 1.00 95.06 451 GLY A C 1
ATOM 3493 O O . GLY A 1 451 ? 15.226 -11.379 -36.427 1.00 95.06 451 GLY A O 1
ATOM 3494 N N . LYS A 1 452 ? 13.311 -10.784 -35.408 1.00 97.06 452 LYS A N 1
ATOM 3495 C CA . LYS A 1 452 ? 12.846 -9.856 -36.446 1.00 97.06 452 LYS A CA 1
ATOM 3496 C C . LYS A 1 452 ? 13.238 -8.417 -36.127 1.00 97.06 452 LYS A C 1
ATOM 3498 O O . LYS A 1 452 ? 13.289 -8.029 -34.959 1.00 97.06 452 LYS A O 1
ATOM 3503 N N . SER A 1 453 ? 13.449 -7.619 -37.168 1.00 97.69 453 SER A N 1
ATOM 3504 C CA . SER A 1 453 ? 13.542 -6.161 -37.104 1.00 97.69 453 SER A CA 1
ATOM 3505 C C . SER A 1 453 ? 12.134 -5.570 -37.035 1.00 97.69 453 SER A C 1
ATOM 3507 O O . SER A 1 453 ? 11.360 -5.681 -37.988 1.00 97.69 453 SER A O 1
ATOM 3509 N N . VAL A 1 454 ? 11.769 -4.967 -35.903 1.00 98.38 454 VAL A N 1
ATOM 3510 C CA . VAL A 1 454 ? 10.408 -4.471 -35.655 1.00 98.38 454 VAL A CA 1
ATOM 3511 C C . VAL A 1 454 ? 10.414 -2.970 -35.403 1.00 98.38 454 VAL A C 1
ATOM 3513 O O . VAL A 1 454 ? 11.139 -2.473 -34.538 1.00 98.38 454 VAL A O 1
ATOM 3516 N N . LEU A 1 455 ? 9.568 -2.253 -36.143 1.00 98.12 455 LEU A N 1
ATOM 3517 C CA . LEU A 1 455 ? 9.346 -0.820 -35.981 1.00 98.12 455 LEU A CA 1
ATOM 3518 C C . LEU A 1 455 ? 8.080 -0.558 -35.164 1.00 98.12 455 LEU A C 1
ATOM 3520 O O . LEU A 1 455 ? 6.978 -0.862 -35.610 1.00 98.12 455 LEU A O 1
ATOM 3524 N N . VAL A 1 456 ? 8.216 0.071 -34.002 1.00 98.00 456 VAL A N 1
ATOM 3525 C CA . VAL A 1 456 ? 7.096 0.589 -33.211 1.00 98.00 456 VAL A CA 1
ATOM 3526 C C . VAL A 1 456 ? 6.880 2.060 -33.552 1.00 98.00 456 VAL A C 1
ATOM 3528 O O . VAL A 1 456 ? 7.786 2.879 -33.421 1.00 98.00 456 VAL A O 1
ATOM 3531 N N . VAL A 1 457 ? 5.679 2.431 -33.985 1.00 96.19 457 VAL A N 1
ATOM 3532 C CA . VAL A 1 457 ? 5.349 3.804 -34.387 1.00 96.19 457 VAL A CA 1
ATOM 3533 C C . VAL A 1 457 ? 4.501 4.464 -33.305 1.00 96.19 457 VAL A C 1
ATOM 3535 O O . VAL A 1 457 ? 3.319 4.158 -33.180 1.00 96.19 457 VAL A O 1
ATOM 3538 N N . GLY A 1 458 ? 5.095 5.383 -32.538 1.00 93.19 458 GLY A N 1
ATOM 3539 C CA . GLY A 1 458 ? 4.430 6.119 -31.459 1.00 93.19 458 GLY A CA 1
ATOM 3540 C C . GLY A 1 458 ? 5.138 5.958 -30.111 1.00 93.19 458 GLY A C 1
ATOM 3541 O O . GLY A 1 458 ? 5.401 4.847 -29.668 1.00 93.19 458 GLY A O 1
ATOM 3542 N N . GLY A 1 459 ? 5.424 7.081 -29.444 1.00 90.62 459 GLY A N 1
ATOM 3543 C CA . GLY A 1 459 ? 6.163 7.132 -28.172 1.00 90.62 459 GLY A CA 1
ATOM 3544 C C . GLY A 1 459 ? 5.299 7.247 -26.912 1.00 90.62 459 GLY A C 1
ATOM 3545 O O . GLY A 1 459 ? 5.815 7.633 -25.872 1.00 90.62 459 GLY A O 1
ATOM 3546 N N . GLY A 1 460 ? 3.990 6.989 -26.994 1.00 90.62 460 GLY A N 1
ATOM 3547 C CA . GLY A 1 460 ? 3.104 6.999 -25.822 1.00 90.62 460 GLY A CA 1
ATOM 3548 C C . GLY A 1 460 ? 3.305 5.776 -24.915 1.00 90.62 460 GLY A C 1
ATOM 3549 O O . GLY A 1 460 ? 4.132 4.915 -25.208 1.00 90.62 460 GLY A O 1
ATOM 3550 N N . ASN A 1 461 ? 2.504 5.664 -23.847 1.00 91.44 461 ASN A N 1
ATOM 3551 C CA . ASN A 1 461 ? 2.583 4.545 -22.891 1.00 91.44 461 ASN A CA 1
ATOM 3552 C C . ASN A 1 461 ? 2.580 3.169 -23.587 1.00 91.44 461 ASN A C 1
ATOM 3554 O O . ASN A 1 461 ? 3.524 2.404 -23.418 1.00 91.44 461 ASN A O 1
ATOM 3558 N N . SER A 1 462 ? 1.599 2.888 -24.454 1.00 91.88 462 SER A N 1
ATOM 3559 C CA . SER A 1 462 ? 1.536 1.605 -25.174 1.00 91.88 462 SER A CA 1
ATOM 3560 C C . SER A 1 462 ? 2.740 1.363 -26.084 1.00 91.88 462 SER A C 1
ATOM 3562 O O . SER A 1 462 ? 3.231 0.245 -26.153 1.00 91.88 462 SER A O 1
ATOM 3564 N N . GLY A 1 463 ? 3.236 2.390 -26.780 1.00 95.06 463 GLY A N 1
ATOM 3565 C CA . GLY A 1 463 ? 4.380 2.236 -27.681 1.00 95.06 463 GLY A CA 1
ATOM 3566 C C . GLY A 1 463 ? 5.670 1.918 -26.933 1.00 95.06 463 GLY A C 1
ATOM 3567 O O . GLY A 1 463 ? 6.426 1.042 -27.343 1.00 95.06 463 GLY A O 1
ATOM 3568 N N . MET A 1 464 ? 5.884 2.570 -25.791 1.00 95.94 464 MET A N 1
ATOM 3569 C CA . MET A 1 464 ? 7.039 2.320 -24.931 1.00 95.94 464 MET A CA 1
ATOM 3570 C C . MET A 1 464 ? 6.980 0.934 -24.277 1.00 95.94 464 MET A C 1
ATOM 3572 O O . MET A 1 464 ? 7.998 0.244 -24.232 1.00 95.94 464 MET A O 1
ATOM 3576 N N . GLU A 1 465 ? 5.806 0.491 -23.820 1.00 95.44 465 GLU A N 1
ATOM 3577 C CA . GLU A 1 465 ? 5.627 -0.857 -23.264 1.00 95.44 465 GLU A CA 1
ATOM 3578 C C . GLU A 1 465 ? 5.797 -1.950 -24.328 1.00 95.44 465 GLU A C 1
ATOM 3580 O O . GLU A 1 465 ? 6.514 -2.919 -24.093 1.00 95.44 465 GLU A O 1
ATOM 3585 N N . ILE A 1 466 ? 5.215 -1.776 -25.520 1.00 97.19 466 ILE A N 1
ATOM 3586 C CA . ILE A 1 466 ? 5.366 -2.724 -26.634 1.00 97.19 466 ILE A CA 1
ATOM 3587 C C . ILE A 1 466 ? 6.825 -2.800 -27.088 1.00 97.19 466 ILE A C 1
ATOM 3589 O O . ILE A 1 466 ? 7.338 -3.892 -27.311 1.00 97.19 466 ILE A O 1
ATOM 3593 N N . ALA A 1 467 ? 7.520 -1.664 -27.205 1.00 97.81 467 ALA A N 1
ATOM 3594 C CA . ALA A 1 467 ? 8.932 -1.664 -27.581 1.00 97.81 467 ALA A CA 1
ATOM 3595 C C . ALA A 1 467 ? 9.800 -2.402 -26.549 1.00 97.81 467 ALA A C 1
ATOM 3597 O O . ALA A 1 467 ? 10.728 -3.120 -26.918 1.00 97.81 467 ALA A O 1
ATOM 3598 N N . TYR A 1 468 ? 9.482 -2.260 -25.260 1.00 97.75 468 TYR A N 1
ATOM 3599 C CA . TYR A 1 468 ? 10.140 -3.019 -24.202 1.00 97.75 468 TYR A CA 1
ATOM 3600 C C . TYR A 1 468 ? 9.848 -4.519 -24.296 1.00 97.75 468 TYR A C 1
ATOM 3602 O O . TYR A 1 468 ? 10.787 -5.313 -24.269 1.00 97.75 468 TYR A O 1
ATOM 3610 N N . ASP A 1 469 ? 8.580 -4.903 -24.460 1.00 97.38 469 ASP A N 1
ATOM 3611 C CA . ASP A 1 469 ? 8.168 -6.305 -24.592 1.00 97.38 469 ASP A CA 1
ATOM 3612 C C . ASP A 1 469 ? 8.833 -6.980 -25.803 1.00 97.38 469 ASP A C 1
ATOM 3614 O O . ASP A 1 469 ? 9.408 -8.059 -25.678 1.00 97.38 469 ASP A O 1
ATOM 3618 N N . LEU A 1 470 ? 8.862 -6.304 -26.956 1.00 97.88 470 LEU A N 1
ATOM 3619 C CA . LEU A 1 470 ? 9.547 -6.769 -28.166 1.00 97.88 470 LEU A CA 1
ATOM 3620 C C . LEU A 1 470 ? 11.053 -6.966 -27.949 1.00 97.88 470 LEU A C 1
ATOM 3622 O O . LEU A 1 470 ? 11.593 -8.011 -28.321 1.00 97.88 470 LEU A O 1
ATOM 3626 N N . ALA A 1 471 ? 11.729 -5.999 -27.323 1.00 97.12 471 ALA A N 1
ATOM 3627 C CA . ALA A 1 471 ? 13.161 -6.094 -27.046 1.00 97.12 471 ALA A CA 1
ATOM 3628 C C . ALA A 1 471 ? 13.479 -7.247 -26.081 1.00 97.12 471 ALA A C 1
ATOM 3630 O O . ALA A 1 471 ? 14.389 -8.037 -26.333 1.00 97.12 471 ALA A O 1
ATOM 3631 N N . VAL A 1 472 ? 12.695 -7.401 -25.008 1.00 96.94 472 VAL A N 1
ATOM 3632 C CA . VAL A 1 472 ? 12.820 -8.527 -24.065 1.00 96.94 472 VAL A CA 1
ATOM 3633 C C . VAL A 1 472 ? 12.515 -9.864 -24.750 1.00 96.94 472 VAL A C 1
ATOM 3635 O O . VAL A 1 472 ? 13.193 -10.857 -24.488 1.00 96.94 472 VAL A O 1
ATOM 3638 N N . GLY A 1 473 ? 11.556 -9.887 -25.677 1.00 95.25 473 GLY A N 1
ATOM 3639 C CA . GLY A 1 473 ? 11.214 -11.040 -26.512 1.00 95.25 473 GLY A CA 1
ATOM 3640 C C . GLY A 1 473 ? 12.259 -11.398 -27.579 1.00 95.25 473 GLY A C 1
ATOM 3641 O O . GLY A 1 473 ? 12.097 -12.396 -28.286 1.00 95.25 473 GLY A O 1
ATOM 3642 N N . GLY A 1 474 ? 13.344 -10.624 -27.690 1.00 95.50 474 GLY A N 1
ATOM 3643 C CA . GLY A 1 474 ? 14.454 -10.877 -28.607 1.00 95.50 474 GLY A CA 1
ATOM 3644 C C . GLY A 1 474 ? 14.235 -10.357 -30.029 1.00 95.50 474 GLY A C 1
ATOM 3645 O O . GLY A 1 474 ? 14.837 -10.892 -30.960 1.00 95.50 474 GLY A O 1
ATOM 3646 N N . ALA A 1 475 ? 13.366 -9.364 -30.223 1.00 97.50 475 ALA A N 1
ATOM 3647 C CA . ALA A 1 475 ? 13.249 -8.627 -31.480 1.00 97.50 475 ALA A CA 1
ATOM 3648 C C . ALA A 1 475 ? 14.254 -7.463 -31.531 1.00 97.50 475 ALA A C 1
ATOM 3650 O O . ALA A 1 475 ? 14.473 -6.764 -30.537 1.00 97.50 475 ALA A O 1
ATOM 3651 N N . THR A 1 476 ? 14.827 -7.194 -32.705 1.00 97.56 476 THR A N 1
ATOM 3652 C CA . THR A 1 476 ? 15.609 -5.973 -32.937 1.00 97.56 476 THR A CA 1
ATOM 3653 C C . THR A 1 476 ? 14.640 -4.807 -33.077 1.00 97.56 476 THR A C 1
ATOM 3655 O O . THR A 1 476 ? 13.969 -4.661 -34.096 1.00 97.56 476 THR A O 1
ATOM 3658 N N . THR A 1 477 ? 14.531 -3.990 -32.033 1.00 98.25 477 THR A N 1
ATOM 3659 C CA . THR A 1 477 ? 13.411 -3.054 -31.897 1.00 98.25 477 THR A CA 1
ATOM 3660 C C . THR A 1 477 ? 13.839 -1.617 -32.183 1.00 98.25 477 THR A C 1
ATOM 3662 O O . THR A 1 477 ? 14.813 -1.113 -31.624 1.00 98.25 477 THR A O 1
ATOM 3665 N N . SER A 1 478 ? 13.081 -0.930 -33.036 1.00 98.19 478 SER A N 1
ATOM 3666 C CA . SER A 1 478 ? 13.170 0.521 -33.228 1.00 98.19 478 SER A CA 1
ATOM 3667 C C . SER A 1 478 ? 11.845 1.177 -32.861 1.00 98.19 478 SER A C 1
ATOM 3669 O O . SER A 1 478 ? 10.793 0.621 -33.153 1.00 98.19 478 SER A O 1
ATOM 3671 N N . ILE A 1 479 ? 11.872 2.358 -32.247 1.00 97.69 479 ILE A N 1
ATOM 3672 C CA . ILE A 1 479 ? 10.672 3.112 -31.868 1.00 97.69 479 ILE A CA 1
ATOM 3673 C C . ILE A 1 479 ? 10.708 4.530 -32.434 1.00 97.69 479 ILE A C 1
ATOM 3675 O O . ILE A 1 479 ? 11.705 5.234 -32.296 1.00 97.69 479 ILE A O 1
ATOM 3679 N N . VAL A 1 480 ? 9.604 4.970 -33.037 1.00 96.31 480 VAL A N 1
ATOM 3680 C CA . VAL A 1 480 ? 9.434 6.342 -33.523 1.00 96.31 480 VAL A CA 1
ATOM 3681 C C . VAL A 1 480 ? 8.869 7.230 -32.420 1.00 96.31 480 VAL A C 1
ATOM 3683 O O . VAL A 1 480 ? 7.716 7.074 -32.010 1.00 96.31 480 VAL A O 1
ATOM 3686 N N . VAL A 1 481 ? 9.660 8.211 -31.986 1.00 93.62 481 VAL A N 1
ATOM 3687 C CA . VAL A 1 481 ? 9.290 9.212 -30.978 1.00 93.62 481 VAL A CA 1
ATOM 3688 C C . VAL A 1 481 ? 9.461 10.612 -31.567 1.00 93.62 481 VAL A C 1
ATOM 3690 O O . VAL A 1 481 ? 10.540 11.201 -31.535 1.00 93.62 481 VAL A O 1
ATOM 3693 N N . ARG A 1 482 ? 8.369 11.143 -32.128 1.00 87.50 482 ARG A N 1
ATOM 3694 C CA . ARG A 1 482 ? 8.350 12.457 -32.800 1.00 87.50 482 ARG A CA 1
ATOM 3695 C C . ARG A 1 482 ? 8.161 13.638 -31.843 1.00 87.50 482 ARG A C 1
ATOM 3697 O O . ARG A 1 482 ? 8.705 14.714 -32.069 1.00 87.50 482 ARG A O 1
ATOM 3704 N N . SER A 1 483 ? 7.366 13.437 -30.797 1.00 85.62 483 SER A N 1
ATOM 3705 C CA . SER A 1 483 ? 6.930 14.486 -29.873 1.00 85.62 483 SER A CA 1
ATOM 3706 C C . SER A 1 483 ? 7.749 14.463 -28.589 1.00 85.62 483 SER A C 1
ATOM 3708 O O . SER A 1 483 ? 8.336 13.443 -28.226 1.00 85.62 483 SER A O 1
ATOM 3710 N N . GLU A 1 484 ? 7.768 15.594 -27.892 1.00 91.06 484 GLU A N 1
ATOM 3711 C CA . GLU A 1 484 ? 8.317 15.674 -26.543 1.00 91.06 484 GLU A CA 1
ATOM 3712 C C . GLU A 1 484 ? 7.455 14.860 -25.572 1.00 91.06 484 GLU A C 1
ATOM 3714 O O . GLU A 1 484 ? 6.227 14.862 -25.667 1.00 91.06 484 GLU A O 1
ATOM 3719 N N . LEU A 1 485 ? 8.096 14.166 -24.632 1.00 92.25 485 LEU A N 1
ATOM 3720 C CA . LEU A 1 485 ? 7.419 13.384 -23.602 1.00 92.25 485 LEU A CA 1
ATOM 3721 C C . LEU A 1 485 ? 8.184 13.413 -22.281 1.00 92.25 485 LEU A C 1
ATOM 3723 O O . LEU A 1 485 ? 9.410 13.520 -22.244 1.00 92.25 485 LEU A O 1
ATOM 3727 N N . HIS A 1 486 ? 7.446 13.286 -21.183 1.00 94.44 486 HIS A N 1
ATOM 3728 C CA . HIS A 1 486 ? 8.030 13.031 -19.869 1.00 94.44 486 HIS A CA 1
ATOM 3729 C C . HIS A 1 486 ? 8.119 11.531 -19.628 1.00 94.44 486 HIS A C 1
ATOM 3731 O O . HIS A 1 486 ? 7.121 10.838 -19.793 1.00 94.44 486 HIS A O 1
ATOM 3737 N N . LEU A 1 487 ? 9.285 11.055 -19.191 1.00 94.31 487 LEU A N 1
ATOM 3738 C CA . LEU A 1 487 ? 9.449 9.726 -18.603 1.00 94.31 487 LEU A CA 1
ATOM 3739 C C . LEU A 1 487 ? 9.361 9.838 -17.084 1.00 94.31 487 LEU A C 1
ATOM 3741 O O . LEU A 1 487 ? 10.065 10.652 -16.482 1.00 94.31 487 LEU A O 1
ATOM 3745 N N . VAL A 1 488 ? 8.515 9.016 -16.471 1.00 94.81 488 VAL A N 1
ATOM 3746 C CA . VAL A 1 488 ? 8.325 8.962 -15.019 1.00 94.81 488 VAL A CA 1
ATOM 3747 C C . VAL A 1 488 ? 8.269 7.498 -14.589 1.00 94.81 488 VAL A C 1
ATOM 3749 O O . VAL A 1 488 ? 7.626 6.694 -15.251 1.00 94.81 488 VAL A O 1
ATOM 3752 N N . SER A 1 489 ? 8.925 7.118 -13.489 1.00 91.50 489 SER A N 1
ATOM 3753 C CA . SER A 1 489 ? 8.774 5.754 -12.959 1.00 91.50 489 SER A CA 1
ATOM 3754 C C . SER A 1 489 ? 7.435 5.606 -12.233 1.00 91.50 489 SER A C 1
ATOM 3756 O O . SER A 1 489 ? 6.872 6.587 -11.731 1.00 91.50 489 SER A O 1
ATOM 3758 N N . LYS A 1 490 ? 6.932 4.374 -12.114 1.00 86.44 490 LYS A N 1
ATOM 3759 C CA . LYS A 1 490 ? 5.683 4.104 -11.387 1.00 86.44 490 LYS A CA 1
ATOM 3760 C C . LYS A 1 490 ? 5.754 4.565 -9.922 1.00 86.44 490 LYS A C 1
ATOM 3762 O O . LYS A 1 490 ? 4.785 5.107 -9.397 1.00 86.44 490 LYS A O 1
ATOM 3767 N N . GLU A 1 491 ? 6.913 4.433 -9.280 1.00 87.88 491 GLU A N 1
ATOM 3768 C CA . GLU A 1 491 ? 7.164 4.850 -7.894 1.00 87.88 491 GLU A CA 1
ATOM 3769 C C . GLU A 1 491 ? 7.127 6.372 -7.741 1.00 87.88 491 GLU A C 1
ATOM 3771 O O . GLU A 1 491 ? 6.468 6.881 -6.831 1.00 87.88 491 GLU A O 1
ATOM 3776 N N . ILE A 1 492 ? 7.793 7.102 -8.646 1.00 89.94 492 ILE A N 1
ATOM 3777 C CA . ILE A 1 492 ? 7.768 8.571 -8.658 1.00 89.94 492 ILE A CA 1
ATOM 3778 C C . ILE A 1 492 ? 6.331 9.052 -8.869 1.00 89.94 492 ILE A C 1
ATOM 3780 O O . ILE A 1 492 ? 5.864 9.945 -8.160 1.00 89.94 492 ILE A O 1
ATOM 3784 N N . TRP A 1 493 ? 5.613 8.436 -9.810 1.00 88.62 493 TRP A N 1
ATOM 3785 C CA . TRP A 1 493 ? 4.227 8.784 -10.099 1.00 88.62 493 TRP A CA 1
ATOM 3786 C C . TRP A 1 493 ? 3.307 8.538 -8.900 1.00 88.62 493 TRP A C 1
ATOM 3788 O O . TRP A 1 493 ? 2.504 9.401 -8.549 1.00 88.62 493 TRP A O 1
ATOM 3798 N N . ASN A 1 494 ? 3.454 7.400 -8.219 1.00 83.06 494 ASN A N 1
ATOM 3799 C CA . ASN A 1 494 ? 2.657 7.063 -7.040 1.00 83.06 494 ASN A CA 1
ATOM 3800 C C . ASN A 1 494 ? 2.909 8.032 -5.869 1.00 83.06 494 ASN A C 1
ATOM 3802 O O . ASN A 1 494 ? 1.971 8.505 -5.216 1.00 83.06 494 ASN A O 1
ATOM 3806 N N . LEU A 1 495 ? 4.174 8.395 -5.631 1.00 82.31 495 LEU A N 1
ATOM 3807 C CA . LEU A 1 495 ? 4.518 9.424 -4.651 1.00 82.31 495 LEU A CA 1
ATOM 3808 C C . LEU A 1 495 ? 3.875 10.765 -5.019 1.00 82.31 495 LEU A C 1
ATOM 3810 O O . LEU A 1 495 ? 3.247 11.402 -4.176 1.00 82.31 495 LEU A O 1
ATOM 3814 N N . ALA A 1 496 ? 3.981 11.176 -6.280 1.00 84.25 496 ALA A N 1
ATOM 3815 C CA . ALA A 1 496 ? 3.423 12.436 -6.749 1.00 84.25 496 ALA A CA 1
ATOM 3816 C C . ALA A 1 496 ? 1.890 12.482 -6.631 1.00 84.25 496 ALA A C 1
ATOM 3818 O O . ALA A 1 496 ? 1.344 13.482 -6.170 1.00 84.25 496 ALA A O 1
ATOM 3819 N N . MET A 1 497 ? 1.198 11.378 -6.932 1.00 79.88 497 MET A N 1
ATOM 3820 C CA . MET A 1 497 ? -0.244 11.235 -6.695 1.00 79.88 497 MET A CA 1
ATOM 3821 C C . MET A 1 497 ? -0.603 11.343 -5.205 1.00 79.88 497 MET A C 1
ATOM 3823 O O . MET A 1 497 ? -1.637 11.910 -4.861 1.00 79.88 497 MET A O 1
ATOM 3827 N N . THR A 1 498 ? 0.259 10.860 -4.305 1.00 76.12 498 THR A N 1
ATOM 3828 C CA . THR A 1 498 ? 0.073 11.027 -2.853 1.00 76.12 498 THR A CA 1
ATOM 3829 C C . THR A 1 498 ? 0.249 12.489 -2.431 1.00 76.12 498 THR A C 1
ATOM 3831 O O . THR A 1 498 ? -0.537 13.007 -1.638 1.00 76.12 498 THR A O 1
ATOM 3834 N N . LEU A 1 499 ? 1.251 13.173 -2.990 1.00 76.12 499 LEU A N 1
ATOM 3835 C CA . LEU A 1 499 ? 1.527 14.590 -2.738 1.00 76.12 499 LEU A CA 1
ATOM 3836 C C . LEU A 1 499 ? 0.473 15.526 -3.345 1.00 76.12 499 LEU A C 1
ATOM 3838 O O . LEU A 1 499 ? 0.284 16.623 -2.826 1.00 76.12 499 LEU A O 1
ATOM 3842 N N . TYR A 1 500 ? -0.254 15.080 -4.375 1.00 75.88 500 TYR A N 1
ATOM 3843 C CA . TYR A 1 500 ? -1.327 15.826 -5.045 1.00 75.88 500 TYR A CA 1
ATOM 3844 C C . TYR A 1 500 ? -2.415 16.340 -4.099 1.00 75.88 500 TYR A C 1
ATOM 3846 O O . TYR A 1 500 ? -3.036 17.365 -4.358 1.00 75.88 500 TYR A O 1
ATOM 3854 N N . ARG A 1 501 ? -2.616 15.671 -2.959 1.00 70.94 501 ARG A N 1
ATOM 3855 C CA . ARG A 1 501 ? -3.575 16.096 -1.932 1.00 70.94 501 ARG A CA 1
ATOM 3856 C C . ARG A 1 501 ? -3.074 17.249 -1.051 1.00 70.94 501 ARG A C 1
ATOM 3858 O O . ARG A 1 501 ? -3.876 17.874 -0.364 1.00 70.94 501 ARG A O 1
ATOM 3865 N N . TYR A 1 502 ? -1.769 17.500 -1.032 1.00 74.12 502 TYR A N 1
ATOM 3866 C CA . TYR A 1 502 ? -1.121 18.383 -0.058 1.00 74.12 502 TYR A CA 1
ATOM 3867 C C . TYR A 1 502 ? -0.374 19.554 -0.695 1.00 74.12 502 TYR A C 1
ATOM 3869 O O . TYR A 1 502 ? -0.126 20.549 -0.019 1.00 74.12 502 TYR A O 1
ATOM 3877 N N . LEU A 1 503 ? 0.009 19.439 -1.968 1.00 79.94 503 LEU A N 1
ATOM 3878 C CA . LEU A 1 503 ? 0.839 20.417 -2.663 1.00 79.94 503 LEU A CA 1
ATOM 3879 C C . LEU A 1 503 ? 0.166 20.912 -3.951 1.00 79.94 503 LEU A C 1
ATOM 3881 O O . LEU A 1 503 ? -0.549 20.152 -4.603 1.00 79.94 503 LEU A O 1
ATOM 3885 N N . PRO A 1 504 ? 0.423 22.165 -4.365 1.00 86.12 504 PRO A N 1
ATOM 3886 C CA . PRO A 1 504 ? -0.020 22.659 -5.663 1.00 86.12 504 PRO A CA 1
ATOM 3887 C C . PRO A 1 504 ? 0.754 21.994 -6.816 1.00 86.12 504 PRO A C 1
ATOM 3889 O O . PRO A 1 504 ? 1.923 21.629 -6.667 1.00 86.12 504 PRO A O 1
ATOM 3892 N N . VAL A 1 505 ? 0.124 21.906 -7.995 1.00 86.31 505 VAL A N 1
ATOM 3893 C CA . VAL A 1 505 ? 0.652 21.215 -9.193 1.00 86.31 505 VAL A CA 1
ATOM 3894 C C . VAL A 1 505 ? 2.073 21.655 -9.562 1.00 86.31 505 VAL A C 1
ATOM 3896 O O . VAL A 1 505 ? 2.930 20.808 -9.801 1.00 86.31 505 VAL A O 1
ATOM 3899 N N . TRP A 1 506 ? 2.367 22.958 -9.525 1.00 90.06 506 TRP A N 1
ATOM 3900 C CA . TRP A 1 506 ? 3.701 23.476 -9.857 1.00 90.06 506 TRP A CA 1
ATOM 3901 C C . TRP A 1 506 ? 4.802 22.946 -8.922 1.00 90.06 506 TRP A C 1
ATOM 3903 O O . TRP A 1 506 ? 5.943 22.759 -9.347 1.00 90.06 506 TRP A O 1
ATOM 3913 N N . ALA A 1 507 ? 4.485 22.718 -7.643 1.00 89.75 507 ALA A N 1
ATOM 3914 C CA . ALA A 1 507 ? 5.441 22.220 -6.660 1.00 89.75 507 ALA A CA 1
ATOM 3915 C C . ALA A 1 507 ? 5.681 20.722 -6.864 1.00 89.75 507 ALA A C 1
ATOM 3917 O O . ALA A 1 507 ? 6.825 20.268 -6.821 1.00 89.75 507 ALA A O 1
ATOM 3918 N N . ILE A 1 508 ? 4.613 19.975 -7.158 1.00 91.12 508 ILE A N 1
ATOM 3919 C CA . ILE A 1 508 ? 4.683 18.551 -7.505 1.00 91.12 508 ILE A CA 1
ATOM 3920 C C . ILE A 1 508 ? 5.543 18.362 -8.747 1.00 91.12 508 ILE A C 1
ATOM 3922 O O . ILE A 1 508 ? 6.448 17.533 -8.731 1.00 91.12 508 ILE A O 1
ATOM 3926 N N . ASP A 1 509 ? 5.328 19.169 -9.785 1.00 94.06 509 ASP A N 1
ATOM 3927 C CA . ASP A 1 509 ? 6.116 19.101 -11.013 1.00 94.06 509 ASP A CA 1
ATOM 3928 C C . ASP A 1 509 ? 7.609 19.291 -10.757 1.00 94.06 509 ASP A C 1
ATOM 3930 O O . ASP A 1 509 ? 8.415 18.515 -11.265 1.00 94.06 509 ASP A O 1
ATOM 3934 N N . LYS A 1 510 ? 8.001 20.251 -9.910 1.00 93.44 510 LYS A N 1
ATOM 3935 C CA . LYS A 1 510 ? 9.414 20.438 -9.538 1.00 93.44 510 LYS A CA 1
ATOM 3936 C C . LYS A 1 510 ? 9.994 19.214 -8.830 1.00 93.44 510 LYS A C 1
ATOM 3938 O O . LYS A 1 510 ? 11.103 18.795 -9.157 1.00 93.44 510 LYS A O 1
ATOM 3943 N N . VAL A 1 511 ? 9.253 18.633 -7.883 1.00 91.56 511 VAL A N 1
ATOM 3944 C CA . VAL A 1 511 ? 9.678 17.424 -7.156 1.00 91.56 511 VAL A CA 1
ATOM 3945 C C . VAL A 1 511 ? 9.829 16.246 -8.117 1.00 91.56 511 VAL A C 1
ATOM 3947 O O . VAL A 1 511 ? 10.865 15.583 -8.122 1.00 91.56 511 VAL A O 1
ATOM 3950 N N . VAL A 1 512 ? 8.833 16.017 -8.972 1.00 92.94 512 VAL A N 1
ATOM 3951 C CA . VAL A 1 512 ? 8.842 14.928 -9.954 1.00 92.94 512 VAL A CA 1
ATOM 3952 C C . VAL A 1 512 ? 9.992 15.095 -10.936 1.00 92.94 512 VAL A C 1
ATOM 3954 O O . VAL A 1 512 ? 10.721 14.136 -11.174 1.00 92.94 512 VAL A O 1
ATOM 3957 N N . LEU A 1 513 ? 10.205 16.299 -11.472 1.00 94.44 513 LEU A N 1
ATOM 3958 C CA . LEU A 1 513 ? 11.289 16.571 -12.415 1.00 94.44 513 LEU A CA 1
ATOM 3959 C C . LEU A 1 513 ? 12.669 16.363 -11.786 1.00 94.44 513 LEU A C 1
ATOM 3961 O O . LEU A 1 513 ? 13.537 15.784 -12.440 1.00 94.44 513 LEU A O 1
ATOM 3965 N N . LEU A 1 514 ? 12.857 16.763 -10.523 1.00 93.75 514 LEU A N 1
ATOM 3966 C CA . LEU A 1 514 ? 14.087 16.500 -9.774 1.00 93.75 514 LEU A CA 1
ATOM 3967 C C . LEU A 1 514 ? 14.329 14.993 -9.625 1.00 93.75 514 LEU A C 1
ATOM 3969 O O . LEU A 1 514 ? 15.414 14.507 -9.937 1.00 93.75 514 LEU A O 1
ATOM 3973 N N . MET A 1 515 ? 13.314 14.237 -9.205 1.00 92.44 515 MET A N 1
ATOM 3974 C CA . MET A 1 515 ? 13.423 12.781 -9.076 1.00 92.44 515 MET A CA 1
ATOM 3975 C C . MET A 1 515 ? 13.694 12.108 -10.426 1.00 92.44 515 MET A C 1
ATOM 3977 O O . MET A 1 515 ? 14.543 11.227 -10.516 1.00 92.44 515 MET A O 1
ATOM 3981 N N . CYS A 1 516 ? 13.036 12.558 -11.496 1.00 92.88 516 CYS A N 1
ATOM 3982 C CA . CYS A 1 516 ? 13.266 12.050 -12.847 1.00 92.88 516 CYS A CA 1
ATOM 3983 C C . CYS A 1 516 ? 14.662 12.412 -13.370 1.00 92.88 516 CYS A C 1
ATOM 3985 O O . CYS A 1 516 ? 15.228 11.662 -14.159 1.00 92.88 516 CYS A O 1
ATOM 3987 N N . ALA A 1 517 ? 15.239 13.546 -12.963 1.00 91.50 517 ALA A N 1
ATOM 3988 C CA . ALA A 1 517 ? 16.627 13.882 -13.278 1.00 91.50 517 ALA A CA 1
ATOM 3989 C C . ALA A 1 517 ? 17.608 12.936 -12.566 1.00 91.50 517 ALA A C 1
ATOM 3991 O O . ALA A 1 517 ? 18.582 12.508 -13.175 1.00 91.50 517 ALA A O 1
ATOM 3992 N N . VAL A 1 518 ? 17.322 12.543 -11.321 1.00 91.56 518 VAL A N 1
ATOM 3993 C CA . VAL A 1 518 ? 18.136 11.563 -10.580 1.00 91.56 518 VAL A CA 1
ATOM 3994 C C . VAL A 1 518 ? 18.021 10.157 -11.180 1.00 91.56 518 VAL A C 1
ATOM 3996 O O . VAL A 1 518 ? 19.031 9.477 -11.330 1.00 91.56 518 VAL A O 1
ATOM 3999 N N . VAL A 1 519 ? 16.808 9.717 -11.527 1.00 90.44 519 VAL A N 1
ATOM 4000 C CA . VAL A 1 519 ? 16.557 8.345 -12.004 1.00 90.44 519 VAL A CA 1
ATOM 4001 C C . VAL A 1 519 ? 16.952 8.155 -13.469 1.00 90.44 519 VAL A C 1
ATOM 4003 O O . VAL A 1 519 ? 17.617 7.175 -13.801 1.00 90.44 519 VAL A O 1
ATOM 4006 N N . PHE A 1 520 ? 16.561 9.078 -14.349 1.00 91.25 520 PHE A N 1
ATOM 4007 C CA . PHE A 1 520 ? 16.745 8.924 -15.797 1.00 91.25 520 PHE A CA 1
ATOM 4008 C C . PHE A 1 520 ? 17.907 9.751 -16.361 1.00 91.25 520 PHE A C 1
ATOM 4010 O O . PHE A 1 520 ? 18.351 9.485 -17.476 1.00 91.25 520 PHE A O 1
ATOM 4017 N N . GLY A 1 521 ? 18.419 10.738 -15.617 1.00 91.12 521 GLY A N 1
ATOM 4018 C CA . GLY A 1 521 ? 19.421 11.673 -16.130 1.00 91.12 521 GLY A CA 1
ATOM 4019 C C . GLY A 1 521 ? 18.891 12.530 -17.284 1.00 91.12 521 GLY A C 1
ATOM 4020 O O . GLY A 1 521 ? 17.685 12.789 -17.388 1.00 91.12 521 GLY A O 1
ATOM 4021 N N . ASP A 1 522 ? 19.803 12.969 -18.154 1.00 90.94 522 ASP A N 1
ATOM 4022 C CA . ASP A 1 522 ? 19.451 13.637 -19.406 1.00 90.94 522 ASP A CA 1
ATOM 4023 C C . ASP A 1 522 ? 19.036 12.611 -20.472 1.00 90.94 522 ASP A C 1
ATOM 4025 O O . ASP A 1 522 ? 19.844 11.844 -21.000 1.00 90.94 522 ASP A O 1
ATOM 4029 N N . THR A 1 523 ? 17.744 12.607 -20.790 1.00 93.00 523 THR A N 1
ATOM 4030 C CA . THR A 1 523 ? 17.137 11.696 -21.763 1.00 93.00 523 THR A CA 1
ATOM 4031 C C . THR A 1 523 ? 17.260 12.209 -23.203 1.00 93.00 523 THR A C 1
ATOM 4033 O O . THR A 1 523 ? 17.049 11.442 -24.146 1.00 93.00 523 THR A O 1
ATOM 4036 N N . ALA A 1 524 ? 17.626 13.483 -23.404 1.00 90.81 524 ALA A N 1
ATOM 4037 C CA . ALA A 1 524 ? 17.643 14.117 -24.720 1.00 90.81 524 ALA A CA 1
ATOM 4038 C C . ALA A 1 524 ? 18.711 13.523 -25.648 1.00 90.81 524 ALA A C 1
ATOM 4040 O O . ALA A 1 524 ? 18.464 13.413 -26.853 1.00 90.81 524 ALA A O 1
ATOM 4041 N N . HIS A 1 525 ? 19.848 13.086 -25.089 1.00 88.31 525 HIS A N 1
ATOM 4042 C CA . HIS A 1 525 ? 20.914 12.401 -25.830 1.00 88.31 525 HIS A CA 1
ATOM 4043 C C . HIS A 1 525 ? 20.431 11.098 -26.489 1.00 88.31 525 HIS A C 1
ATOM 4045 O O . HIS A 1 525 ? 20.894 10.737 -27.564 1.00 88.31 525 HIS A O 1
ATOM 4051 N N . TYR A 1 526 ? 19.430 10.443 -25.897 1.00 91.50 526 TYR A N 1
ATOM 4052 C CA . TYR A 1 526 ? 18.822 9.212 -26.413 1.00 91.50 526 TYR A CA 1
ATOM 4053 C C . TYR A 1 526 ? 17.618 9.477 -27.331 1.00 91.50 526 TYR A C 1
ATOM 4055 O O . TYR A 1 526 ? 16.832 8.580 -27.618 1.00 91.50 526 TYR A O 1
ATOM 4063 N N . GLY A 1 527 ? 17.426 10.726 -27.764 1.00 88.62 527 GLY A N 1
ATOM 4064 C CA . GLY A 1 527 ? 16.324 11.123 -28.637 1.00 88.62 527 GLY A CA 1
ATOM 4065 C C . GLY A 1 527 ? 15.011 11.448 -27.920 1.00 88.62 527 GLY A C 1
ATOM 4066 O O . GLY A 1 527 ? 14.075 11.898 -28.577 1.00 88.62 527 GLY A O 1
ATOM 4067 N N . LEU A 1 528 ? 14.947 11.316 -26.590 1.00 93.31 528 LEU A N 1
ATOM 4068 C CA . LEU A 1 528 ? 13.744 11.556 -25.787 1.00 93.31 528 LEU A CA 1
ATOM 4069 C C . LEU A 1 528 ? 13.797 12.940 -25.128 1.00 93.31 528 LEU A C 1
ATOM 4071 O O . LEU A 1 528 ? 14.387 13.121 -24.059 1.00 93.31 528 LEU A O 1
ATOM 4075 N N . ARG A 1 529 ? 13.196 13.942 -25.778 1.00 91.56 529 ARG A N 1
ATOM 4076 C CA . ARG A 1 529 ? 13.146 15.316 -25.251 1.00 91.56 529 ARG A CA 1
ATOM 4077 C C . ARG A 1 529 ? 11.969 15.504 -24.306 1.00 91.56 529 ARG A C 1
ATOM 4079 O O . ARG A 1 529 ? 10.861 15.068 -24.609 1.00 91.56 529 ARG A O 1
ATOM 4086 N N . ARG A 1 530 ? 12.226 16.191 -23.192 1.00 91.44 530 ARG A N 1
ATOM 4087 C CA . ARG A 1 530 ? 11.202 16.550 -22.210 1.00 91.44 530 ARG A CA 1
ATOM 4088 C C . ARG A 1 530 ? 10.484 17.840 -22.626 1.00 91.44 530 ARG A C 1
ATOM 4090 O O . ARG A 1 530 ? 11.170 18.770 -23.046 1.00 91.44 530 ARG A O 1
ATOM 4097 N N . PRO A 1 531 ? 9.154 17.916 -22.454 1.00 90.25 531 PRO A N 1
ATOM 4098 C CA . PRO A 1 531 ? 8.397 19.151 -22.605 1.00 90.25 531 PRO A CA 1
ATOM 4099 C C . PRO A 1 531 ? 8.843 20.239 -21.626 1.00 90.25 531 PRO A C 1
ATOM 4101 O O . PRO A 1 531 ? 9.303 19.939 -20.521 1.00 90.25 531 PRO A O 1
ATOM 4104 N N . ALA A 1 532 ? 8.631 21.503 -22.002 1.00 88.50 532 ALA A N 1
ATOM 4105 C CA . ALA A 1 532 ? 8.922 22.660 -21.147 1.00 88.50 532 ALA A CA 1
ATOM 4106 C C . ALA A 1 532 ? 8.004 22.752 -19.911 1.00 88.50 532 ALA A C 1
ATOM 4108 O O . ALA A 1 532 ? 8.411 23.239 -18.857 1.00 88.50 532 ALA A O 1
ATOM 4109 N N . VAL A 1 533 ? 6.760 22.282 -20.035 1.00 90.38 533 VAL A N 1
ATOM 4110 C CA . VAL A 1 533 ? 5.797 22.200 -18.926 1.00 90.38 533 VAL A CA 1
ATOM 4111 C C . VAL A 1 533 ? 6.015 20.923 -18.123 1.00 90.38 533 VAL A C 1
ATOM 4113 O O . VAL A 1 533 ? 6.396 19.907 -18.691 1.00 90.38 533 VAL A O 1
ATOM 4116 N N . GLY A 1 534 ? 5.765 20.944 -16.812 1.00 91.50 534 GLY A N 1
ATOM 4117 C CA . GLY A 1 534 ? 5.927 19.762 -15.960 1.00 91.50 534 GLY A CA 1
ATOM 4118 C C . GLY A 1 534 ? 4.893 18.654 -16.230 1.00 91.50 534 GLY A C 1
ATOM 4119 O O . GLY A 1 534 ? 3.862 18.914 -16.851 1.00 91.50 534 GLY A O 1
ATOM 4120 N N . PRO A 1 535 ? 5.152 17.406 -15.801 1.00 90.94 535 PRO A N 1
ATOM 4121 C CA . PRO A 1 535 ? 4.333 16.240 -16.147 1.00 90.94 535 PRO A CA 1
ATOM 4122 C C . PRO A 1 535 ? 2.881 16.291 -15.642 1.00 90.94 535 PRO A C 1
ATOM 4124 O O . PRO A 1 535 ? 1.981 15.835 -16.347 1.00 90.94 535 PRO A O 1
ATOM 4127 N N . PHE A 1 536 ? 2.619 16.843 -14.456 1.00 87.88 536 PHE A N 1
ATOM 4128 C CA . PHE A 1 536 ? 1.264 17.033 -13.932 1.00 87.88 536 PHE A CA 1
ATOM 4129 C C . PHE A 1 536 ? 0.576 18.226 -14.579 1.00 87.88 536 PHE A C 1
ATOM 4131 O O . PHE A 1 536 ? -0.595 18.109 -14.930 1.00 87.88 536 PHE A O 1
ATOM 4138 N N . THR A 1 537 ? 1.287 19.337 -14.795 1.00 87.06 537 THR A N 1
ATOM 4139 C CA . THR A 1 537 ? 0.737 20.456 -15.574 1.00 87.06 537 THR A CA 1
ATOM 4140 C C . THR A 1 537 ? 0.325 19.973 -16.964 1.00 87.06 537 THR A C 1
ATOM 4142 O O . THR A 1 537 ? -0.818 20.177 -17.354 1.00 87.06 537 THR A O 1
ATOM 4145 N N . MET A 1 538 ? 1.198 19.237 -17.661 1.00 85.69 538 MET A N 1
ATOM 4146 C CA . MET A 1 538 ? 0.924 18.639 -18.972 1.00 85.69 538 MET A CA 1
ATOM 4147 C C . MET A 1 538 ? -0.311 17.734 -18.945 1.00 85.69 538 MET A C 1
ATOM 4149 O O . MET A 1 538 ? -1.167 17.860 -19.816 1.00 85.69 538 MET A O 1
ATOM 4153 N N . LYS A 1 539 ? -0.439 16.868 -17.932 1.00 82.44 539 LYS A N 1
ATOM 4154 C CA . LYS A 1 539 ? -1.612 15.997 -17.762 1.00 82.44 539 LYS A CA 1
ATOM 4155 C C . LYS A 1 539 ? -2.916 16.791 -17.613 1.00 82.44 539 LYS A C 1
ATOM 4157 O O . LYS A 1 539 ? -3.960 16.330 -18.057 1.00 82.44 539 LYS A O 1
ATOM 4162 N N . VAL A 1 540 ? -2.879 17.940 -16.938 1.00 74.12 540 VAL A N 1
ATOM 4163 C CA . VAL A 1 540 ? -4.078 18.748 -16.658 1.00 74.12 540 VAL A CA 1
ATOM 4164 C C . VAL A 1 540 ? -4.446 19.648 -17.838 1.00 74.12 540 VAL A C 1
ATOM 4166 O O . VAL A 1 540 ? -5.627 19.888 -18.065 1.00 74.12 540 VAL A O 1
ATOM 4169 N N . THR A 1 541 ? -3.461 20.152 -18.584 1.00 72.75 541 THR A N 1
ATOM 4170 C CA . THR A 1 541 ? -3.684 21.158 -19.635 1.00 72.75 541 THR A CA 1
ATOM 4171 C C . THR A 1 541 ? -3.648 20.603 -21.055 1.00 72.75 541 THR A C 1
ATOM 4173 O O . THR A 1 541 ? -4.031 21.308 -21.985 1.00 72.75 541 THR A O 1
ATOM 4176 N N . THR A 1 542 ? -3.195 19.363 -21.254 1.00 73.88 542 THR A N 1
ATOM 4177 C CA . THR A 1 542 ? -3.050 18.754 -22.584 1.00 73.88 542 THR A CA 1
ATOM 4178 C C . THR A 1 542 ? -3.675 17.362 -22.651 1.00 73.88 542 THR A C 1
ATOM 4180 O O . THR A 1 542 ? -4.040 16.764 -21.643 1.00 73.88 542 THR A O 1
ATOM 4183 N N . THR A 1 543 ? -3.781 16.821 -23.864 1.00 67.06 543 THR A N 1
ATOM 4184 C CA . THR A 1 543 ? -4.195 15.434 -24.133 1.00 67.06 543 THR A CA 1
ATOM 4185 C C . THR A 1 543 ? -3.082 14.415 -23.857 1.00 67.06 543 THR A C 1
ATOM 4187 O O . THR A 1 543 ? -3.311 13.211 -23.968 1.00 67.06 543 THR A O 1
ATOM 4190 N N . MET A 1 544 ? -1.863 14.870 -23.547 1.00 74.50 544 MET A N 1
ATOM 4191 C CA . MET A 1 544 ? -0.698 14.005 -23.424 1.00 74.50 544 MET A CA 1
ATOM 4192 C C . MET A 1 544 ? -0.454 13.595 -21.978 1.00 74.50 544 MET A C 1
ATOM 4194 O O . MET A 1 544 ? -0.356 14.419 -21.069 1.00 74.50 544 MET A O 1
ATOM 4198 N N . TYR A 1 545 ? -0.275 12.293 -21.787 1.00 82.06 545 TYR A N 1
ATOM 4199 C CA . TYR A 1 545 ? 0.134 11.723 -20.514 1.00 82.06 545 TYR A CA 1
ATOM 4200 C C . TYR A 1 545 ? 1.650 11.527 -20.478 1.00 82.06 545 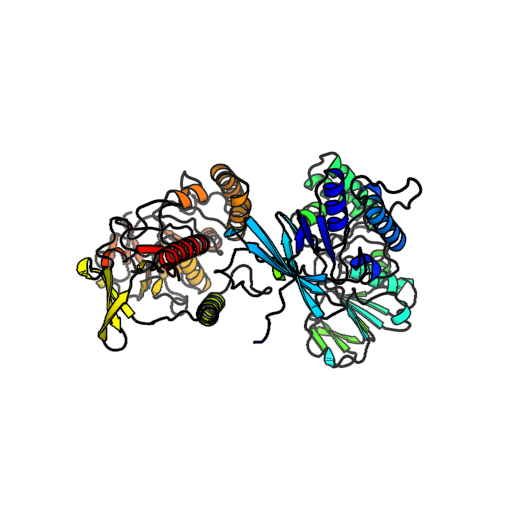TYR A C 1
ATOM 4202 O O . TYR A 1 545 ? 2.243 11.165 -21.499 1.00 82.06 545 TYR A O 1
ATOM 4210 N N . PRO A 1 546 ? 2.294 11.720 -19.313 1.00 90.94 546 PRO A N 1
ATOM 4211 C CA . PRO A 1 546 ? 3.655 11.246 -19.131 1.00 90.94 546 PRO A CA 1
ATOM 4212 C C . PRO A 1 546 ? 3.707 9.728 -19.345 1.00 90.94 546 PRO A C 1
ATOM 4214 O O . PRO A 1 546 ? 2.764 8.999 -19.019 1.00 90.94 546 PRO A O 1
ATOM 4217 N N . VAL A 1 547 ? 4.818 9.267 -19.906 1.00 94.12 547 VAL A N 1
ATOM 4218 C CA . VAL A 1 547 ? 5.105 7.849 -20.082 1.00 94.12 547 VAL A CA 1
ATOM 4219 C C . VAL A 1 547 ? 5.553 7.285 -18.742 1.00 94.12 547 VAL A C 1
ATOM 4221 O O . VAL A 1 547 ? 6.546 7.740 -18.167 1.00 94.12 547 VAL A O 1
ATOM 4224 N N . LEU A 1 548 ? 4.821 6.286 -18.260 1.00 92.56 548 LEU A N 1
ATOM 4225 C CA . LEU A 1 548 ? 5.190 5.515 -17.085 1.00 92.56 548 LEU A CA 1
ATOM 4226 C C . LEU A 1 548 ? 6.169 4.419 -17.504 1.00 92.56 548 LEU A C 1
ATOM 4228 O O . LEU A 1 548 ? 5.768 3.386 -18.031 1.00 92.56 548 LEU A O 1
ATOM 4232 N N . ASP A 1 549 ? 7.459 4.663 -17.294 1.00 93.62 549 ASP A N 1
ATOM 4233 C CA . ASP A 1 549 ? 8.506 3.736 -17.715 1.00 93.62 549 ASP A CA 1
ATOM 4234 C C . ASP A 1 549 ? 8.460 2.438 -16.895 1.00 93.62 549 ASP A C 1
ATOM 4236 O O . ASP A 1 549 ? 8.366 2.453 -15.663 1.00 93.62 549 ASP A O 1
ATOM 4240 N N . VAL A 1 550 ? 8.546 1.311 -17.603 1.00 89.75 550 VAL A N 1
ATOM 4241 C CA . VAL A 1 550 ? 8.577 -0.049 -17.038 1.00 89.75 550 VAL A CA 1
ATOM 4242 C C . VAL A 1 550 ? 9.909 -0.763 -17.282 1.00 89.75 550 VAL A C 1
ATOM 4244 O O . VAL A 1 550 ? 10.004 -1.969 -17.069 1.00 89.75 550 VAL A O 1
ATOM 4247 N N . GLY A 1 551 ? 10.936 -0.033 -17.729 1.00 92.00 551 GLY A N 1
ATOM 4248 C CA . GLY A 1 551 ? 12.229 -0.581 -18.145 1.00 92.00 551 GLY A CA 1
ATOM 4249 C C . GLY A 1 551 ? 12.596 -0.283 -19.602 1.00 92.00 551 GLY A C 1
ATOM 4250 O O . GLY A 1 551 ? 13.722 -0.573 -20.016 1.00 92.00 551 GLY A O 1
ATOM 4251 N N . THR A 1 552 ? 11.700 0.335 -20.379 1.00 95.94 552 THR A N 1
ATOM 4252 C CA . THR A 1 552 ? 11.948 0.725 -21.775 1.00 95.94 552 THR A CA 1
ATOM 4253 C C . THR A 1 552 ? 13.160 1.641 -21.885 1.00 95.94 552 THR A C 1
ATOM 4255 O O . THR A 1 552 ? 14.029 1.422 -22.730 1.00 95.94 552 THR A O 1
ATOM 4258 N N . PHE A 1 553 ? 13.279 2.632 -20.997 1.00 95.94 553 PHE A N 1
ATOM 4259 C CA . PHE A 1 553 ? 14.406 3.559 -21.025 1.00 95.94 553 PHE A CA 1
ATOM 4260 C C . PHE A 1 553 ? 15.749 2.868 -20.770 1.00 95.94 553 PHE A C 1
ATOM 4262 O O . PHE A 1 553 ? 16.746 3.227 -21.391 1.00 95.94 553 PHE A O 1
ATOM 4269 N N . ALA A 1 554 ? 15.794 1.844 -19.912 1.00 95.81 554 ALA A N 1
ATOM 4270 C CA . ALA A 1 554 ? 17.017 1.073 -19.693 1.00 95.81 554 ALA A CA 1
ATOM 4271 C C . ALA A 1 554 ? 17.472 0.366 -20.982 1.00 95.81 554 ALA A C 1
ATOM 4273 O O . ALA A 1 554 ? 18.657 0.393 -21.318 1.00 95.81 554 ALA A O 1
ATOM 4274 N N . LYS A 1 555 ? 16.522 -0.184 -21.748 1.00 96.88 555 LYS A N 1
ATOM 4275 C CA . LYS A 1 555 ? 16.784 -0.811 -23.050 1.00 96.88 555 LYS A CA 1
ATOM 4276 C C . LYS A 1 555 ? 17.212 0.201 -24.112 1.00 96.88 555 LYS A C 1
ATOM 4278 O O . LYS A 1 555 ? 18.174 -0.053 -24.834 1.00 96.88 555 LYS A O 1
ATOM 4283 N N . ILE A 1 556 ? 16.605 1.387 -24.135 1.00 96.62 556 ILE A N 1
ATOM 4284 C CA . ILE A 1 556 ? 17.054 2.504 -24.981 1.00 96.62 556 ILE A CA 1
ATOM 4285 C C . ILE A 1 556 ? 18.490 2.914 -24.626 1.00 96.62 556 ILE A C 1
ATOM 4287 O O . ILE A 1 556 ? 19.341 3.030 -25.503 1.00 96.62 556 ILE A O 1
ATOM 4291 N N . ARG A 1 557 ? 18.790 3.070 -23.332 1.00 95.31 557 ARG A N 1
ATOM 4292 C CA . ARG A 1 557 ? 20.119 3.458 -22.841 1.00 95.31 557 ARG A CA 1
ATOM 4293 C C . ARG A 1 557 ? 21.202 2.442 -23.202 1.00 95.31 557 ARG A C 1
ATOM 4295 O O . ARG A 1 557 ? 22.323 2.835 -23.503 1.00 95.31 557 ARG A O 1
ATOM 4302 N N . SER A 1 558 ? 20.873 1.152 -23.166 1.00 95.75 558 SER A N 1
ATOM 4303 C CA . SER A 1 558 ? 21.786 0.072 -23.565 1.00 95.75 558 SER A CA 1
ATOM 4304 C C . SER A 1 558 ? 21.980 -0.060 -25.082 1.00 95.75 558 SER A C 1
ATOM 4306 O O . SER A 1 558 ? 22.882 -0.770 -25.515 1.00 95.75 558 SER A O 1
ATOM 4308 N N . GLY A 1 559 ? 21.145 0.604 -25.890 1.00 94.75 559 GLY A N 1
ATOM 4309 C CA . GLY A 1 559 ? 21.139 0.479 -27.350 1.00 94.75 559 GLY A CA 1
ATOM 4310 C C . GLY A 1 559 ? 20.325 -0.701 -27.893 1.00 94.75 559 GLY A C 1
ATOM 4311 O O . GLY A 1 559 ? 20.224 -0.848 -29.108 1.00 94.75 559 GLY A O 1
ATOM 4312 N N . GLU A 1 560 ? 19.706 -1.514 -27.029 1.00 96.12 560 GLU A N 1
ATOM 4313 C CA . GLU A 1 560 ? 18.815 -2.616 -27.427 1.00 96.12 560 GLU A CA 1
ATOM 4314 C C . GLU A 1 560 ? 17.532 -2.122 -28.125 1.00 96.12 560 GLU A C 1
ATOM 4316 O O . GLU A 1 560 ? 16.975 -2.829 -28.964 1.00 96.12 560 GLU A O 1
ATOM 4321 N N . ILE A 1 561 ? 17.075 -0.901 -27.810 1.00 98.06 561 ILE A N 1
ATOM 4322 C CA . ILE A 1 561 ? 15.984 -0.217 -28.521 1.00 98.06 561 ILE A CA 1
ATOM 4323 C C . ILE A 1 561 ? 16.530 1.047 -29.181 1.00 98.06 561 ILE A C 1
ATOM 4325 O O . ILE A 1 561 ? 17.033 1.945 -28.503 1.00 98.06 561 ILE A O 1
ATOM 4329 N N . ARG A 1 562 ? 16.373 1.159 -30.502 1.00 97.06 562 ARG A N 1
ATOM 4330 C CA . ARG A 1 562 ? 16.767 2.355 -31.259 1.00 97.06 562 ARG A CA 1
ATOM 4331 C C . ARG A 1 562 ? 15.631 3.375 -31.300 1.00 97.06 562 ARG A C 1
ATOM 4333 O O . ARG A 1 562 ? 14.545 3.068 -31.779 1.00 97.06 562 ARG A O 1
ATOM 4340 N N . VAL A 1 563 ? 15.887 4.611 -30.874 1.00 96.56 563 VAL A N 1
ATOM 4341 C CA . VAL A 1 563 ? 14.919 5.715 -30.994 1.00 96.56 563 VAL A CA 1
ATOM 4342 C C . VAL A 1 563 ? 15.107 6.435 -32.328 1.00 96.56 563 VAL A C 1
ATOM 4344 O O . VAL A 1 563 ? 16.177 6.969 -32.612 1.00 96.56 563 VAL A O 1
ATOM 4347 N N . LEU A 1 564 ? 14.049 6.478 -33.134 1.00 94.88 564 LEU A N 1
ATOM 4348 C CA . LEU A 1 564 ? 13.958 7.223 -34.386 1.00 94.88 564 LEU A CA 1
ATOM 4349 C C . LEU A 1 564 ? 13.090 8.462 -34.159 1.00 94.88 564 LEU A C 1
ATOM 4351 O O . LEU A 1 564 ? 12.000 8.381 -33.598 1.00 94.88 564 LEU A O 1
ATOM 4355 N N . ARG A 1 565 ? 13.577 9.633 -34.566 1.00 88.94 565 ARG A N 1
ATOM 4356 C CA . ARG A 1 565 ? 12.901 10.912 -34.279 1.00 88.94 565 ARG A CA 1
ATOM 4357 C C . ARG A 1 565 ? 12.052 11.433 -35.424 1.00 88.94 565 ARG A C 1
ATOM 4359 O O . ARG A 1 565 ? 11.196 12.289 -35.213 1.00 88.94 565 ARG A O 1
ATOM 4366 N N . SER A 1 566 ? 12.320 10.941 -36.623 1.00 88.69 566 SER A N 1
ATOM 4367 C CA . SER A 1 566 ? 11.616 11.349 -37.823 1.00 88.69 566 SER A CA 1
ATOM 4368 C C . SER A 1 566 ? 10.393 10.464 -38.047 1.00 88.69 566 SER A C 1
ATOM 4370 O O . SER A 1 566 ? 10.409 9.272 -37.740 1.00 88.69 566 SER A O 1
ATOM 4372 N N . GLY A 1 567 ? 9.302 11.066 -38.519 1.00 87.81 567 GLY A N 1
ATOM 4373 C CA . GLY A 1 567 ? 8.078 10.339 -38.848 1.00 87.81 567 GLY A CA 1
ATOM 4374 C C . GLY A 1 567 ? 8.257 9.467 -40.091 1.00 87.81 567 GLY A C 1
ATOM 4375 O O . GLY A 1 567 ? 9.179 9.679 -40.878 1.00 87.81 567 GLY A O 1
ATOM 4376 N N . LEU A 1 568 ? 7.358 8.501 -40.281 1.00 92.00 568 LEU A N 1
ATOM 4377 C CA . LEU A 1 568 ? 7.305 7.719 -41.517 1.00 92.00 568 LEU A CA 1
ATOM 4378 C C . LEU A 1 568 ? 6.888 8.634 -42.673 1.00 92.00 568 LEU A C 1
ATOM 4380 O O . LEU A 1 568 ? 5.983 9.454 -42.517 1.00 92.00 568 LEU A O 1
ATOM 4384 N N . LYS A 1 569 ? 7.538 8.471 -43.823 1.00 93.19 569 LYS A N 1
ATOM 4385 C CA . LYS A 1 569 ? 7.230 9.189 -45.062 1.00 93.19 569 LYS A CA 1
ATOM 4386 C C . LYS A 1 569 ? 6.592 8.261 -46.091 1.00 93.19 569 LYS A C 1
ATOM 4388 O O . LYS A 1 569 ? 5.536 8.582 -46.627 1.00 93.19 569 LYS A O 1
ATOM 4393 N N . SER A 1 570 ? 7.216 7.118 -46.355 1.00 94.94 570 SER A N 1
ATOM 4394 C CA . SER A 1 570 ? 6.707 6.117 -47.295 1.00 94.94 570 SER A CA 1
ATOM 4395 C C . SER A 1 570 ? 7.293 4.736 -47.013 1.00 94.94 570 SER A C 1
ATOM 4397 O O . SER A 1 570 ? 8.286 4.597 -46.298 1.00 94.94 570 SER A O 1
ATOM 4399 N N . VAL A 1 571 ? 6.670 3.708 -47.582 1.00 95.69 571 VAL A N 1
ATOM 4400 C CA . VAL A 1 571 ? 7.130 2.320 -47.522 1.00 95.69 571 VAL A CA 1
ATOM 4401 C C . VAL A 1 571 ? 7.296 1.778 -48.939 1.00 95.69 571 VAL A C 1
ATOM 4403 O O . VAL A 1 571 ? 6.489 2.067 -49.821 1.00 95.69 571 VAL A O 1
ATOM 4406 N N . ARG A 1 572 ? 8.366 1.014 -49.175 1.00 93.62 572 ARG A N 1
ATOM 4407 C CA . ARG A 1 572 ? 8.607 0.305 -50.436 1.00 93.62 572 ARG A CA 1
ATOM 4408 C C . ARG A 1 572 ? 9.167 -1.081 -50.136 1.00 93.62 572 ARG A C 1
ATOM 4410 O O . ARG A 1 572 ? 10.347 -1.217 -49.819 1.00 93.62 572 ARG A O 1
ATOM 4417 N N . GLY A 1 573 ? 8.341 -2.116 -50.269 1.00 93.25 573 GLY A N 1
ATOM 4418 C CA . GLY A 1 573 ? 8.740 -3.457 -49.836 1.00 93.25 573 GLY A CA 1
ATOM 4419 C C . GLY A 1 573 ? 9.019 -3.461 -48.330 1.00 93.25 573 GLY A C 1
ATOM 4420 O O . GLY A 1 573 ? 8.224 -2.925 -47.568 1.00 93.25 573 GLY A O 1
ATOM 4421 N N . SER A 1 574 ? 10.143 -4.028 -47.885 1.00 94.00 574 SER A N 1
ATOM 4422 C CA . SER A 1 574 ? 10.557 -4.003 -46.470 1.00 94.00 574 SER A CA 1
ATOM 4423 C C . SER A 1 574 ? 11.188 -2.680 -46.021 1.00 94.00 574 SER A C 1
ATOM 4425 O O . SER A 1 574 ? 11.390 -2.487 -44.822 1.00 94.00 574 SER A O 1
ATOM 4427 N N . ASP A 1 575 ? 11.527 -1.782 -46.951 1.00 95.88 575 ASP A N 1
ATOM 4428 C CA . ASP A 1 575 ? 12.201 -0.525 -46.638 1.00 95.88 575 ASP A CA 1
ATOM 4429 C C . ASP A 1 575 ? 11.195 0.558 -46.244 1.00 95.88 575 ASP A C 1
ATOM 4431 O O . ASP A 1 575 ? 10.301 0.926 -47.011 1.00 95.88 575 ASP A O 1
ATOM 4435 N N . VAL A 1 576 ? 11.383 1.111 -45.049 1.00 96.00 576 VAL A N 1
ATOM 4436 C CA . VAL A 1 576 ? 10.630 2.255 -44.535 1.00 96.00 576 VAL A CA 1
ATOM 4437 C C . VAL A 1 576 ? 11.491 3.507 -44.674 1.00 96.00 576 VAL A C 1
ATOM 4439 O O . VAL A 1 576 ? 12.592 3.578 -44.120 1.00 96.00 576 VAL A O 1
ATOM 4442 N N . GLU A 1 577 ? 10.994 4.494 -45.420 1.00 95.56 577 GLU A N 1
ATOM 4443 C CA . GLU A 1 577 ? 11.596 5.820 -45.558 1.00 95.56 577 GLU A CA 1
ATOM 4444 C C . GLU A 1 577 ? 11.029 6.769 -44.502 1.00 95.56 577 GLU A C 1
ATOM 4446 O O . GLU A 1 577 ? 9.812 6.893 -44.329 1.00 95.56 577 GLU A O 1
ATOM 4451 N N . PHE A 1 578 ? 11.923 7.470 -43.815 1.00 94.75 578 PHE A N 1
ATOM 4452 C CA . PHE A 1 578 ? 11.596 8.465 -42.804 1.00 94.75 578 PHE A CA 1
ATOM 4453 C C . PHE A 1 578 ? 11.678 9.878 -43.390 1.00 94.75 578 PHE A C 1
ATOM 4455 O O . PHE A 1 578 ? 12.324 10.123 -44.410 1.00 94.75 578 PHE A O 1
ATOM 4462 N N . ALA A 1 579 ? 11.018 10.845 -42.754 1.00 91.56 579 ALA A N 1
ATOM 4463 C CA . ALA A 1 579 ? 10.945 12.220 -43.257 1.00 91.56 579 ALA A CA 1
ATOM 4464 C C . ALA A 1 579 ? 12.298 12.964 -43.266 1.00 91.56 579 ALA A C 1
ATOM 4466 O O . ALA A 1 579 ? 12.408 14.018 -43.882 1.00 91.56 579 ALA A O 1
ATOM 4467 N N . ASP A 1 580 ? 13.329 12.413 -42.620 1.00 90.50 580 ASP A N 1
ATOM 4468 C CA . ASP A 1 580 ? 14.709 12.917 -42.652 1.00 90.50 580 ASP A CA 1
ATOM 4469 C C . ASP A 1 580 ? 15.525 12.340 -43.827 1.00 90.50 580 ASP A C 1
ATOM 4471 O O . ASP A 1 580 ? 16.696 12.672 -43.990 1.00 90.50 580 ASP A O 1
ATOM 4475 N N . GLY A 1 581 ? 14.906 11.501 -44.665 1.00 89.69 581 GLY A N 1
ATOM 4476 C CA . GLY A 1 581 ? 15.523 10.870 -45.830 1.00 89.69 581 GLY A CA 1
ATOM 4477 C C . GLY A 1 581 ? 16.228 9.546 -45.533 1.00 89.69 581 GLY A C 1
ATOM 4478 O O . GLY A 1 581 ? 16.667 8.878 -46.471 1.00 89.69 581 GLY A O 1
ATOM 4479 N N . HIS A 1 582 ? 16.322 9.124 -44.267 1.00 92.62 582 HIS A N 1
ATOM 4480 C CA . HIS A 1 582 ? 16.890 7.823 -43.927 1.00 92.62 582 HIS A CA 1
ATOM 4481 C C . HIS A 1 582 ? 15.936 6.679 -44.288 1.00 92.62 582 HIS A C 1
ATOM 4483 O O . HIS A 1 582 ? 14.711 6.819 -44.252 1.00 92.62 582 HIS A O 1
ATOM 4489 N N . ARG A 1 583 ? 16.513 5.523 -44.631 1.00 94.38 583 ARG A N 1
ATOM 4490 C CA . ARG A 1 583 ? 15.781 4.296 -44.959 1.00 94.38 583 ARG A CA 1
ATOM 4491 C C . ARG A 1 583 ? 16.279 3.138 -44.112 1.00 94.38 583 ARG A C 1
ATOM 4493 O O . ARG A 1 583 ? 17.488 2.957 -43.956 1.00 94.38 583 ARG A O 1
ATOM 4500 N N . HIS A 1 584 ? 15.345 2.356 -43.585 1.00 95.12 584 HIS A N 1
ATOM 4501 C CA . HIS A 1 584 ? 15.644 1.163 -42.802 1.00 95.12 584 HIS A CA 1
ATOM 4502 C C . HIS A 1 584 ? 14.694 0.026 -43.173 1.00 95.12 584 HIS A C 1
ATOM 4504 O O . HIS A 1 584 ? 13.494 0.250 -43.327 1.00 95.12 584 HIS A O 1
ATOM 4510 N N . ALA A 1 585 ? 15.237 -1.187 -43.269 1.00 96.31 585 ALA A N 1
ATOM 4511 C CA . ALA A 1 585 ? 14.456 -2.390 -43.506 1.00 96.31 585 ALA A CA 1
ATOM 4512 C C . ALA A 1 585 ? 13.847 -2.923 -42.198 1.00 96.31 585 ALA A C 1
ATOM 4514 O O . ALA A 1 585 ? 14.537 -3.041 -41.177 1.00 96.31 585 ALA A O 1
ATOM 4515 N N . PHE A 1 586 ? 12.565 -3.284 -42.246 1.00 97.75 586 PHE A N 1
ATOM 4516 C CA . PHE A 1 586 ? 11.846 -3.906 -41.136 1.00 97.75 586 PHE A CA 1
ATOM 4517 C C . PHE A 1 586 ? 11.048 -5.124 -41.605 1.00 97.75 586 PHE A C 1
ATOM 4519 O O . PHE A 1 586 ? 10.518 -5.151 -42.712 1.00 97.75 586 PHE A O 1
ATOM 4526 N N . ASP A 1 587 ? 10.918 -6.107 -40.719 1.00 97.69 587 ASP A N 1
ATOM 4527 C CA . ASP A 1 587 ? 10.129 -7.325 -40.925 1.00 97.69 587 ASP A CA 1
ATOM 4528 C C . ASP A 1 587 ? 8.690 -7.177 -40.399 1.00 97.69 587 ASP A C 1
ATOM 4530 O O . ASP A 1 587 ? 7.794 -7.947 -40.758 1.00 97.69 587 ASP A O 1
ATOM 4534 N N . ALA A 1 588 ? 8.459 -6.218 -39.495 1.00 97.56 588 ALA A N 1
ATOM 4535 C CA . ALA A 1 588 ? 7.138 -5.905 -38.963 1.00 97.56 588 ALA A CA 1
ATOM 4536 C C . ALA A 1 588 ? 7.015 -4.449 -38.492 1.00 97.56 588 ALA A C 1
ATOM 4538 O O . ALA A 1 588 ? 7.995 -3.828 -38.074 1.00 97.56 588 ALA A O 1
ATOM 4539 N N . ILE A 1 589 ? 5.782 -3.939 -38.501 1.00 97.38 589 ILE A N 1
ATOM 4540 C CA . ILE A 1 589 ? 5.423 -2.600 -38.020 1.00 97.38 589 ILE A CA 1
ATOM 4541 C C . ILE A 1 589 ? 4.306 -2.723 -36.979 1.00 97.38 589 ILE A C 1
ATOM 4543 O O . ILE A 1 589 ? 3.284 -3.371 -37.216 1.00 97.38 589 ILE A O 1
ATOM 4547 N N . VAL A 1 590 ? 4.487 -2.076 -35.828 1.00 97.50 590 VAL A N 1
ATOM 4548 C CA . VAL A 1 590 ? 3.483 -1.969 -34.766 1.00 97.50 590 VAL A CA 1
ATOM 4549 C C . VAL A 1 590 ? 3.089 -0.508 -34.572 1.00 97.50 590 VAL A C 1
ATOM 4551 O O . VAL A 1 590 ? 3.863 0.295 -34.058 1.00 97.50 590 VAL A O 1
ATOM 4554 N N . PHE A 1 591 ? 1.868 -0.150 -34.956 1.00 96.56 591 PHE A N 1
ATOM 4555 C CA . PHE A 1 591 ? 1.307 1.177 -34.727 1.00 96.56 591 PHE A CA 1
ATOM 4556 C C . PHE A 1 591 ? 0.805 1.316 -33.289 1.00 96.56 591 PHE A C 1
ATOM 4558 O O . PHE A 1 591 ? -0.162 0.673 -32.888 1.00 96.56 591 PHE A O 1
ATOM 4565 N N . ALA A 1 592 ? 1.447 2.189 -32.520 1.00 93.94 592 ALA A N 1
ATOM 4566 C CA . ALA A 1 592 ? 1.045 2.619 -31.184 1.00 93.94 592 ALA A CA 1
ATOM 4567 C C . ALA A 1 592 ? 0.647 4.106 -31.205 1.00 93.94 592 ALA A C 1
ATOM 4569 O O . ALA A 1 592 ? 1.095 4.920 -30.395 1.00 93.94 592 ALA A O 1
ATOM 4570 N N . THR A 1 593 ? -0.185 4.460 -32.182 1.00 90.44 593 THR A N 1
ATOM 4571 C CA . THR A 1 593 ? -0.539 5.835 -32.563 1.00 90.44 593 THR A CA 1
ATOM 4572 C C . THR A 1 593 ? -1.783 6.383 -31.861 1.00 90.44 593 THR A C 1
ATOM 4574 O O . THR A 1 593 ? -2.206 7.500 -32.148 1.00 90.44 593 THR A O 1
ATOM 4577 N N . GLY A 1 594 ? -2.305 5.648 -30.876 1.00 86.62 594 GLY A N 1
ATOM 4578 C CA . GLY A 1 594 ? -3.386 6.085 -29.996 1.00 86.62 594 GLY A CA 1
ATOM 4579 C C . GLY A 1 594 ? -4.782 5.721 -30.500 1.00 86.62 594 GLY A C 1
ATOM 4580 O O . GLY A 1 594 ? -4.951 4.931 -31.429 1.00 86.62 594 GLY A O 1
ATOM 4581 N N . TYR A 1 595 ? -5.783 6.292 -29.836 1.00 85.38 595 TYR A N 1
ATOM 4582 C CA . TYR A 1 595 ? -7.202 6.061 -30.094 1.00 85.38 595 TYR A CA 1
ATOM 4583 C C . TYR A 1 595 ? -7.949 7.396 -30.132 1.00 85.38 595 TYR A C 1
ATOM 4585 O O . TYR A 1 595 ? -7.443 8.410 -29.646 1.00 85.38 595 TYR A O 1
ATOM 4593 N N . ARG A 1 596 ? -9.157 7.387 -30.697 1.00 82.50 596 ARG A N 1
ATOM 4594 C CA . ARG A 1 596 ? -10.097 8.512 -30.678 1.00 82.50 596 ARG A CA 1
ATOM 4595 C C . ARG A 1 596 ? -11.427 8.091 -30.053 1.00 82.50 596 ARG A C 1
ATOM 4597 O O . ARG A 1 596 ? -11.839 6.940 -30.192 1.00 82.50 596 ARG A O 1
ATOM 4604 N N . SER A 1 597 ? -12.113 9.035 -29.413 1.00 83.19 597 SER A N 1
ATOM 4605 C CA . SER A 1 597 ? -13.498 8.849 -28.972 1.00 83.19 597 SER A CA 1
ATOM 4606 C C . SER A 1 597 ? -14.442 8.910 -30.177 1.00 83.19 597 SER A C 1
ATOM 4608 O O . SER A 1 597 ? -14.271 9.733 -31.084 1.00 83.19 597 SER A O 1
ATOM 4610 N N . THR A 1 598 ? -15.462 8.054 -30.174 1.00 85.19 598 THR A N 1
ATOM 4611 C CA . THR A 1 598 ? -16.546 8.024 -31.171 1.00 85.19 598 THR A CA 1
ATOM 4612 C C . THR A 1 598 ? -17.840 8.638 -30.636 1.00 85.19 598 THR A C 1
ATOM 4614 O O . THR A 1 598 ? -18.850 8.625 -31.332 1.00 85.19 598 THR A O 1
ATOM 4617 N N . THR A 1 599 ? -17.838 9.223 -29.430 1.00 85.50 599 THR A N 1
ATOM 4618 C CA . THR A 1 599 ? -19.060 9.701 -28.752 1.00 85.50 599 THR A CA 1
ATOM 4619 C C . THR A 1 599 ? -19.908 10.631 -29.628 1.00 85.50 599 THR A C 1
ATOM 4621 O O . THR A 1 599 ? -21.116 10.445 -29.745 1.00 85.50 599 THR A O 1
ATOM 4624 N N . ARG A 1 600 ? -19.271 11.564 -30.347 1.00 84.00 600 ARG A N 1
ATOM 4625 C CA . ARG A 1 600 ? -19.917 12.471 -31.322 1.00 84.00 600 ARG A CA 1
ATOM 4626 C C . ARG A 1 600 ? -20.530 11.756 -32.539 1.00 84.00 600 ARG A C 1
ATOM 4628 O O . ARG A 1 600 ? -21.422 12.291 -33.195 1.00 84.00 600 ARG A O 1
ATOM 4635 N N . GLN A 1 601 ? -20.042 10.567 -32.888 1.00 85.44 601 GLN A N 1
ATOM 4636 C CA . GLN A 1 601 ? -20.549 9.807 -34.032 1.00 85.44 601 GLN A CA 1
ATOM 4637 C C . GLN A 1 601 ? -21.937 9.232 -33.750 1.00 85.44 601 GLN A C 1
ATOM 4639 O O . GLN A 1 601 ? -22.759 9.205 -34.664 1.00 85.44 601 GLN A O 1
ATOM 4644 N N . TRP A 1 602 ? -22.228 8.836 -32.509 1.00 88.00 602 TRP A N 1
ATOM 4645 C CA . TRP A 1 602 ? -23.512 8.236 -32.143 1.00 88.00 602 TRP A CA 1
ATOM 4646 C C . TRP A 1 602 ? -24.407 9.158 -31.302 1.00 88.00 602 TRP A C 1
ATOM 4648 O O . TRP A 1 602 ? -25.624 9.090 -31.447 1.00 88.00 602 TRP A O 1
ATOM 4658 N N . LEU A 1 603 ? -23.879 10.067 -30.480 1.00 88.00 603 LEU A N 1
ATOM 4659 C CA . LEU A 1 603 ? -24.699 11.013 -29.713 1.00 88.00 603 LEU A CA 1
ATOM 4660 C C . LEU A 1 603 ? -25.090 12.219 -30.583 1.00 88.00 603 LEU A C 1
ATOM 4662 O O . LEU A 1 603 ? -24.225 12.973 -31.020 1.00 88.00 603 LEU A O 1
ATOM 4666 N N . LYS A 1 604 ? -26.389 12.386 -30.869 1.00 83.38 604 LYS A N 1
ATOM 4667 C CA . LYS A 1 604 ? -26.901 13.382 -31.837 1.00 83.38 604 LYS A CA 1
ATOM 4668 C C . LYS A 1 604 ? -27.562 14.614 -31.217 1.00 83.38 604 LYS A C 1
ATOM 4670 O O . LYS A 1 604 ? -27.744 15.598 -31.922 1.00 83.38 604 LYS A O 1
ATOM 4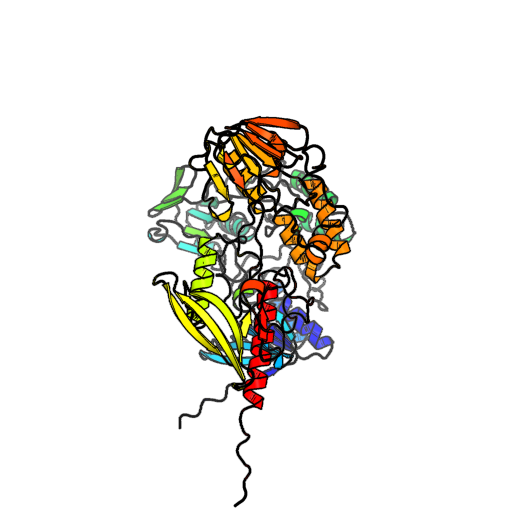675 N N . SER A 1 605 ? -27.934 14.557 -29.942 1.00 75.75 605 SER A N 1
ATOM 4676 C CA . SER A 1 605 ? -28.673 15.619 -29.240 1.00 75.75 605 SER A CA 1
ATOM 4677 C C . SER A 1 605 ? -27.959 15.999 -27.943 1.00 75.75 605 SER A C 1
ATOM 4679 O O . SER A 1 605 ? -28.535 15.871 -26.875 1.00 75.75 605 SER A O 1
ATOM 4681 N N . ASP A 1 606 ? -26.672 16.342 -28.003 1.00 76.00 606 ASP A N 1
ATOM 4682 C CA . ASP A 1 606 ? -25.842 16.495 -26.801 1.00 76.00 606 ASP A CA 1
ATOM 4683 C C . ASP A 1 606 ? -25.879 17.888 -26.158 1.00 76.00 606 ASP A C 1
ATOM 4685 O O . ASP A 1 606 ? -25.275 18.076 -25.104 1.00 76.00 606 ASP A O 1
ATOM 4689 N N . ASP A 1 607 ? -26.546 18.854 -26.795 1.00 73.44 607 ASP A N 1
ATOM 4690 C CA . ASP A 1 607 ? -26.659 20.251 -26.357 1.00 73.44 607 ASP A CA 1
ATOM 4691 C C . ASP A 1 607 ? -25.291 20.874 -25.992 1.00 73.44 607 ASP A C 1
ATOM 4693 O O . ASP A 1 607 ? -25.156 21.686 -25.074 1.00 73.44 607 ASP A O 1
ATOM 4697 N N . GLY A 1 608 ? -24.236 20.465 -26.715 1.00 80.12 608 GLY A N 1
ATOM 4698 C CA . GLY A 1 608 ? -22.864 20.930 -26.506 1.00 80.12 608 GLY A CA 1
ATOM 4699 C C . GLY A 1 608 ? -22.164 20.340 -25.277 1.00 80.12 608 GLY A C 1
ATOM 4700 O O . GLY A 1 608 ? -21.144 20.880 -24.847 1.00 80.12 608 GLY A O 1
ATOM 4701 N N . LEU A 1 609 ? -22.684 19.255 -24.691 1.00 85.44 609 LEU A N 1
ATOM 4702 C CA . LEU A 1 609 ? -22.044 18.545 -23.580 1.00 85.44 609 LEU A CA 1
ATOM 4703 C C . LEU A 1 609 ? -20.733 17.869 -24.005 1.00 85.44 609 LEU A C 1
ATOM 4705 O O . LEU A 1 609 ? -19.798 17.791 -23.203 1.00 85.44 609 LEU A O 1
ATOM 4709 N N . ILE A 1 610 ? -20.643 17.389 -25.248 1.00 87.12 610 ILE A N 1
ATOM 4710 C CA . ILE A 1 610 ? -19.467 16.705 -25.786 1.00 87.12 610 ILE A CA 1
ATOM 4711 C C . ILE A 1 610 ? -18.752 17.637 -26.771 1.00 87.12 610 ILE A C 1
ATOM 4713 O O . ILE A 1 610 ? -19.363 18.209 -27.668 1.00 87.12 610 ILE A O 1
ATOM 4717 N N . GLY A 1 611 ? -17.442 17.808 -26.610 1.00 83.56 611 GLY A N 1
ATOM 4718 C CA . GLY A 1 611 ? -16.554 18.579 -27.477 1.00 83.56 611 GLY A CA 1
ATOM 4719 C C . GLY A 1 611 ? -16.216 17.863 -28.788 1.00 83.56 611 GLY A C 1
ATOM 4720 O O . GLY A 1 611 ? -16.555 16.696 -28.996 1.00 83.56 611 GLY A O 1
ATOM 4721 N N . ASP A 1 612 ? -15.542 18.571 -29.698 1.00 81.50 612 ASP A N 1
ATOM 4722 C CA . ASP A 1 612 ? -15.222 18.063 -31.044 1.00 81.50 612 ASP A CA 1
ATOM 4723 C C . ASP A 1 612 ? -14.278 16.852 -31.019 1.00 81.50 612 ASP A C 1
ATOM 4725 O O . ASP A 1 612 ? -14.299 16.019 -31.925 1.00 81.50 612 ASP A O 1
ATOM 4729 N N . ASP A 1 613 ? -13.487 16.718 -29.954 1.00 77.06 613 ASP A N 1
ATOM 4730 C CA . ASP A 1 613 ? -12.604 15.580 -29.704 1.00 77.06 613 ASP A CA 1
ATOM 4731 C C . ASP A 1 613 ? -13.336 14.352 -29.127 1.00 77.06 613 ASP A C 1
ATOM 4733 O O . ASP A 1 613 ? -12.712 13.324 -28.860 1.00 77.06 613 ASP A O 1
ATOM 4737 N N . GLY A 1 614 ? -14.659 14.440 -28.950 1.00 79.56 614 GLY A N 1
ATOM 4738 C CA . GLY A 1 614 ? -15.486 13.383 -28.380 1.00 79.56 614 GLY A CA 1
ATOM 4739 C C . GLY A 1 614 ? -15.356 13.246 -26.862 1.00 79.56 614 GLY A C 1
ATOM 4740 O O . GLY A 1 614 ? -15.802 12.227 -26.333 1.00 79.56 614 GLY A O 1
ATOM 4741 N N . MET A 1 615 ? -14.760 14.227 -26.175 1.00 84.56 615 MET A N 1
ATOM 4742 C CA . MET A 1 615 ? -14.682 14.325 -24.711 1.00 84.56 615 MET A CA 1
ATOM 4743 C C . MET A 1 615 ? -15.691 15.333 -24.162 1.00 84.56 615 MET A C 1
ATOM 4745 O O . MET A 1 615 ? -16.413 15.945 -24.935 1.00 84.56 615 MET A O 1
ATOM 4749 N N . ALA A 1 616 ? -15.787 15.529 -22.845 1.00 84.56 616 ALA A N 1
ATOM 4750 C CA . ALA A 1 616 ? -16.662 16.575 -22.313 1.00 84.56 616 ALA A CA 1
ATOM 4751 C C . ALA A 1 616 ? -16.184 17.967 -22.771 1.00 84.56 616 ALA A C 1
ATOM 4753 O O . ALA A 1 616 ? -14.997 18.280 -22.686 1.00 84.56 616 ALA A O 1
ATOM 4754 N N . ALA A 1 617 ? -17.106 18.808 -23.244 1.00 85.62 617 ALA A N 1
ATOM 4755 C CA . ALA A 1 617 ? -16.783 20.150 -23.735 1.00 85.62 617 ALA A CA 1
ATOM 4756 C C . ALA A 1 617 ? -16.376 21.110 -22.605 1.00 85.62 617 ALA A C 1
ATOM 4758 O O . ALA A 1 617 ? -15.597 22.040 -22.811 1.00 85.62 617 ALA A O 1
ATOM 4759 N N . ARG A 1 618 ? -16.924 20.898 -21.403 1.00 84.62 618 ARG A N 1
ATOM 4760 C CA . ARG A 1 618 ? -16.658 21.706 -20.208 1.00 84.62 618 ARG A CA 1
ATOM 4761 C C . ARG A 1 618 ? -15.600 21.035 -19.335 1.00 84.62 618 ARG A C 1
ATOM 4763 O O . ARG A 1 618 ? -15.468 19.812 -19.324 1.00 84.62 618 ARG A O 1
ATOM 4770 N N . SER A 1 619 ? -14.863 21.835 -18.570 1.00 80.00 619 SER A N 1
ATOM 4771 C CA . SER A 1 619 ? -13.898 21.331 -17.593 1.00 80.00 619 SER A CA 1
ATOM 4772 C C . SER A 1 619 ? -14.565 20.952 -16.271 1.00 80.00 619 SER A C 1
ATOM 4774 O O . SER A 1 619 ? -15.632 21.453 -15.921 1.00 80.00 619 SER A O 1
ATOM 4776 N N . TYR A 1 620 ? -13.889 20.100 -15.501 1.00 75.75 620 TYR A N 1
ATOM 4777 C CA . TYR A 1 620 ? -14.258 19.815 -14.115 1.00 75.75 620 TYR A CA 1
ATOM 4778 C C . TYR A 1 620 ? -14.391 21.115 -13.294 1.00 75.75 620 TYR A C 1
ATOM 4780 O O . TYR A 1 620 ? -13.514 21.977 -13.426 1.00 75.75 620 TYR A O 1
ATOM 4788 N N . PRO A 1 621 ? -15.401 21.245 -12.407 1.00 77.12 621 PRO A N 1
ATOM 4789 C CA . PRO A 1 621 ? -16.371 20.220 -11.981 1.00 77.12 621 PRO A CA 1
ATOM 4790 C C . PRO A 1 621 ? -17.699 20.198 -12.756 1.00 77.12 621 PRO A C 1
ATOM 4792 O O . PRO A 1 621 ? -18.542 19.351 -12.476 1.00 77.12 621 PRO A O 1
ATOM 4795 N N . ASP A 1 622 ? -17.905 21.102 -13.712 1.00 82.50 622 ASP A N 1
ATOM 4796 C CA . ASP A 1 622 ? -19.217 21.348 -14.334 1.00 82.50 622 ASP A CA 1
ATOM 4797 C C . ASP A 1 622 ? -19.432 20.558 -15.637 1.00 82.50 622 ASP A C 1
ATOM 4799 O O . ASP A 1 622 ? -20.287 20.885 -16.465 1.00 82.50 622 ASP A O 1
ATOM 4803 N N . HIS A 1 623 ? -18.624 19.519 -15.847 1.00 85.62 623 HIS A N 1
ATOM 4804 C CA . HIS A 1 623 ? -18.537 18.780 -17.104 1.00 85.62 623 HIS A CA 1
ATOM 4805 C C . HIS A 1 623 ? -19.593 17.699 -17.289 1.00 85.62 623 HIS A C 1
ATOM 4807 O O . HIS A 1 623 ? -19.909 17.366 -18.423 1.00 85.62 623 HIS A O 1
ATOM 4813 N N . TRP A 1 624 ? -20.119 17.142 -16.200 1.00 87.25 624 TRP A N 1
ATOM 4814 C CA . TRP A 1 624 ? -20.846 15.869 -16.199 1.00 87.25 624 TRP A CA 1
ATOM 4815 C C . TRP A 1 624 ? -22.348 15.984 -16.512 1.00 87.25 624 TRP A C 1
ATOM 4817 O O . TRP A 1 624 ? -22.985 14.964 -16.777 1.00 87.25 624 TRP A O 1
ATOM 4827 N N . LYS A 1 625 ? -22.938 17.191 -16.479 1.00 90.62 625 LYS A N 1
ATOM 4828 C CA . LYS A 1 625 ? -24.393 17.411 -16.605 1.00 90.62 625 LYS A CA 1
ATOM 4829 C C . LYS A 1 625 ? -24.767 18.208 -17.857 1.00 90.62 625 LYS A C 1
ATOM 4831 O O . LYS A 1 625 ? -24.339 19.353 -18.019 1.00 90.62 625 LYS A O 1
ATOM 4836 N N . GLY A 1 626 ? -25.623 17.616 -18.689 1.00 88.31 626 GLY A N 1
ATOM 4837 C CA . GLY A 1 626 ? -26.268 18.249 -19.838 1.00 88.31 626 GLY A CA 1
ATOM 4838 C C . GLY A 1 626 ? -27.755 18.529 -19.609 1.00 88.31 626 GLY A C 1
ATOM 4839 O O . GLY A 1 626 ? -28.271 18.440 -18.490 1.00 88.31 626 GLY A O 1
ATOM 4840 N N . GLU A 1 627 ? -28.446 18.882 -20.688 1.00 87.94 627 GLU A N 1
ATOM 4841 C CA . GLU A 1 627 ? -29.895 19.090 -20.694 1.00 87.94 627 GLU A CA 1
ATOM 4842 C C . GLU A 1 627 ? -30.648 17.772 -20.919 1.00 87.94 627 GLU A C 1
ATOM 4844 O O . GLU A 1 627 ? -30.050 16.722 -21.155 1.00 87.94 627 GLU A O 1
ATOM 4849 N N . ASN A 1 628 ? -31.980 17.798 -20.810 1.00 90.06 628 ASN A N 1
ATOM 4850 C CA . ASN A 1 628 ? -32.842 16.674 -21.201 1.00 90.06 628 ASN A CA 1
ATOM 4851 C C . ASN A 1 628 ? -32.519 15.329 -20.510 1.00 90.06 628 ASN A C 1
ATOM 4853 O O . ASN A 1 628 ? -32.796 14.253 -21.038 1.00 90.06 628 ASN A O 1
ATOM 4857 N N . GLY A 1 629 ? -31.928 15.369 -19.311 1.00 88.94 629 GLY A N 1
ATOM 4858 C CA . GLY A 1 629 ? -31.506 14.168 -18.586 1.00 88.94 629 GLY A CA 1
ATOM 4859 C C . GLY A 1 629 ? -30.275 13.474 -19.183 1.00 88.94 629 GLY A C 1
ATOM 4860 O O . GLY A 1 629 ? -30.093 12.276 -18.950 1.00 88.94 629 GLY A O 1
ATOM 4861 N N . LEU A 1 630 ? -29.465 14.197 -19.961 1.00 92.44 630 LEU A N 1
ATOM 4862 C CA . LEU A 1 630 ? -28.166 13.760 -20.457 1.00 92.44 630 LEU A CA 1
ATOM 4863 C C . LEU A 1 630 ? -27.067 14.006 -19.426 1.00 92.44 630 LEU A C 1
ATOM 4865 O O . LEU A 1 630 ? -26.961 15.086 -18.844 1.00 92.44 630 LEU A O 1
ATOM 4869 N N . TYR A 1 631 ? -26.190 13.025 -19.278 1.00 93.69 631 TYR A N 1
ATOM 4870 C CA . TYR A 1 631 ? -24.998 13.114 -18.449 1.00 93.69 631 TYR A CA 1
ATOM 4871 C C . TYR A 1 631 ? -23.800 12.505 -19.174 1.00 93.69 631 TYR A C 1
ATOM 4873 O O . TYR A 1 631 ? -23.972 11.661 -20.055 1.00 93.69 631 TYR A O 1
ATOM 4881 N N . CYS A 1 632 ? -22.587 12.871 -18.771 1.00 90.06 632 CYS A N 1
ATOM 4882 C CA . CYS A 1 632 ? -21.368 12.186 -19.189 1.00 90.06 632 CYS A CA 1
ATOM 4883 C C . CYS A 1 632 ? -20.527 11.787 -17.969 1.00 90.06 632 CYS A C 1
ATOM 4885 O O . CYS A 1 632 ? -20.463 12.519 -16.983 1.00 90.06 632 CYS A O 1
ATOM 4887 N N . ALA A 1 633 ? -19.909 10.607 -18.019 1.00 89.38 633 ALA A N 1
ATOM 4888 C CA . ALA A 1 633 ? -19.124 10.061 -16.914 1.00 89.38 633 ALA A CA 1
ATOM 4889 C C . ALA A 1 633 ? -17.749 9.601 -17.400 1.00 89.38 633 ALA A C 1
ATOM 4891 O O . ALA A 1 633 ? -17.644 8.845 -18.367 1.00 89.38 633 ALA A O 1
ATOM 4892 N N . GLY A 1 634 ? -16.688 10.048 -16.721 1.00 82.44 634 GLY A N 1
ATOM 4893 C CA . GLY A 1 634 ? -15.315 9.649 -17.035 1.00 82.44 634 GLY A CA 1
ATOM 4894 C C . GLY A 1 634 ? -14.744 10.302 -18.295 1.00 82.44 634 GLY A C 1
ATOM 4895 O O . GLY A 1 634 ? -13.772 9.803 -18.854 1.00 82.44 634 GLY A O 1
ATOM 4896 N N . MET A 1 635 ? -15.325 11.418 -18.745 1.00 83.44 635 MET A N 1
ATOM 4897 C CA . MET A 1 635 ? -14.988 12.065 -20.021 1.00 83.44 635 MET A CA 1
ATOM 4898 C C . MET A 1 635 ? -14.117 13.330 -19.877 1.00 83.44 635 MET A C 1
ATOM 4900 O O . MET A 1 635 ? -14.117 14.188 -20.756 1.00 83.44 635 MET A O 1
ATOM 4904 N N . VAL A 1 636 ? -13.359 13.453 -18.778 1.00 77.56 636 VAL A N 1
ATOM 4905 C CA . VAL A 1 636 ? -12.479 14.610 -18.483 1.00 77.56 636 VAL A CA 1
ATOM 4906 C C . VAL A 1 636 ? -11.046 14.237 -18.090 1.00 77.56 636 VAL A C 1
ATOM 4908 O O . VAL A 1 636 ? -10.395 14.983 -17.358 1.00 77.56 636 VAL A O 1
ATOM 4911 N N . ARG A 1 637 ? -10.509 13.088 -18.531 1.00 74.69 637 ARG A N 1
ATOM 4912 C CA . ARG A 1 637 ? -9.066 12.770 -18.386 1.00 74.69 637 ARG A CA 1
ATOM 4913 C C . ARG A 1 637 ? -8.554 12.666 -16.948 1.00 74.69 637 ARG A C 1
ATOM 4915 O O . ARG A 1 637 ? -7.348 12.650 -16.678 1.00 74.69 637 ARG A O 1
ATOM 4922 N N . ARG A 1 638 ? -9.482 12.488 -16.005 1.00 73.56 638 ARG A N 1
ATOM 4923 C CA . ARG A 1 638 ? -9.238 12.257 -14.571 1.00 73.56 638 ARG A CA 1
ATOM 4924 C C . ARG A 1 638 ? -9.187 10.767 -14.209 1.00 73.56 638 ARG A C 1
ATOM 4926 O O . ARG A 1 638 ? -9.105 10.426 -13.037 1.00 73.56 638 ARG A O 1
ATOM 4933 N N . GLY A 1 639 ? -9.202 9.862 -15.188 1.00 74.62 639 GLY A N 1
ATOM 4934 C CA . GLY A 1 639 ? -9.125 8.418 -14.954 1.00 74.62 639 GLY A CA 1
ATOM 4935 C C . GLY A 1 639 ? -10.274 7.867 -14.095 1.00 74.62 639 GLY A C 1
ATOM 4936 O O . GLY A 1 639 ? -11.357 8.451 -14.009 1.00 74.62 639 GLY A O 1
ATOM 4937 N N . LEU A 1 640 ? -10.032 6.727 -13.441 1.00 74.06 640 LEU A N 1
ATOM 4938 C CA . LEU A 1 640 ? -11.068 6.000 -12.695 1.00 74.06 640 LEU A CA 1
ATOM 4939 C C . LEU A 1 640 ? -11.619 6.774 -11.487 1.00 74.06 640 LEU A C 1
ATOM 4941 O O . LEU A 1 640 ? -12.807 6.668 -11.206 1.00 74.06 640 LEU A O 1
ATOM 4945 N N . TYR A 1 641 ? -10.800 7.578 -10.796 1.00 68.62 641 TYR A N 1
ATOM 4946 C CA . TYR A 1 641 ? -11.288 8.370 -9.657 1.00 68.62 641 TYR A CA 1
ATOM 4947 C C . TYR A 1 641 ? -12.239 9.489 -10.102 1.00 68.62 641 TYR A C 1
ATOM 4949 O O . TYR A 1 641 ? -13.229 9.739 -9.428 1.00 68.62 641 TYR A O 1
ATOM 4957 N N . GLY A 1 642 ? -11.981 10.127 -11.251 1.00 72.06 642 GLY A N 1
ATOM 4958 C CA . GLY A 1 642 ? -12.910 11.111 -11.811 1.00 72.06 642 GLY A CA 1
ATOM 4959 C C . GLY A 1 642 ? -14.212 10.460 -12.268 1.00 72.06 642 GLY A C 1
ATOM 4960 O O . GLY A 1 642 ? -15.284 10.979 -12.002 1.00 72.06 642 GLY A O 1
ATOM 4961 N N . SER A 1 643 ? -14.124 9.266 -12.863 1.00 81.50 643 SER A N 1
ATOM 4962 C CA . SER A 1 643 ? -15.311 8.485 -13.246 1.00 81.50 643 SER A CA 1
ATOM 4963 C C . SER A 1 643 ? -16.180 8.119 -12.034 1.00 81.50 643 SER A C 1
ATOM 4965 O O . SER A 1 643 ? -17.400 8.052 -12.145 1.00 81.50 643 SER A O 1
ATOM 4967 N N . TYR A 1 644 ? -15.551 7.891 -10.876 1.00 78.81 644 TYR A N 1
ATOM 4968 C CA . TYR A 1 644 ? -16.231 7.681 -9.599 1.00 78.81 644 TYR A CA 1
ATOM 4969 C C . TYR A 1 644 ? -16.988 8.935 -9.129 1.00 78.81 644 TYR A C 1
ATOM 4971 O O . TYR A 1 644 ? -18.178 8.829 -8.839 1.00 78.81 644 TYR A O 1
ATOM 4979 N N . GLU A 1 645 ? -16.324 10.096 -9.096 1.00 74.81 645 GLU A N 1
ATOM 4980 C CA . GLU A 1 645 ? -16.941 11.378 -8.707 1.00 74.81 645 GLU A CA 1
ATOM 4981 C C . GLU A 1 645 ? -18.154 11.695 -9.600 1.00 74.81 645 GLU A C 1
ATOM 4983 O O . GLU A 1 645 ? -19.233 12.024 -9.107 1.00 74.81 645 GLU A O 1
ATOM 4988 N N . ASP A 1 646 ? -18.001 11.508 -10.915 1.00 84.06 646 ASP A N 1
ATOM 4989 C CA . ASP A 1 646 ? -19.074 11.720 -11.888 1.00 84.06 646 ASP A CA 1
ATOM 4990 C C . ASP A 1 646 ? -20.269 10.796 -11.618 1.00 84.06 646 ASP A C 1
ATOM 4992 O O . ASP A 1 646 ? -21.416 11.239 -11.626 1.00 84.06 646 ASP A O 1
ATOM 4996 N N . ALA A 1 647 ? -20.016 9.512 -11.345 1.00 87.06 647 ALA A N 1
ATOM 4997 C CA . ALA A 1 647 ? -21.073 8.539 -11.086 1.00 87.06 647 ALA A CA 1
ATOM 4998 C C . ALA A 1 647 ? -21.906 8.885 -9.839 1.00 87.06 647 ALA A C 1
ATOM 5000 O O . ALA A 1 647 ? -23.128 8.729 -9.877 1.00 87.06 647 ALA A O 1
ATOM 5001 N N . GLU A 1 648 ? -21.278 9.370 -8.760 1.00 83.25 648 GLU A N 1
ATOM 5002 C CA . GLU A 1 648 ? -21.999 9.816 -7.558 1.00 83.25 648 GLU A CA 1
ATOM 5003 C C . GLU A 1 648 ? -22.856 11.052 -7.843 1.00 83.25 648 GLU A C 1
ATOM 5005 O O . GLU A 1 648 ? -24.054 11.045 -7.556 1.00 83.25 648 GLU A O 1
ATOM 5010 N N . HIS A 1 649 ? -22.291 12.076 -8.490 1.00 83.19 649 HIS A N 1
ATOM 5011 C CA . HIS A 1 649 ? -23.039 13.288 -8.831 1.00 83.19 649 HIS A CA 1
ATOM 5012 C C . HIS A 1 649 ? -24.245 13.004 -9.737 1.00 83.19 649 HIS A C 1
ATOM 5014 O O . HIS A 1 649 ? -25.336 13.536 -9.509 1.00 83.19 649 HIS A O 1
ATOM 5020 N N . ILE A 1 650 ? -24.074 12.135 -10.738 1.00 88.94 650 ILE A N 1
ATOM 5021 C CA . ILE A 1 650 ? -25.152 11.718 -11.642 1.00 88.94 650 ILE A CA 1
ATOM 5022 C C . ILE A 1 650 ? -26.245 10.976 -10.869 1.00 88.94 650 ILE A C 1
ATOM 5024 O O . ILE A 1 650 ? -27.430 11.282 -11.029 1.00 88.94 650 ILE A O 1
ATOM 5028 N N . ALA A 1 651 ? -25.869 10.013 -10.023 1.00 87.44 651 ALA A N 1
ATOM 5029 C CA . ALA A 1 651 ? -26.826 9.240 -9.236 1.00 87.44 651 ALA A CA 1
ATOM 5030 C C . ALA A 1 651 ? -27.636 10.134 -8.282 1.00 87.44 651 ALA A C 1
ATOM 5032 O O . ALA A 1 651 ? -28.861 9.996 -8.203 1.00 87.44 651 ALA A O 1
ATOM 5033 N N . ASP A 1 652 ? -26.977 11.080 -7.613 1.00 83.38 652 ASP A N 1
ATOM 5034 C CA . ASP A 1 652 ? -27.614 12.031 -6.702 1.00 83.38 652 ASP A CA 1
ATOM 5035 C C . ASP A 1 652 ? -28.588 12.963 -7.426 1.00 83.38 652 ASP A C 1
ATOM 5037 O O . ASP A 1 652 ? -29.707 13.184 -6.952 1.00 83.38 652 ASP A O 1
ATOM 5041 N N . ASP A 1 653 ? -28.194 13.504 -8.580 1.00 88.50 653 ASP A N 1
ATOM 5042 C CA . ASP A 1 653 ? -29.042 14.394 -9.373 1.00 88.50 653 ASP A CA 1
ATOM 5043 C C . ASP A 1 653 ? -30.289 13.665 -9.892 1.00 88.50 653 ASP A C 1
ATOM 5045 O O . ASP A 1 653 ? -31.412 14.138 -9.690 1.00 88.50 653 ASP A O 1
ATOM 5049 N N . ILE A 1 654 ? -30.121 12.468 -10.466 1.00 89.44 654 ILE A N 1
ATOM 5050 C CA . ILE A 1 654 ? -31.242 11.635 -10.923 1.00 89.44 654 ILE A CA 1
ATOM 5051 C C . ILE A 1 654 ? -32.155 11.271 -9.741 1.00 89.44 654 ILE A C 1
ATOM 5053 O O . ILE A 1 654 ? -33.378 11.386 -9.843 1.00 89.44 654 ILE A O 1
ATOM 5057 N N . SER A 1 655 ? -31.589 10.877 -8.595 1.00 85.75 655 SER A N 1
ATOM 5058 C CA . SER A 1 655 ? -32.349 10.543 -7.381 1.00 85.75 655 SER A CA 1
ATOM 5059 C C . SER A 1 655 ? -33.196 11.723 -6.897 1.00 85.75 655 SER A C 1
ATOM 5061 O O . SER A 1 655 ? -34.387 11.554 -6.615 1.00 85.75 655 SER A O 1
ATOM 5063 N N . LYS A 1 656 ? -32.632 12.938 -6.866 1.00 84.50 656 LYS A N 1
ATOM 5064 C CA . LYS A 1 656 ? -33.354 14.168 -6.497 1.00 84.50 656 LYS A CA 1
ATOM 5065 C C . LYS A 1 656 ? -34.517 14.449 -7.450 1.00 84.50 656 LYS A C 1
ATOM 5067 O O . LYS A 1 656 ? -35.627 14.697 -6.982 1.00 84.50 656 LYS A O 1
ATOM 5072 N N . GLN A 1 657 ? -34.302 14.332 -8.761 1.00 84.25 657 GLN A N 1
ATOM 5073 C CA . GLN A 1 657 ? -35.354 14.531 -9.767 1.00 84.25 657 GLN A CA 1
ATOM 5074 C C . GLN A 1 657 ? -36.470 13.471 -9.700 1.00 84.25 657 GLN A C 1
ATOM 5076 O O . GLN A 1 657 ? -37.650 13.757 -9.924 1.00 84.25 657 GLN A O 1
ATOM 5081 N N . LEU A 1 658 ? -36.126 12.224 -9.374 1.00 83.69 658 LEU A N 1
ATOM 5082 C CA . LEU A 1 658 ? -37.113 11.161 -9.178 1.00 83.69 658 LEU A CA 1
ATOM 5083 C C . LEU A 1 658 ? -37.927 11.355 -7.892 1.00 83.69 658 LEU A C 1
ATOM 5085 O O . LEU A 1 658 ? -39.103 11.000 -7.855 1.00 83.69 658 LEU A O 1
ATOM 5089 N N . ARG A 1 659 ? -37.332 11.936 -6.843 1.00 78.00 659 ARG A N 1
ATOM 5090 C CA . ARG A 1 659 ? -38.042 12.277 -5.601 1.00 78.00 659 ARG A CA 1
ATOM 5091 C C . ARG A 1 659 ? -38.974 13.474 -5.779 1.00 78.00 659 ARG A C 1
ATOM 5093 O O . ARG A 1 659 ? -40.093 13.415 -5.285 1.00 78.00 659 ARG A O 1
ATOM 5100 N N . SER A 1 660 ? -38.559 14.508 -6.513 1.00 68.88 660 SER A N 1
ATOM 5101 C CA . SER A 1 660 ? -39.392 15.690 -6.788 1.00 68.88 660 SER A CA 1
ATOM 5102 C C . SER A 1 660 ? -40.550 15.424 -7.757 1.00 68.88 660 SER A C 1
ATOM 5104 O O . SER A 1 660 ? -41.506 16.190 -7.785 1.00 68.88 660 SER A O 1
ATOM 5106 N N . SER A 1 661 ? -40.493 14.332 -8.528 1.00 59.53 661 SER A N 1
ATOM 5107 C CA . SER A 1 661 ? -41.570 13.910 -9.437 1.00 59.53 661 SER A CA 1
ATOM 5108 C C . SER A 1 661 ? -42.565 12.911 -8.828 1.00 59.53 661 SER A C 1
ATOM 5110 O O . SER A 1 661 ? -43.502 12.502 -9.514 1.00 59.53 661 SER A O 1
ATOM 5112 N N . LYS A 1 662 ? -42.417 12.531 -7.548 1.00 47.72 662 LYS A N 1
ATOM 5113 C CA . LYS A 1 662 ? -43.473 11.807 -6.821 1.00 47.72 662 LYS A CA 1
ATOM 5114 C C . LYS A 1 662 ? -44.530 12.808 -6.334 1.00 47.72 662 LYS A C 1
ATOM 5116 O O . LYS A 1 662 ? -44.155 13.757 -5.650 1.00 47.72 662 LYS A O 1
ATOM 5121 N N . PRO A 1 663 ? -45.829 12.608 -6.618 1.00 46.97 663 PRO A N 1
ATOM 5122 C CA . PRO A 1 663 ? -46.866 13.454 -6.046 1.00 46.97 663 PRO A CA 1
ATOM 5123 C C . PRO A 1 663 ? -46.888 13.264 -4.525 1.00 46.97 663 PRO A C 1
ATOM 5125 O O . PRO A 1 663 ? -46.909 12.134 -4.029 1.00 46.97 663 PRO A O 1
ATOM 5128 N N . THR A 1 664 ? -46.862 14.368 -3.781 1.00 42.34 664 THR A N 1
ATOM 5129 C CA . THR A 1 664 ? -47.163 14.391 -2.347 1.00 42.34 664 THR A CA 1
ATOM 5130 C C . THR A 1 664 ? -48.548 13.764 -2.140 1.00 42.34 664 THR A C 1
ATOM 5132 O O . THR A 1 664 ? -49.472 14.124 -2.875 1.00 42.34 664 THR A O 1
ATOM 5135 N N . PRO A 1 665 ? -48.749 12.838 -1.183 1.00 44.25 665 PRO A N 1
ATOM 5136 C CA . PRO A 1 665 ? -50.095 12.390 -0.859 1.00 44.25 665 PRO A CA 1
ATOM 5137 C C . PRO A 1 665 ? -50.879 13.607 -0.371 1.00 44.25 665 PRO A C 1
ATOM 5139 O O . PRO A 1 665 ? -50.427 14.299 0.542 1.00 44.25 665 PRO A O 1
ATOM 5142 N N . ASN A 1 666 ? -52.019 13.874 -1.006 1.00 40.97 666 ASN A N 1
ATOM 5143 C CA . ASN A 1 666 ? -52.973 14.891 -0.583 1.00 40.97 666 ASN A CA 1
ATOM 5144 C C . ASN A 1 666 ? -53.197 14.791 0.932 1.00 40.97 666 ASN A C 1
ATOM 5146 O O . ASN A 1 666 ? -53.781 13.821 1.413 1.00 40.97 666 ASN A O 1
ATOM 5150 N N . SER A 1 667 ? -52.803 15.827 1.673 1.00 47.16 667 SER A N 1
ATOM 5151 C CA . SER A 1 667 ? -53.459 16.180 2.928 1.00 47.16 667 SER A CA 1
ATOM 5152 C C . SER A 1 667 ? -54.845 16.721 2.569 1.00 47.16 667 SER A C 1
ATOM 5154 O O . SER A 1 667 ? -55.049 17.929 2.462 1.00 47.16 667 SER A O 1
ATOM 5156 N N . GLY A 1 668 ? -55.762 15.805 2.261 1.00 38.75 668 GLY A N 1
ATOM 5157 C CA . GLY A 1 668 ? -57.170 16.079 2.024 1.00 38.75 668 GLY A CA 1
ATOM 5158 C C . GLY A 1 668 ? -57.961 15.779 3.289 1.00 38.75 668 GLY A C 1
ATOM 5159 O O . GLY A 1 668 ? -58.003 14.641 3.739 1.00 38.75 668 GLY A O 1
ATOM 5160 N N . SER A 1 669 ? -58.547 16.831 3.840 1.00 39.31 669 SER A N 1
ATOM 5161 C CA . SER A 1 669 ? -59.551 16.860 4.899 1.00 39.31 669 SER A CA 1
ATOM 5162 C C . SER A 1 669 ? -60.678 15.828 4.749 1.00 39.31 669 SER A C 1
ATOM 5164 O O . SER A 1 669 ? -61.344 15.808 3.711 1.00 39.31 669 SER A O 1
ATOM 5166 N N . ALA A 1 670 ? -60.956 15.095 5.829 1.00 37.28 670 ALA A N 1
ATOM 5167 C CA . ALA A 1 670 ? -62.289 14.853 6.393 1.00 37.28 670 ALA A CA 1
ATOM 5168 C C . ALA A 1 670 ? -62.125 14.430 7.858 1.00 37.28 670 ALA A C 1
ATOM 5170 O O . ALA A 1 670 ? -61.299 13.521 8.103 1.00 37.28 670 ALA A O 1
#

Foldseek 3Di:
DPDDPPFPEAEAAEEEEAQALVSLLVQLVCLVVVGTYEYEAQAQDHNCCLVQQAAQADWALAFQQVVDRPPGGDDPPADRTHGSVRVVVSSVCSCVVSVHHYDYNWAFQAWDQDPVVCWIWTWTARNVPRDIHIYIHNYYHYDQDFFHADDDDDFAAPVQAPAAEEELRPHHALQVQAAWEEEEEEDAQSSLVRQCRVLVVNRHPAAEYEYQDAAAEAASVLVNVLVVCVVVVNDNVVSQVSSVVVSCVVLVHDPVVLVHHHDPDGQSRCVVPHPGHHHHDPCSSVCSVVVRYHYDNFDFHHDHYQWTAGPVRDIDGTRYYYYHPTGGDCCCSHYPDPPDFPPQDDDPPADPDHDPVRVVVSVVVVCVVVVPDDDPQWAWQAWDQDPVVLWIWTWTARNVPRDIDIDIDQAAEAEQAFFDADDDDDAAAPVQAPAAEEELVRDDALPPQAPFAEEEEEDAQSSLVRQVRVLVSHHQAEYEDADAAAEFAPVLVVVLVVCVVPDDPVVSQVSRVVVCCVVQNDCVVLVHHHDPDGQSVCLQPHPGHHHHHPCSSVCSVVVSYHYDHFDFHHDHYQWTAGPVRDIDGGNYYYYHPGGFACQPSHYDHFQQLADPRRAGNDAPPVNFDDPSNYGYANRHSPPPSRSSVSVVVSVVVVVVVVVVPDDDPDPDDD

Organism: Oryza punctata (NCBI:txid4537)

InterPro domains:
  IPR036188 FAD/NAD(P)-binding domain superfamily [G3DSA:3.50.50.60] (2-335)
  IPR036188 FAD/NAD(P)-binding domain superfamily [G3DSA:3.50.50.60] (336-663)
  IPR036188 FAD/NAD(P)-binding domain superfamily [SSF51905] (14-223)
  IPR036188 FAD/NAD(P)-binding domain superfamily [SSF51905] (180-339)
  IPR036188 FAD/NAD(P)-binding domain superfamily [SSF51905] (327-547)
  IPR036188 FAD/NAD(P)-binding domain superfamily [SSF51905] (450-657)
  IPR050982 Auxin biosynthesis and cation transport [PTHR43539] (13-336)

Secondary structure (DSSP, 8-state):
--------EEEEEEEEE--SHHHHHHHHHHHTTT--EEEE-SSSSTTHHHHHSS-TT-B-SS-GGGSPPTT-PPPTTS-SS-BHHHHHHHHHHHHHHTT--EETTEEEEEEEEETTTTEEEEEEEETTT--EEEEEEEEEEE-S-S--EE-PPP-BTGGG--SEEEETTT---GGGGTT-EEEEE--SHHHHHHHHHHHHTS--SEEEEE--S---EEEHHHHHHHHHHHHTT--HHHHHHHHHHHHHHHTTS-SGGGT-PPPSS-HHHHHHHSS---EEESSHHHHHHHTSEEEE-SPEEEEETTEEEETTS-EEE-SEEEE---EE--HHHHB--SSSSTT-PPPTT--SS--HHHHHHHHHHHHHHTT----TTEEEEEEEEETTTTEEEEEEEETTT--EEEEEES-EEE---S--EE-----BTGGG--SEEEETTT---STT-TTSEEEEE--SHHHHHHHHHHHHTT-EEEEE--S---EEEHHHHHHHHHHTTTS-HHHHHHHHHHHHHHHH---GGGT-PPPSS-HHHHHHHSSPPPEEESSHHHHHHHTSEEEE-SPEEEEETTEEEETTS-EEE-SEEEE---EE--HHHHB---TT-B-TTSSBSSPTTTTSB-STTEEE-S-SS-HHHHHHHHHHHHHHHHHHHHHHTSPPP-----

Sequence (670 aa):
MAAAAAEQQQEEEVIIVGAGPSGLAAAACLSLRGVTSLVLERDDCVASLWRHRTYDRVRLHLAKRYCALPHAPHAGDSPTYLPRDDFIRYLDAYASRFGVRTRLRREVRSARYDAERARWVVDAVDLATGKAEVYTARYLVAAAGENDEKVVPEVAGMETFPGKVVHAVDYRSAEGFKGKSVLVVGGGNSGMEIAYDLSTSGAAAAVSIVVRGEVHLVSREIWSVGMTLQRNHLPTWAVDKVVLLMCAVVFGGDTARYGLRRPAVGPFAMKMTTPAYPVFDVGTFAKIRSGEIRVVRAGIKSVRGSDVEFLDGRRHAFDAIVFATGYRSTTKQWLKRYCALPHAPHAGDSPTYLPRDDFIRYLDAYASRFGVRTRLRREVRSARYDAERARWVVDAVDLATGKAEVYTARYLVAAAGENDEKVVPEVAGMETFPGKVVHAVDYRSAEGFKGKSVLVVGGGNSGMEIAYDLAVGGATTSIVVRSELHLVSKEIWNLAMTLYRYLPVWAIDKVVLLMCAVVFGDTAHYGLRRPAVGPFTMKVTTTMYPVLDVGTFAKIRSGEIRVLRSGLKSVRGSDVEFADGHRHAFDAIVFATGYRSTTRQWLKSDDGLIGDDGMAARSYPDHWKGENGLYCAGMVRRGLYGSYEDAEHIADDISKQLRSSKPTPNSGSA

Radius of gyration: 31.82 Å; chains: 1; bounding box: 95×58×90 Å